Protein AF-A0A5M9J8V2-F1 (afdb_monomer_lite)

InterPro domains:
  IPR001296 Glycosyl transferase, family 1 [PF00534] (77-204)
  IPR036188 FAD/NAD(P)-binding domain superfamily [G3DSA:3.50.50.60] (339-625)
  IPR036188 FAD/NAD(P)-binding domain superfamily [SSF51905] (350-557)
  IPR053275 Agnestin biosynthesis monooxygenase [PTHR38688] (408-705)

Secondary structure (DSSP, 8-state):
-HHHHHHHHHHHHHHHHHHHHHHTSSSEEESSHHHHHHHHHH-HHHHHHS-EEE-PPPB--SPP-----TTSTT----SSEEEEE--S-GGG-HHHHHHHHHHTHHHHTTT-EEEEEE---TT-HHHHHHHHHHHHHHHHTT--EEEESSHHHHHT--TT-SEEEEES--HHHHHHHHHHEEEE----SS-SS-TTGGGTTTTS----TT-HHHHHHHHHIIIII--HHHHHHHHHHHHHHHHHHSBHHHHHHHHHHHHHHHHT-------SSHHHHHHHHHHH--------TTS--------S-SGGGSSSS---SS--SSTTTTHHHHHHHHHHHHHHHHHHHHT-S-BSEEEE--SHHHHHHHHHHHHTT-PPEEEEE--SSSS-SSTHHHHHH--S-TT--HHHHHTS-TTS---HHHHHHHHHHHHHH--GGGTEEEEESEEEEEEEETTTEEEEEEE-TT-SSSPPEEEEES-EEE---EEE--TTPPP-GGGTPEEEPHHHHHSHHHHHHHHHHHHHTSS-TTS-EEEEEE--SHHHHHHHHHHHHHHT-TTSTTTTEEEEEEESS-----EEETTEEETTTT-----SSEEEEE--TTTHHHHHHHHHTT-SEEEE---EEEPPPPEEEETTEE--EEE-TTTSEEEETT--EEEEEEE-BTTBPPEEE-TTS-EEE--SHHHHHHHHHHHGGG---

pLDDT: mean 72.8, std 21.0, range [22.77, 97.94]

Structure (mmCIF, N/CA/C/O backbone):
data_AF-A0A5M9J8V2-F1
#
_entry.id   AF-A0A5M9J8V2-F1
#
loop_
_atom_site.group_PDB
_atom_site.id
_atom_site.type_symbol
_atom_site.label_atom_id
_atom_site.label_alt_id
_atom_site.label_comp_id
_atom_site.label_asym_id
_atom_site.label_entity_id
_atom_site.label_seq_id
_atom_site.pdbx_PDB_ins_code
_atom_site.Cartn_x
_atom_site.Cartn_y
_atom_site.Cartn_z
_atom_site.occupancy
_atom_site.B_iso_or_equiv
_atom_site.auth_seq_id
_atom_site.auth_comp_id
_atom_site.auth_asym_id
_atom_site.auth_atom_id
_atom_site.pdbx_PDB_model_num
ATOM 1 N N . MET A 1 1 ? 1.989 -44.015 7.492 1.00 35.34 1 MET A N 1
ATOM 2 C CA . MET A 1 1 ? 3.346 -43.971 8.090 1.00 35.34 1 MET A CA 1
ATOM 3 C C . MET A 1 1 ? 4.385 -43.240 7.235 1.00 35.34 1 MET A C 1
ATOM 5 O O . MET A 1 1 ? 5.074 -42.401 7.790 1.00 35.34 1 MET A O 1
ATOM 9 N N . LYS A 1 2 ? 4.493 -43.460 5.912 1.00 28.05 2 LYS A N 1
ATOM 10 C CA . LYS A 1 2 ? 5.563 -42.840 5.092 1.00 28.05 2 LYS A CA 1
ATOM 11 C C . LYS A 1 2 ? 5.424 -41.331 4.780 1.00 28.05 2 LYS A C 1
ATOM 13 O O . LYS A 1 2 ? 6.448 -40.692 4.595 1.00 28.05 2 LYS A O 1
ATOM 18 N N . LEU A 1 3 ? 4.222 -40.733 4.790 1.00 27.88 3 LEU A N 1
ATOM 19 C CA . LEU A 1 3 ? 4.066 -39.274 4.578 1.00 27.88 3 LEU A CA 1
ATOM 20 C C . LEU A 1 3 ? 4.483 -38.418 5.793 1.00 27.88 3 LEU A C 1
ATOM 22 O O . LEU A 1 3 ? 4.958 -37.303 5.615 1.00 27.88 3 LEU A O 1
ATOM 26 N N . GLY A 1 4 ? 4.350 -38.940 7.018 1.00 27.73 4 GLY A N 1
ATOM 27 C CA . GLY A 1 4 ? 4.708 -38.205 8.241 1.00 27.73 4 GLY A CA 1
ATOM 28 C C . GLY A 1 4 ? 6.219 -38.066 8.451 1.00 27.73 4 GLY A C 1
ATOM 29 O O . GLY A 1 4 ? 6.672 -37.051 8.962 1.00 27.73 4 GLY A O 1
ATOM 30 N N . MET A 1 5 ? 7.012 -39.044 7.995 1.00 30.16 5 MET A N 1
ATOM 31 C CA . MET A 1 5 ? 8.478 -38.984 8.094 1.00 30.16 5 MET A CA 1
ATOM 32 C C . MET A 1 5 ? 9.093 -37.952 7.141 1.00 30.16 5 MET A C 1
ATOM 34 O O . MET A 1 5 ? 10.085 -37.331 7.497 1.00 30.16 5 MET A O 1
ATOM 38 N N . VAL A 1 6 ? 8.498 -37.729 5.964 1.00 35.81 6 VAL A N 1
ATOM 39 C CA . VAL A 1 6 ? 8.999 -36.735 4.997 1.00 35.81 6 VAL A CA 1
ATOM 40 C C . VAL A 1 6 ? 8.702 -35.305 5.465 1.00 35.81 6 VAL A C 1
ATOM 42 O O . VAL A 1 6 ? 9.543 -34.431 5.295 1.00 35.81 6 VAL A O 1
ATOM 45 N N . HIS A 1 7 ? 7.560 -35.071 6.124 1.00 33.94 7 HIS A N 1
ATOM 46 C CA . HIS A 1 7 ? 7.242 -33.763 6.713 1.00 33.94 7 HIS A CA 1
ATOM 47 C C . HIS A 1 7 ? 8.204 -33.418 7.868 1.00 33.94 7 HIS A C 1
ATOM 49 O O . HIS A 1 7 ? 8.833 -32.364 7.846 1.00 33.94 7 HIS A O 1
ATOM 55 N N . LEU A 1 8 ? 8.452 -34.374 8.776 1.00 34.00 8 LEU A N 1
ATOM 56 C CA . LEU A 1 8 ? 9.423 -34.225 9.871 1.00 34.00 8 LEU A CA 1
ATOM 57 C C . LEU A 1 8 ? 10.883 -34.039 9.406 1.00 34.00 8 LEU A C 1
ATOM 59 O O . LEU A 1 8 ? 11.681 -33.462 10.142 1.00 34.00 8 LEU A O 1
ATOM 63 N N . MET A 1 9 ? 11.261 -34.551 8.228 1.00 38.94 9 MET A N 1
ATOM 64 C CA . MET A 1 9 ? 12.621 -34.406 7.682 1.00 38.94 9 MET A CA 1
ATOM 65 C C . MET A 1 9 ? 12.872 -33.034 7.043 1.00 38.94 9 MET A C 1
ATOM 67 O O . MET A 1 9 ? 14.027 -32.619 6.972 1.00 38.94 9 MET A O 1
ATOM 71 N N . CYS A 1 10 ? 11.824 -32.326 6.606 1.00 39.81 10 CYS A N 1
ATOM 72 C CA . CYS A 1 10 ? 11.945 -30.969 6.073 1.00 39.81 10 CYS A CA 1
ATOM 73 C C . CYS A 1 10 ? 11.790 -29.886 7.147 1.00 39.81 10 CYS A C 1
ATOM 75 O O . CYS A 1 10 ? 12.447 -28.865 7.020 1.00 39.81 10 CYS A O 1
ATOM 77 N N . GLU A 1 11 ? 10.986 -30.085 8.196 1.00 43.34 11 GLU A N 1
ATOM 78 C CA . GLU A 1 11 ? 10.776 -29.061 9.240 1.00 43.34 11 GLU A CA 1
ATOM 79 C C . GLU A 1 11 ? 11.991 -28.901 10.162 1.00 43.34 11 GLU A C 1
ATOM 81 O O . GLU A 1 11 ? 12.491 -27.796 10.326 1.00 43.34 11 GLU A O 1
ATOM 86 N N . LYS A 1 12 ? 12.576 -30.004 10.651 1.00 53.44 12 LYS A N 1
ATOM 87 C CA . LYS A 1 12 ? 13.713 -29.972 11.592 1.00 53.44 12 LYS A CA 1
ATOM 88 C C . LYS A 1 12 ? 14.902 -29.081 11.195 1.00 53.44 12 LYS A C 1
ATOM 90 O O . LYS A 1 12 ? 15.417 -28.400 12.082 1.00 53.44 12 LYS A O 1
ATOM 95 N N . PRO A 1 13 ? 15.395 -29.069 9.939 1.00 55.91 13 PRO A N 1
ATOM 96 C CA . PRO A 1 13 ? 16.484 -28.169 9.562 1.00 55.91 13 PRO A CA 1
ATOM 97 C C . PRO A 1 13 ? 16.055 -26.694 9.530 1.00 55.91 13 PRO A C 1
ATOM 99 O O . PRO A 1 13 ? 16.856 -25.842 9.907 1.00 55.91 13 PRO A O 1
ATOM 102 N N . PHE A 1 14 ? 14.813 -26.385 9.142 1.00 59.25 14 PHE A N 1
ATOM 103 C CA . PHE A 1 14 ? 14.290 -25.015 9.192 1.00 59.25 14 PHE A CA 1
ATOM 104 C C . PHE A 1 14 ? 14.017 -24.573 10.629 1.00 59.25 14 PHE A C 1
ATOM 106 O O . PHE A 1 14 ? 14.448 -23.488 10.993 1.00 59.25 14 PHE A O 1
ATOM 113 N N . ASP A 1 15 ? 13.441 -25.433 11.469 1.00 57.91 15 ASP A N 1
ATOM 114 C CA . ASP A 1 15 ? 13.227 -25.150 12.890 1.00 57.91 15 ASP A CA 1
ATOM 115 C C . ASP A 1 15 ? 14.563 -24.938 13.615 1.00 57.91 15 ASP A C 1
ATOM 117 O O . ASP A 1 15 ? 14.693 -24.041 14.440 1.00 57.91 15 ASP A O 1
ATOM 121 N N . SER A 1 16 ? 15.600 -25.708 13.266 1.00 61.47 16 SER A N 1
ATOM 122 C CA . SER A 1 16 ? 16.947 -25.524 13.824 1.00 61.47 16 SER A CA 1
ATOM 123 C C . SER A 1 16 ? 17.568 -24.194 13.390 1.00 61.47 16 SER A C 1
ATOM 125 O O . SER A 1 16 ? 18.174 -23.509 14.211 1.00 61.47 16 SER A O 1
ATOM 127 N N . LEU A 1 17 ? 17.403 -23.804 12.120 1.00 65.38 17 LEU A N 1
ATOM 128 C CA . LEU A 1 17 ? 17.846 -22.505 11.601 1.00 65.38 17 LEU A CA 1
ATOM 129 C C . LEU A 1 17 ? 17.072 -21.342 12.231 1.00 65.38 17 LEU A C 1
ATOM 131 O O . LEU A 1 17 ? 17.678 -20.336 12.590 1.00 65.38 17 LEU A O 1
ATOM 135 N N . GLU A 1 18 ? 15.758 -21.476 12.397 1.00 57.44 18 GLU A N 1
ATOM 136 C CA . GLU A 1 18 ? 14.914 -20.477 13.048 1.00 57.44 18 GLU A CA 1
ATOM 137 C C . GLU A 1 18 ? 15.272 -20.345 14.533 1.00 57.44 18 GLU A C 1
ATOM 139 O O . GLU A 1 18 ? 15.534 -19.229 14.982 1.00 57.44 18 GLU A O 1
ATOM 144 N N . GLN A 1 19 ? 15.402 -21.459 15.265 1.00 67.62 19 GLN A N 1
ATOM 145 C CA . GLN A 1 19 ? 15.854 -21.488 16.661 1.00 67.62 19 GLN A CA 1
ATOM 146 C C . GLN A 1 19 ? 17.198 -20.781 16.824 1.00 67.62 19 GLN A C 1
ATOM 148 O O . GLN A 1 19 ? 17.349 -19.897 17.667 1.00 67.62 19 GLN A O 1
ATOM 153 N N . TRP A 1 20 ? 18.162 -21.163 15.988 1.00 70.94 20 TRP A N 1
ATOM 154 C CA . TRP A 1 20 ? 19.501 -20.599 15.989 1.00 70.94 20 TRP A CA 1
ATOM 155 C C . TRP A 1 20 ? 19.490 -19.107 15.639 1.00 70.94 20 TRP A C 1
ATOM 157 O O . TRP A 1 20 ? 20.165 -18.318 16.285 1.00 70.94 20 TRP A O 1
ATOM 167 N N . SER A 1 21 ? 18.675 -18.678 14.674 1.00 65.00 21 SER A N 1
ATOM 168 C CA . SER A 1 21 ? 18.569 -17.257 14.326 1.00 65.00 21 SER A CA 1
ATOM 169 C C . SER A 1 21 ? 17.940 -16.417 15.445 1.00 65.00 21 SER A C 1
ATOM 171 O O . SER A 1 21 ? 18.348 -15.277 15.668 1.00 65.00 21 SER A O 1
ATOM 173 N N . MET A 1 22 ? 16.966 -16.972 16.173 1.00 72.06 22 MET A N 1
ATOM 174 C CA . MET A 1 22 ? 16.279 -16.274 17.258 1.00 72.06 22 MET A CA 1
ATOM 175 C C . MET A 1 22 ? 17.136 -16.162 18.523 1.00 72.06 22 MET A C 1
ATOM 177 O O . MET A 1 22 ? 16.958 -15.200 19.271 1.00 72.06 22 MET A O 1
ATOM 181 N N . SER A 1 23 ? 18.088 -17.073 18.758 1.00 72.88 23 SER A N 1
ATOM 182 C CA . SER A 1 23 ? 18.950 -17.029 19.953 1.00 72.88 23 SER A CA 1
ATOM 183 C C . SER A 1 23 ? 19.895 -15.821 19.980 1.00 72.88 23 SER A C 1
ATOM 185 O O . SER A 1 23 ? 20.348 -15.414 21.051 1.00 72.88 23 SER A O 1
ATOM 187 N N . PHE A 1 24 ? 20.128 -15.172 18.835 1.00 72.88 24 PHE A N 1
ATOM 188 C CA . PHE A 1 24 ? 20.901 -13.928 18.755 1.00 72.88 24 PHE A CA 1
ATOM 189 C C . PHE A 1 24 ? 20.163 -12.687 19.270 1.00 72.88 24 PHE A C 1
ATOM 191 O O . PHE A 1 24 ? 20.798 -11.652 19.483 1.00 72.88 24 PHE A O 1
ATOM 198 N N . ALA A 1 25 ? 18.841 -12.745 19.454 1.00 71.00 25 ALA A N 1
ATOM 199 C CA . ALA A 1 25 ? 18.092 -11.623 20.008 1.00 71.00 25 ALA A CA 1
ATOM 200 C C . ALA A 1 25 ? 18.403 -11.453 21.504 1.00 71.00 25 ALA A C 1
ATOM 202 O O . ALA A 1 25 ? 18.452 -12.434 22.246 1.00 71.00 25 ALA A O 1
ATOM 203 N N . GLU A 1 26 ? 18.586 -10.216 21.972 1.00 70.00 26 GLU A N 1
ATOM 204 C CA . GLU A 1 26 ? 18.841 -9.953 23.399 1.00 70.00 26 GLU A CA 1
ATOM 205 C C . GLU A 1 26 ? 17.618 -10.320 24.255 1.00 70.00 26 GLU A C 1
ATOM 207 O O . GLU A 1 26 ? 17.738 -10.975 25.287 1.00 70.00 26 GLU A O 1
ATOM 212 N N . SER A 1 27 ? 16.424 -9.993 23.754 1.00 74.25 27 SER A N 1
ATOM 213 C CA . SER A 1 27 ? 15.138 -10.379 24.329 1.00 74.25 27 SER A CA 1
ATOM 214 C C . SER A 1 27 ? 14.159 -10.770 23.221 1.00 74.25 27 SER A C 1
ATOM 216 O O . SER A 1 27 ? 14.213 -10.233 22.111 1.00 74.25 27 SER A O 1
ATOM 218 N N . ILE A 1 28 ? 13.252 -11.706 23.513 1.00 80.88 28 ILE A N 1
ATOM 219 C CA . ILE A 1 28 ? 12.255 -12.209 22.561 1.00 80.88 28 ILE A CA 1
ATOM 220 C C . ILE A 1 28 ? 10.867 -11.942 23.125 1.00 80.88 28 ILE A C 1
ATOM 222 O O . ILE A 1 28 ? 10.520 -12.439 24.195 1.00 80.88 28 ILE A O 1
ATOM 226 N N . ALA A 1 29 ? 10.060 -11.184 22.382 1.00 81.25 29 ALA A N 1
ATOM 227 C CA . ALA A 1 29 ? 8.687 -10.878 22.754 1.00 81.25 29 ALA A CA 1
ATOM 228 C C . ALA A 1 29 ? 7.684 -11.763 21.997 1.00 81.25 29 ALA A C 1
ATOM 230 O O . ALA A 1 29 ? 7.725 -11.871 20.771 1.00 81.25 29 ALA A O 1
ATOM 231 N N . VAL A 1 30 ? 6.731 -12.345 22.723 1.00 74.31 30 VAL A N 1
ATOM 232 C CA . VAL A 1 30 ? 5.617 -13.142 22.195 1.00 74.31 30 VAL A CA 1
ATOM 233 C C . VAL A 1 30 ? 4.283 -12.503 22.569 1.00 74.31 30 VAL A C 1
ATOM 235 O O . VAL A 1 30 ? 4.139 -11.874 23.612 1.00 74.31 30 VAL A O 1
ATOM 238 N N . ASN A 1 31 ? 3.271 -12.652 21.719 1.00 69.94 31 ASN A N 1
ATOM 239 C CA . ASN A 1 31 ? 1.999 -11.936 21.882 1.00 69.94 31 ASN A CA 1
ATOM 240 C C . ASN A 1 31 ? 1.075 -12.494 22.986 1.00 69.94 31 ASN A C 1
ATOM 242 O O . ASN A 1 31 ? 0.106 -11.838 23.379 1.00 69.94 31 ASN A O 1
ATOM 246 N N . SER A 1 32 ? 1.324 -13.714 23.460 1.00 68.88 32 SER A N 1
ATOM 247 C CA . SER A 1 32 ? 0.507 -14.400 24.459 1.00 68.88 32 SER A CA 1
ATOM 248 C C . SER A 1 32 ? 1.290 -15.528 25.131 1.00 68.88 32 SER A C 1
ATOM 250 O O . SER A 1 32 ? 2.283 -16.015 24.591 1.00 68.88 32 SER A O 1
ATOM 252 N N . GLY A 1 33 ? 0.805 -15.990 26.288 1.00 73.19 33 GLY A N 1
ATOM 253 C CA . GLY A 1 33 ? 1.346 -17.185 26.947 1.00 73.19 33 GLY A CA 1
ATOM 254 C C . GLY A 1 33 ? 1.146 -18.465 26.130 1.00 73.19 33 GLY A C 1
ATOM 255 O O . GLY A 1 33 ? 1.961 -19.372 26.212 1.00 73.19 33 GLY A O 1
ATOM 256 N N . PHE A 1 34 ? 0.114 -18.519 25.280 1.00 66.94 34 PHE A N 1
ATOM 257 C CA . PHE A 1 34 ? -0.062 -19.627 24.339 1.00 66.94 34 PHE A CA 1
ATOM 258 C C . PHE A 1 34 ? 1.081 -19.666 23.322 1.00 66.94 34 PHE A C 1
ATOM 260 O O . PHE A 1 34 ? 1.718 -20.699 23.153 1.00 66.94 34 PHE A O 1
ATOM 267 N N . THR A 1 35 ? 1.387 -18.531 22.688 1.00 67.25 35 THR A N 1
ATOM 268 C CA . THR A 1 35 ? 2.514 -18.442 21.750 1.00 67.25 35 THR A CA 1
ATOM 269 C C . THR A 1 35 ? 3.840 -18.715 22.453 1.00 67.25 35 THR A C 1
ATOM 271 O O . THR A 1 35 ? 4.681 -19.385 21.867 1.00 67.25 35 THR A O 1
ATOM 274 N N . LYS A 1 36 ? 4.003 -18.279 23.713 1.00 77.88 36 LYS A N 1
ATOM 275 C CA . LYS A 1 36 ? 5.148 -18.668 24.550 1.00 77.88 36 LYS A CA 1
ATOM 276 C C . LYS A 1 36 ? 5.272 -20.192 24.640 1.00 77.88 36 LYS A C 1
ATOM 278 O O . LYS A 1 36 ? 6.306 -20.723 24.268 1.00 77.88 36 LYS A O 1
ATOM 283 N N . GLY A 1 37 ? 4.201 -20.889 25.021 1.00 75.19 37 GLY A N 1
ATOM 284 C CA . GLY A 1 37 ? 4.197 -22.352 25.125 1.00 75.19 37 GLY A CA 1
ATOM 285 C C . GLY A 1 37 ? 4.451 -23.068 23.794 1.00 75.19 37 GLY A C 1
ATOM 286 O O . GLY A 1 37 ? 5.152 -24.074 23.759 1.00 75.19 37 GLY A O 1
ATOM 287 N N . VAL A 1 38 ? 3.942 -22.534 22.677 1.00 74.75 38 VAL A N 1
ATOM 288 C CA . VAL A 1 38 ? 4.257 -23.065 21.338 1.00 74.75 38 VAL A CA 1
ATOM 289 C C . VAL A 1 38 ? 5.745 -22.901 21.028 1.00 74.75 38 VAL A C 1
ATOM 291 O O . VAL A 1 38 ? 6.369 -23.846 20.560 1.00 74.75 38 VAL A O 1
ATOM 294 N N . VAL A 1 39 ? 6.331 -21.736 21.318 1.00 75.81 39 VAL A N 1
ATOM 295 C CA . VAL A 1 39 ? 7.771 -21.492 21.137 1.00 75.81 39 VAL A CA 1
ATOM 296 C C . VAL A 1 39 ? 8.588 -22.417 22.042 1.00 75.81 39 VAL A C 1
ATOM 298 O O . VAL A 1 39 ? 9.544 -23.007 21.569 1.00 75.81 39 VAL A O 1
ATOM 301 N N . GLU A 1 40 ? 8.191 -22.621 23.298 1.00 82.31 40 GLU A N 1
ATOM 302 C CA . GLU A 1 40 ? 8.852 -23.553 24.226 1.00 82.31 40 GLU A CA 1
ATOM 303 C C . GLU A 1 40 ? 8.800 -25.009 23.737 1.00 82.31 40 GLU A C 1
ATOM 305 O O . GLU A 1 40 ? 9.749 -25.766 23.930 1.00 82.31 40 GLU A O 1
ATOM 310 N N . GLN A 1 41 ? 7.706 -25.403 23.081 1.00 76.81 41 GLN A N 1
ATOM 311 C CA . GLN A 1 41 ? 7.541 -26.746 22.532 1.00 76.81 41 GLN A CA 1
ATOM 312 C C . GLN A 1 41 ? 8.336 -26.956 21.236 1.00 76.81 41 GLN A C 1
ATOM 314 O O . GLN A 1 41 ? 8.913 -28.026 21.042 1.00 76.81 41 GLN A O 1
ATOM 319 N N . VAL A 1 42 ? 8.325 -25.970 20.335 1.00 77.38 42 VAL A N 1
ATOM 320 C CA . VAL A 1 42 ? 8.974 -26.055 19.016 1.00 77.38 42 VAL A CA 1
ATOM 321 C C . VAL A 1 42 ? 10.476 -25.765 19.120 1.00 77.38 42 VAL A C 1
ATOM 323 O O . VAL A 1 42 ? 11.272 -26.408 18.440 1.00 77.38 42 VAL A O 1
ATOM 326 N N . PHE A 1 43 ? 10.870 -24.855 20.014 1.00 82.06 43 PHE A N 1
ATOM 327 C CA . PHE A 1 43 ? 12.231 -24.342 20.178 1.00 82.06 43 PHE A CA 1
ATOM 328 C C . PHE A 1 43 ? 12.730 -24.474 21.633 1.00 82.06 43 PHE A C 1
ATOM 330 O O . PHE A 1 43 ? 12.964 -23.472 22.322 1.00 82.06 43 PHE A O 1
ATOM 337 N N . PRO A 1 44 ? 12.886 -25.706 22.147 1.00 81.12 44 PRO A N 1
ATOM 338 C CA . PRO A 1 44 ? 13.154 -25.948 23.561 1.00 81.12 44 PRO A CA 1
ATOM 339 C C . PRO A 1 44 ? 14.512 -25.420 24.030 1.00 81.12 44 PRO A C 1
ATOM 341 O O . PRO A 1 44 ? 14.647 -25.090 25.205 1.00 81.12 44 PRO A O 1
ATOM 344 N N . ASP A 1 45 ? 15.524 -25.340 23.162 1.00 79.38 45 ASP A N 1
ATOM 345 C CA . ASP A 1 45 ? 16.842 -24.837 23.575 1.00 79.38 45 ASP A CA 1
ATOM 346 C C . ASP A 1 45 ? 16.864 -23.308 23.617 1.00 79.38 45 ASP A C 1
ATOM 348 O O . ASP A 1 45 ? 17.419 -22.728 24.547 1.00 79.38 45 ASP A O 1
ATOM 352 N N . LEU A 1 46 ? 16.138 -22.651 22.706 1.00 79.06 46 LEU A N 1
ATOM 353 C CA . LEU A 1 46 ? 15.917 -21.206 22.770 1.00 79.06 46 LEU A CA 1
ATOM 354 C C . LEU A 1 46 ? 15.207 -20.805 24.066 1.00 79.06 46 LEU A C 1
ATOM 356 O O . LEU A 1 46 ? 15.602 -19.839 24.712 1.00 79.06 46 LEU A O 1
ATOM 360 N N . ALA A 1 47 ? 14.190 -21.569 24.468 1.00 82.25 47 ALA A N 1
ATOM 361 C CA . ALA A 1 47 ? 13.461 -21.331 25.710 1.00 82.25 47 ALA A CA 1
ATOM 362 C C . ALA A 1 47 ? 14.293 -21.579 26.982 1.00 82.25 47 ALA A C 1
ATOM 364 O O . ALA A 1 47 ? 13.968 -21.031 28.033 1.00 82.25 47 ALA A O 1
ATOM 365 N N . LYS A 1 48 ? 15.361 -22.388 26.912 1.00 81.94 48 LYS A N 1
ATOM 366 C CA . LYS A 1 48 ? 16.311 -22.562 28.027 1.00 81.94 48 LYS A CA 1
ATOM 367 C C . LYS A 1 48 ? 17.285 -21.394 28.135 1.00 81.94 48 LYS A C 1
ATOM 369 O O . LYS A 1 48 ? 17.678 -21.038 29.241 1.00 81.94 48 LYS A O 1
ATOM 374 N N . GLU A 1 49 ? 17.704 -20.841 26.999 1.00 77.50 49 GLU A N 1
ATOM 375 C CA . GLU A 1 49 ? 18.727 -19.793 26.933 1.00 77.50 49 GLU A CA 1
ATOM 376 C C . GLU A 1 49 ? 18.161 -18.376 27.087 1.00 77.50 49 GLU A C 1
ATOM 378 O O . GLU A 1 49 ? 18.873 -17.475 27.533 1.00 77.50 49 GLU A O 1
ATOM 383 N N . LYS A 1 50 ? 16.897 -18.154 26.706 1.00 76.00 50 LYS A N 1
ATOM 384 C CA . LYS A 1 50 ? 16.278 -16.825 26.643 1.00 76.00 50 LYS A CA 1
ATOM 385 C C . LYS A 1 50 ? 14.964 -16.779 27.408 1.00 76.00 50 LYS A C 1
ATOM 387 O O . LYS A 1 50 ? 14.090 -17.623 27.222 1.00 76.00 50 LYS A O 1
ATOM 392 N N . ASP A 1 51 ? 14.778 -15.723 28.198 1.00 79.69 51 ASP A N 1
ATOM 393 C CA . ASP A 1 51 ? 13.490 -15.464 28.839 1.00 79.69 51 ASP A CA 1
ATOM 394 C C . ASP A 1 51 ? 12.516 -14.792 27.858 1.00 79.69 51 ASP A C 1
ATOM 396 O O . ASP A 1 51 ? 12.661 -13.617 27.504 1.00 79.69 51 ASP A O 1
ATOM 400 N N . LEU A 1 52 ? 11.517 -15.558 27.407 1.00 82.25 52 LEU A N 1
ATOM 401 C CA . LEU A 1 52 ? 10.474 -15.101 26.488 1.00 82.25 52 LEU A CA 1
ATOM 402 C C . LEU A 1 52 ? 9.486 -14.165 27.201 1.00 82.25 52 LEU A C 1
ATOM 404 O O . LEU A 1 52 ? 8.755 -14.575 28.110 1.00 82.25 52 LEU A O 1
ATOM 408 N N . GLN A 1 53 ? 9.399 -12.930 26.720 1.00 81.62 53 GLN A N 1
ATOM 409 C CA . GLN A 1 53 ? 8.602 -11.854 27.302 1.00 81.62 53 GLN A CA 1
ATOM 410 C C . GLN A 1 53 ? 7.228 -11.780 26.650 1.00 81.62 53 GLN A C 1
ATOM 412 O O . GLN A 1 53 ? 7.106 -11.762 25.428 1.00 81.62 53 GLN A O 1
ATOM 417 N N . ILE A 1 54 ? 6.160 -11.710 27.442 1.00 79.25 54 ILE A N 1
ATOM 418 C CA . ILE A 1 54 ? 4.805 -11.622 26.889 1.00 79.25 54 ILE A CA 1
ATOM 419 C C . ILE A 1 54 ? 4.433 -10.149 26.689 1.00 79.25 54 ILE A C 1
ATOM 421 O O . ILE A 1 54 ? 4.209 -9.415 27.649 1.00 79.25 54 ILE A O 1
ATOM 425 N N . VAL A 1 55 ? 4.304 -9.731 25.430 1.00 77.56 55 VAL A N 1
ATOM 426 C CA . VAL A 1 55 ? 3.841 -8.394 25.039 1.00 77.56 55 VAL A CA 1
ATOM 427 C C . VAL A 1 55 ? 2.536 -8.532 24.271 1.00 77.56 55 VAL A C 1
ATOM 429 O O . VAL A 1 55 ? 2.517 -8.797 23.070 1.00 77.56 55 VAL A O 1
ATOM 432 N N . HIS A 1 56 ? 1.421 -8.347 24.971 1.00 70.38 56 HIS A N 1
ATOM 433 C CA . HIS A 1 56 ? 0.103 -8.384 24.350 1.00 70.38 56 HIS A CA 1
ATOM 434 C C . HIS A 1 56 ? -0.098 -7.201 23.384 1.00 70.38 56 HIS A C 1
ATOM 436 O O . HIS A 1 56 ? 0.119 -6.058 23.790 1.00 70.38 56 HIS A O 1
ATOM 442 N N . PRO A 1 57 ? -0.537 -7.439 22.132 1.00 68.00 57 PRO A N 1
ATOM 443 C CA . PRO A 1 57 ? -0.944 -6.359 21.243 1.00 68.00 57 PRO A CA 1
ATOM 444 C C . PRO A 1 57 ? -2.074 -5.502 21.830 1.00 68.00 57 PRO A C 1
ATOM 446 O O . PRO A 1 57 ? -2.907 -5.979 22.602 1.00 68.00 57 PRO A O 1
ATOM 449 N N . CYS A 1 58 ? -2.103 -4.229 21.445 1.00 64.69 58 CYS A N 1
ATOM 450 C CA . CYS A 1 58 ? -3.042 -3.256 21.989 1.00 64.69 58 CYS A CA 1
ATOM 451 C C . CYS A 1 58 ? -4.380 -3.187 21.235 1.00 64.69 58 CYS A C 1
ATOM 453 O O . CYS A 1 58 ? -4.454 -3.428 20.026 1.00 64.69 58 CYS A O 1
ATOM 455 N N . VAL A 1 59 ? -5.420 -2.742 21.939 1.00 67.31 59 VAL A N 1
ATOM 456 C CA . VAL A 1 59 ? -6.707 -2.309 21.382 1.00 67.31 59 VAL A CA 1
ATOM 457 C C . VAL A 1 59 ? -6.936 -0.820 21.658 1.00 67.31 59 VAL A C 1
ATOM 459 O O . VAL A 1 59 ? -6.449 -0.276 22.650 1.00 67.31 59 VAL A O 1
ATOM 462 N N . ASP A 1 60 ? -7.668 -0.135 20.774 1.00 61.91 60 ASP A N 1
ATOM 463 C CA . ASP A 1 60 ? -8.015 1.278 20.977 1.00 61.91 60 ASP A CA 1
ATOM 464 C C . ASP A 1 60 ? -9.108 1.389 22.049 1.00 61.91 60 ASP A C 1
ATOM 466 O O . ASP A 1 60 ? -10.268 1.066 21.801 1.00 61.91 60 ASP A O 1
ATOM 470 N N . VAL A 1 61 ? -8.728 1.829 23.248 1.00 65.12 61 VAL A N 1
ATOM 471 C CA . VAL A 1 61 ? -9.621 1.944 24.416 1.00 65.12 61 VAL A CA 1
ATOM 472 C C . VAL A 1 61 ? -10.294 3.310 24.547 1.00 65.12 61 VAL A C 1
ATOM 474 O O . VAL A 1 61 ? -11.064 3.538 25.486 1.00 65.12 61 VAL A O 1
ATOM 477 N N . ASN A 1 62 ? -10.001 4.232 23.627 1.00 58.59 62 ASN A N 1
ATOM 478 C CA . ASN A 1 62 ? -10.572 5.569 23.640 1.00 58.59 62 ASN A CA 1
ATOM 479 C C . ASN A 1 62 ? -11.860 5.597 22.808 1.00 58.59 62 ASN A C 1
ATOM 481 O O . ASN A 1 62 ? -11.833 5.210 21.636 1.00 58.59 62 ASN A O 1
ATOM 485 N N . PRO A 1 63 ? -12.986 6.083 23.363 1.00 53.72 63 PRO A N 1
ATOM 486 C CA . PRO A 1 63 ? -14.223 6.186 22.608 1.00 53.72 63 PRO A CA 1
ATOM 487 C C . PRO A 1 63 ? -14.000 7.106 21.404 1.00 53.72 63 PRO A C 1
ATOM 489 O O . PRO A 1 63 ? -13.629 8.276 21.549 1.00 53.72 63 PRO A O 1
ATOM 492 N N . LYS A 1 64 ? -14.217 6.580 20.196 1.00 47.50 64 LYS A N 1
ATOM 493 C CA . LYS A 1 64 ? -14.298 7.414 18.996 1.00 47.50 64 LYS A CA 1
ATOM 494 C C . LYS A 1 64 ? -15.514 8.318 19.181 1.00 47.50 64 LYS A C 1
ATOM 496 O O . LYS A 1 64 ? -16.623 7.821 19.329 1.00 47.50 64 LYS A O 1
ATOM 501 N N . LYS A 1 65 ? -15.316 9.640 19.204 1.00 39.69 65 LYS A N 1
ATOM 502 C CA . LYS A 1 65 ? -16.423 10.599 19.096 1.00 39.69 65 LYS A CA 1
ATOM 503 C C . LYS A 1 65 ? -17.034 10.448 17.706 1.00 39.69 65 LYS A C 1
ATOM 505 O O . LYS A 1 65 ? -16.571 11.070 16.754 1.00 39.69 65 LYS A O 1
ATOM 510 N N . THR A 1 66 ? -18.018 9.576 17.572 1.00 38.12 66 THR A N 1
ATOM 511 C CA . THR A 1 66 ? -18.856 9.498 16.383 1.00 38.12 66 THR A CA 1
ATOM 512 C C . THR A 1 66 ? -19.898 10.606 16.504 1.00 38.12 66 THR A C 1
ATOM 514 O O . THR A 1 66 ? -20.750 10.560 17.383 1.00 38.12 66 THR A O 1
ATOM 517 N N . GLU A 1 67 ? -19.838 11.621 15.637 1.00 37.28 67 GLU A N 1
ATOM 518 C CA . GLU A 1 67 ? -20.907 12.622 15.451 1.00 37.28 67 GLU A CA 1
ATOM 519 C C . GLU A 1 67 ? -22.128 12.010 14.734 1.00 37.28 67 GLU A C 1
ATOM 521 O O . GLU A 1 67 ? -22.687 12.577 13.797 1.00 37.28 67 GLU A O 1
ATOM 526 N N . THR A 1 68 ? -22.545 10.813 15.133 1.00 39.09 68 THR A N 1
ATOM 527 C CA . THR A 1 68 ? -23.804 10.228 14.682 1.00 39.09 68 THR A CA 1
ATOM 528 C C . THR A 1 68 ? -24.825 10.460 15.774 1.00 39.09 68 THR A C 1
ATOM 530 O O . THR A 1 68 ? -24.759 9.825 16.822 1.00 39.09 68 THR A O 1
ATOM 533 N N . LYS A 1 69 ? -25.720 11.416 15.501 1.00 37.72 69 LYS A N 1
ATOM 534 C CA . LYS A 1 69 ? -26.963 11.695 16.228 1.00 37.72 69 LYS A CA 1
ATOM 535 C C . LYS A 1 69 ? -27.574 10.420 16.820 1.00 37.72 69 LYS A C 1
ATOM 537 O O . LYS A 1 69 ? -27.622 9.394 16.139 1.00 37.72 69 LYS A O 1
ATOM 542 N N . ASP A 1 70 ? -28.112 10.550 18.030 1.00 39.50 70 ASP A N 1
ATOM 543 C CA . ASP A 1 70 ? -28.814 9.539 18.838 1.00 39.50 70 ASP A CA 1
ATOM 544 C C . ASP A 1 70 ? -29.981 8.798 18.132 1.00 39.50 70 ASP A C 1
ATOM 546 O O . ASP A 1 70 ? -30.578 7.889 18.703 1.00 39.50 70 ASP A O 1
ATOM 550 N N . ASP A 1 71 ? -30.285 9.115 16.870 1.00 42.31 71 ASP A N 1
ATOM 551 C CA . ASP A 1 71 ? -31.468 8.637 16.149 1.00 42.31 71 ASP A CA 1
ATOM 552 C C . ASP A 1 71 ? -31.312 7.251 15.480 1.00 42.31 71 ASP A C 1
ATOM 554 O O . ASP A 1 71 ? -32.318 6.617 15.179 1.00 42.31 71 ASP A O 1
ATOM 558 N N . ILE A 1 72 ? -30.091 6.740 15.235 1.00 44.31 72 ILE A N 1
ATOM 559 C CA . ILE A 1 72 ? -29.892 5.428 14.555 1.00 44.31 72 ILE A CA 1
ATOM 560 C C . ILE A 1 72 ? -29.700 4.265 15.546 1.00 44.31 72 ILE A C 1
ATOM 562 O O . ILE A 1 72 ? -29.972 3.111 15.217 1.00 44.31 72 ILE A O 1
ATOM 566 N N . VAL A 1 73 ? -29.261 4.543 16.777 1.00 47.03 73 VAL A N 1
ATOM 567 C CA . VAL A 1 73 ? -28.930 3.507 17.777 1.00 47.03 73 VAL A CA 1
ATOM 568 C C . VAL A 1 73 ? -30.189 2.805 18.323 1.00 47.03 73 VAL A C 1
ATOM 570 O O . VAL A 1 73 ? -30.102 1.709 18.868 1.00 47.03 73 VAL A O 1
ATOM 573 N N . SER A 1 74 ? -31.378 3.378 18.118 1.00 48.09 74 SER A N 1
ATOM 574 C CA . SER A 1 74 ? -32.654 2.930 18.697 1.00 48.09 74 SER A CA 1
ATOM 575 C C . SER A 1 74 ? -33.438 1.879 17.887 1.00 48.09 74 SER A C 1
ATOM 577 O O . SER A 1 74 ? -34.583 1.591 18.230 1.00 48.09 74 SER A O 1
ATOM 579 N N . VAL A 1 75 ? -32.870 1.278 16.831 1.00 54.62 75 VAL A N 1
ATOM 580 C CA . VAL A 1 75 ? -33.664 0.469 15.875 1.00 54.62 75 VAL A CA 1
ATOM 581 C C . VAL A 1 75 ? -33.624 -1.051 16.130 1.00 54.62 75 VAL A C 1
ATOM 583 O O . VAL A 1 75 ? -34.521 -1.759 15.675 1.00 54.62 75 VAL A O 1
ATOM 586 N N . TRP A 1 76 ? -32.646 -1.591 16.870 1.00 60.94 76 TRP A N 1
ATOM 587 C CA . TRP A 1 76 ? -32.597 -3.039 17.141 1.00 60.94 76 TRP A CA 1
ATOM 588 C C . TRP A 1 76 ? -33.490 -3.415 18.335 1.00 60.94 76 TRP A C 1
ATOM 590 O O . TRP A 1 76 ? -33.235 -2.999 19.462 1.00 60.94 76 TRP A O 1
ATOM 600 N N . GLN A 1 77 ? -34.548 -4.189 18.083 1.00 57.75 77 GLN A N 1
ATOM 601 C CA . GLN A 1 77 ? -35.623 -4.430 19.059 1.00 57.75 77 GLN A CA 1
ATOM 602 C C . GLN A 1 77 ? -35.378 -5.638 19.981 1.00 57.75 77 GLN A C 1
ATOM 604 O O . GLN A 1 77 ? -35.982 -5.719 21.054 1.00 57.75 77 GLN A O 1
ATOM 609 N N . ASP A 1 78 ? -34.477 -6.555 19.609 1.00 62.59 78 ASP A N 1
ATOM 610 C CA . ASP A 1 78 ? -34.161 -7.725 20.436 1.00 62.59 78 ASP A CA 1
ATOM 611 C C . ASP A 1 78 ? -33.444 -7.302 21.725 1.00 62.59 78 ASP A C 1
ATOM 613 O O . ASP A 1 78 ? -32.336 -6.765 21.687 1.00 62.59 78 ASP A O 1
ATOM 617 N N . ARG A 1 79 ? -34.043 -7.592 22.885 1.00 60.88 79 ARG A N 1
ATOM 618 C CA . ARG A 1 79 ? -33.459 -7.231 24.189 1.00 60.88 79 ARG A CA 1
ATOM 619 C C . ARG A 1 79 ? -32.381 -8.197 24.684 1.00 60.88 79 ARG A C 1
ATOM 621 O O . ARG A 1 79 ? -31.566 -7.807 25.511 1.00 60.88 79 ARG A O 1
ATOM 628 N N . ASN A 1 80 ? -32.373 -9.440 24.195 1.00 78.75 80 ASN A N 1
ATOM 629 C CA . ASN A 1 80 ? -31.455 -10.491 24.640 1.00 78.75 80 ASN A CA 1
ATOM 630 C C . ASN A 1 80 ? -30.797 -11.184 23.442 1.00 78.75 80 ASN A C 1
ATOM 632 O O . ASN A 1 80 ? -31.279 -12.203 22.943 1.00 78.75 80 ASN A O 1
ATOM 636 N N . ILE A 1 81 ? -29.679 -10.623 22.985 1.00 89.31 81 ILE A N 1
ATOM 637 C CA . ILE A 1 81 ? -28.894 -11.185 21.883 1.00 89.31 81 ILE A CA 1
ATOM 638 C C . ILE A 1 81 ? -27.711 -11.972 22.440 1.00 89.31 81 ILE A C 1
ATOM 640 O O . ILE A 1 81 ? -26.902 -11.447 23.212 1.00 89.31 81 ILE A O 1
ATOM 644 N N . LEU A 1 82 ? -27.580 -13.216 21.989 1.00 93.56 82 LEU A N 1
ATOM 645 C CA . LEU A 1 82 ? -26.326 -13.953 22.044 1.00 93.56 82 LEU A CA 1
ATOM 646 C C . LEU A 1 82 ? -25.583 -13.708 20.734 1.00 93.56 82 LEU A C 1
ATOM 648 O O . LEU A 1 82 ? -26.099 -14.029 19.666 1.00 93.56 82 LEU A O 1
ATOM 652 N N . LEU A 1 83 ? -24.390 -13.128 20.791 1.00 92.50 83 LEU A N 1
ATOM 653 C CA . LEU A 1 83 ? -23.664 -12.697 19.601 1.00 92.50 83 LEU A CA 1
ATOM 654 C C . LEU A 1 83 ? -22.413 -13.544 19.396 1.00 92.50 83 LEU A C 1
ATOM 656 O O . LEU A 1 83 ? -21.620 -13.697 20.314 1.00 92.50 83 LEU A O 1
ATOM 660 N N . SER A 1 84 ? -22.178 -14.034 18.183 1.00 93.00 84 SER A N 1
ATOM 661 C CA . SER A 1 84 ? -20.871 -14.550 17.770 1.00 93.00 84 SER A CA 1
ATOM 662 C C . SER A 1 84 ? -20.383 -13.783 16.550 1.00 93.00 84 SER A C 1
ATOM 664 O O . SER A 1 84 ? -21.119 -13.653 15.571 1.00 93.00 84 SER A O 1
ATOM 666 N N . ILE A 1 85 ? -19.149 -13.272 16.608 1.00 88.94 85 ILE A N 1
ATOM 667 C CA . ILE A 1 85 ? -18.528 -12.527 15.506 1.00 88.94 85 ILE A CA 1
ATOM 668 C C . ILE A 1 85 ? -17.275 -13.259 15.036 1.00 88.94 85 ILE A C 1
ATOM 670 O O . ILE A 1 85 ? -16.201 -13.093 15.610 1.00 88.94 85 ILE A O 1
ATOM 674 N N . ASN A 1 86 ? -17.400 -14.054 13.977 1.00 85.50 86 ASN A N 1
ATOM 675 C CA . ASN A 1 86 ? -16.315 -14.878 13.443 1.00 85.50 86 ASN A CA 1
ATOM 676 C C . ASN A 1 86 ? -16.385 -14.946 11.919 1.00 85.50 86 ASN A C 1
ATOM 678 O O . ASN A 1 86 ? -17.465 -14.917 11.347 1.00 85.50 86 ASN A O 1
ATOM 682 N N . ARG A 1 87 ? -15.248 -15.081 11.228 1.00 85.62 87 ARG A N 1
ATOM 683 C CA . ARG A 1 87 ? -15.288 -15.475 9.808 1.00 85.62 87 ARG A CA 1
ATOM 684 C C . ARG A 1 87 ? -15.929 -16.855 9.675 1.00 85.62 87 ARG A C 1
ATOM 686 O O . ARG A 1 87 ? -15.746 -17.690 10.558 1.00 85.62 87 ARG A O 1
ATOM 693 N N . PHE A 1 88 ? -16.622 -17.096 8.564 1.00 89.50 88 PHE A N 1
ATOM 694 C CA . PHE A 1 88 ? -17.227 -18.395 8.260 1.00 89.50 88 PHE A CA 1
ATOM 695 C C . PHE A 1 88 ? -16.169 -19.432 7.825 1.00 89.50 88 PHE A C 1
ATOM 697 O O . PHE A 1 88 ? -16.254 -20.017 6.756 1.00 89.50 88 PHE A O 1
ATOM 704 N N . GLU A 1 89 ? -15.194 -19.702 8.691 1.00 88.06 89 GLU A N 1
ATOM 705 C CA . GLU A 1 89 ? -14.103 -20.665 8.487 1.00 88.06 89 GLU A CA 1
ATOM 706 C C . GLU A 1 89 ? -14.260 -21.839 9.467 1.00 88.06 89 GLU A C 1
ATOM 708 O O . GLU A 1 89 ? -14.582 -21.628 10.641 1.00 88.06 89 GLU A O 1
ATOM 713 N N . LYS A 1 90 ? -13.987 -23.079 9.036 1.00 88.69 90 LYS A N 1
ATOM 714 C CA . LYS A 1 90 ? -14.268 -24.283 9.851 1.00 88.69 90 LYS A CA 1
ATOM 715 C C . LYS A 1 90 ? -13.520 -24.293 11.182 1.00 88.69 90 LYS A C 1
ATOM 717 O O . LYS A 1 90 ? -14.083 -24.657 12.210 1.00 88.69 90 LYS A O 1
ATOM 722 N N . LYS A 1 91 ? -12.275 -23.809 11.183 1.00 85.12 91 LYS A N 1
ATOM 723 C CA . LYS A 1 91 ? -11.422 -23.691 12.381 1.00 85.12 91 LYS A CA 1
ATOM 724 C C . LYS A 1 91 ? -11.983 -22.769 13.474 1.00 85.12 91 LYS A C 1
ATOM 726 O O . LYS A 1 91 ? -11.456 -22.755 14.580 1.00 85.12 91 LYS A O 1
ATOM 731 N N . LYS A 1 92 ? -12.998 -21.951 13.164 1.00 87.44 92 LYS A N 1
ATOM 732 C CA . LYS A 1 92 ? -13.645 -21.050 14.130 1.00 87.44 92 LYS A CA 1
ATOM 733 C C . LYS A 1 92 ? -14.730 -21.739 14.957 1.00 87.44 92 LYS A C 1
ATOM 735 O O . LYS A 1 92 ? -15.189 -21.157 15.933 1.00 87.44 92 LYS A O 1
ATOM 740 N N . ASP A 1 93 ? -15.129 -22.945 14.560 1.00 91.56 93 ASP A N 1
ATOM 741 C CA . ASP A 1 93 ? -16.136 -23.781 15.215 1.00 91.56 93 ASP A CA 1
ATOM 742 C C . ASP A 1 93 ? -17.403 -23.030 15.662 1.00 91.56 93 ASP A C 1
ATOM 744 O O . ASP A 1 93 ? -17.869 -23.128 16.794 1.00 91.56 93 ASP A O 1
ATOM 748 N N . ILE A 1 94 ? -17.999 -22.264 14.747 1.00 94.12 94 ILE A N 1
ATOM 749 C CA . ILE A 1 94 ? -19.262 -21.548 15.001 1.00 94.12 94 ILE A CA 1
ATOM 750 C C . ILE A 1 94 ? -20.389 -22.542 15.353 1.00 94.12 94 ILE A C 1
ATOM 752 O O . ILE A 1 94 ? -21.344 -22.207 16.056 1.00 94.12 94 ILE A O 1
ATOM 756 N N . GLY A 1 95 ? -20.265 -23.793 14.897 1.00 95.50 95 GLY A N 1
ATOM 757 C CA . GLY A 1 95 ? -21.205 -24.869 15.199 1.00 95.50 95 GLY A CA 1
ATOM 758 C C . GLY A 1 95 ? -21.346 -25.149 16.696 1.00 95.50 95 GLY A C 1
ATOM 759 O O . GLY A 1 95 ? -22.446 -25.480 17.137 1.00 95.50 95 GLY A O 1
ATOM 760 N N . LEU A 1 96 ? -20.287 -24.962 17.487 1.00 95.38 96 LEU A N 1
ATOM 761 C CA . LEU A 1 96 ? -20.332 -25.088 18.944 1.00 95.38 96 LEU A CA 1
ATOM 762 C C . LEU A 1 96 ? -21.329 -24.110 19.581 1.00 95.38 96 LEU A C 1
ATOM 764 O O . LEU A 1 96 ? -22.136 -24.516 20.417 1.00 95.38 96 LEU A O 1
ATOM 768 N N . ALA A 1 97 ? -21.354 -22.853 19.125 1.00 96.19 97 ALA A N 1
ATOM 769 C CA . ALA A 1 97 ? -22.308 -21.854 19.607 1.00 96.19 97 ALA A CA 1
ATOM 770 C C . ALA A 1 97 ? -23.760 -22.259 19.301 1.00 96.19 97 ALA A C 1
ATOM 772 O O . ALA A 1 97 ? -24.634 -22.102 20.150 1.00 96.19 97 ALA A O 1
ATOM 773 N N . ILE A 1 98 ? -24.010 -22.832 18.116 1.00 97.62 98 ILE A N 1
ATOM 774 C CA . ILE A 1 98 ? -25.338 -23.328 17.717 1.00 97.62 98 ILE A CA 1
ATOM 775 C C . ILE A 1 98 ? -25.769 -24.501 18.603 1.00 97.62 98 ILE A C 1
ATOM 777 O O . ILE A 1 98 ? -26.901 -24.519 19.084 1.00 97.62 98 ILE A O 1
ATOM 781 N N . LYS A 1 99 ? -24.878 -25.474 18.835 1.00 97.62 99 LYS A N 1
ATOM 782 C CA . LYS A 1 99 ? -25.161 -26.647 19.678 1.00 97.62 99 LYS A CA 1
ATOM 783 C C . LYS A 1 99 ? -25.460 -26.239 21.121 1.00 97.62 99 LYS A C 1
ATOM 785 O O . LYS A 1 99 ? -26.449 -26.695 21.685 1.00 97.62 99 LYS A O 1
ATOM 790 N N . ALA A 1 100 ? -24.645 -25.350 21.686 1.00 97.00 100 ALA A N 1
ATOM 791 C CA . ALA A 1 100 ? -24.836 -24.852 23.044 1.00 97.00 100 ALA A CA 1
ATOM 792 C C . ALA A 1 100 ? -26.138 -24.049 23.186 1.00 97.00 100 ALA A C 1
ATOM 794 O O . ALA A 1 100 ? -26.895 -24.235 24.134 1.00 97.00 100 ALA A O 1
ATOM 795 N N . TYR A 1 101 ? -26.455 -23.210 22.198 1.00 97.56 101 TYR A N 1
ATOM 796 C CA . TYR A 1 101 ? -27.722 -22.487 22.172 1.00 97.56 101 TYR A CA 1
ATOM 797 C C . TYR A 1 101 ? -28.922 -23.440 22.072 1.00 97.56 101 TYR A C 1
ATOM 799 O O . TYR A 1 101 ? -29.889 -23.275 22.810 1.00 97.56 101 TYR A O 1
ATOM 807 N N . ALA A 1 102 ? -28.854 -24.483 21.236 1.00 97.06 102 ALA A N 1
ATOM 808 C CA . ALA A 1 102 ? -29.897 -25.510 21.165 1.00 97.06 102 ALA A CA 1
ATOM 809 C C . ALA A 1 102 ? -30.115 -26.222 22.515 1.00 97.06 102 ALA A C 1
ATOM 811 O O . ALA A 1 102 ? -31.261 -26.502 22.880 1.00 97.06 102 ALA A O 1
ATOM 812 N N . GLY A 1 103 ? -29.036 -26.451 23.274 1.00 96.00 103 GLY A N 1
ATOM 813 C CA . GLY A 1 103 ? -29.050 -27.080 24.597 1.00 96.00 103 GLY A CA 1
ATOM 814 C C . GLY A 1 103 ? -29.873 -26.337 25.659 1.00 96.00 103 GLY A C 1
ATOM 815 O O . GLY A 1 103 ? -30.342 -26.965 26.603 1.00 96.00 103 GLY A O 1
ATOM 816 N N . LEU A 1 104 ? -30.135 -25.034 25.488 1.00 95.19 104 LEU A N 1
ATOM 817 C CA . LEU A 1 104 ? -30.998 -24.247 26.387 1.00 95.19 104 LEU A CA 1
ATOM 818 C C . LEU A 1 104 ? -32.468 -24.713 26.383 1.00 95.19 104 LEU A C 1
ATOM 820 O O . LEU A 1 104 ? -33.255 -24.339 27.256 1.00 95.19 104 LEU A O 1
ATOM 824 N N . GLY A 1 105 ? -32.871 -25.493 25.375 1.00 93.19 105 GLY A N 1
ATOM 825 C CA . GLY A 1 105 ? -34.255 -25.913 25.182 1.00 93.19 105 GLY A CA 1
ATOM 826 C C . GLY A 1 105 ? -35.185 -24.755 24.797 1.00 93.19 105 GLY A C 1
ATOM 827 O O . GLY A 1 105 ? -34.778 -23.604 24.661 1.00 93.19 105 GLY A O 1
ATOM 828 N N . LYS A 1 106 ? -36.473 -25.046 24.577 1.00 90.62 106 LYS A N 1
ATOM 829 C CA . LYS A 1 106 ? -37.447 -24.023 24.136 1.00 90.62 106 LYS A CA 1
ATOM 830 C C . LYS A 1 106 ? -37.703 -22.949 25.198 1.00 90.62 106 LYS A C 1
ATOM 832 O O . LYS A 1 106 ? -37.866 -21.784 24.859 1.00 90.62 106 LYS A O 1
ATOM 837 N N . HIS A 1 107 ? -37.733 -23.336 26.474 1.00 88.56 107 HIS A N 1
ATOM 838 C CA . HIS A 1 107 ? -37.993 -22.406 27.574 1.00 88.56 107 HIS A CA 1
ATOM 839 C C . HIS A 1 107 ? -36.808 -21.472 27.835 1.00 88.56 107 HIS A C 1
ATOM 841 O O . HIS A 1 107 ? -37.023 -20.272 27.970 1.00 88.56 107 HIS A O 1
ATOM 847 N N . GLY A 1 108 ? -35.574 -21.993 27.831 1.00 88.25 108 GLY A N 1
ATOM 848 C CA . GLY A 1 108 ? -34.369 -21.192 28.072 1.00 88.25 108 GLY A CA 1
ATOM 849 C C . GLY A 1 108 ? -34.036 -20.207 26.947 1.00 88.25 108 GLY A C 1
ATOM 850 O O . GLY A 1 108 ? -33.310 -19.246 27.180 1.00 88.25 108 GLY A O 1
ATOM 851 N N . ARG A 1 109 ? -34.589 -20.414 25.742 1.00 92.12 109 ARG A N 1
ATOM 852 C CA . ARG A 1 109 ? -34.433 -19.523 24.576 1.00 92.12 109 ARG A CA 1
ATOM 853 C C . ARG A 1 109 ? -35.560 -18.503 24.407 1.00 92.12 109 ARG A C 1
ATOM 855 O O . ARG A 1 109 ? -35.553 -17.749 23.437 1.00 92.12 109 ARG A O 1
ATOM 862 N N . LYS A 1 110 ? -36.558 -18.476 25.296 1.00 88.94 110 LYS A N 1
ATOM 863 C CA . LYS A 1 110 ? -37.730 -17.608 25.126 1.00 88.94 110 LYS A CA 1
ATOM 864 C C . LYS A 1 110 ? -37.309 -16.132 25.093 1.00 88.94 110 LYS A C 1
ATOM 866 O O . LYS A 1 110 ? -36.816 -15.609 26.085 1.00 88.94 110 LYS A O 1
ATOM 871 N N . GLY A 1 111 ? -37.550 -15.462 23.964 1.00 86.25 111 GLY A N 1
ATOM 872 C CA . GLY A 1 111 ? -37.185 -14.053 23.770 1.00 86.25 111 GLY A CA 1
ATOM 873 C C . GLY A 1 111 ? -35.682 -13.811 23.598 1.00 86.25 111 GLY A C 1
ATOM 874 O O . GLY A 1 111 ? -35.222 -12.698 23.843 1.00 86.25 111 GLY A O 1
ATOM 875 N N . VAL A 1 112 ? -34.918 -14.843 23.220 1.00 91.12 112 VAL A N 1
ATOM 876 C CA . VAL A 1 112 ? -33.468 -14.777 23.006 1.00 91.12 112 VAL A CA 1
ATOM 877 C C . VAL A 1 112 ? -33.145 -15.185 21.578 1.00 91.12 112 VAL A C 1
ATOM 879 O O . VAL A 1 112 ? -33.526 -16.275 21.157 1.00 91.12 112 VAL A O 1
ATOM 882 N N . ARG A 1 113 ? -32.363 -14.370 20.866 1.00 92.75 113 ARG A N 1
ATOM 883 C CA . ARG A 1 113 ? -31.899 -14.669 19.503 1.00 92.75 113 ARG A CA 1
ATOM 884 C C . ARG A 1 113 ? -30.391 -14.906 19.476 1.00 92.75 113 ARG A C 1
ATOM 886 O O . ARG A 1 113 ? -29.627 -14.125 20.047 1.00 92.75 113 ARG A O 1
ATOM 893 N N . LEU A 1 114 ? -29.956 -15.957 18.779 1.00 95.56 114 LEU A N 1
ATOM 894 C CA . LEU A 1 114 ? -28.543 -16.176 18.464 1.00 95.56 114 LEU A CA 1
ATOM 895 C C . LEU A 1 114 ? -28.199 -15.490 17.138 1.00 95.56 114 LEU A C 1
ATOM 897 O O . LEU A 1 114 ? -28.702 -15.869 16.082 1.00 95.56 114 LEU A O 1
ATOM 901 N N . VAL A 1 115 ? -27.310 -14.503 17.180 1.00 94.31 115 VAL A N 1
ATOM 902 C CA . VAL A 1 115 ? -26.824 -13.783 16.000 1.00 94.31 115 VAL A CA 1
ATOM 903 C C . VAL A 1 115 ? -25.403 -14.236 15.677 1.00 94.31 115 VAL A C 1
ATOM 905 O O . VAL A 1 115 ? -24.479 -14.067 16.472 1.00 94.31 115 VAL A O 1
ATOM 908 N N . LEU A 1 116 ? -25.222 -14.800 14.485 1.00 95.06 116 LEU A N 1
ATOM 909 C CA . LEU A 1 116 ? -23.942 -15.268 13.961 1.00 95.06 116 LEU A CA 1
ATOM 910 C C . LEU A 1 116 ? -23.498 -14.330 12.837 1.00 95.06 116 LEU A C 1
ATOM 912 O O . LEU A 1 116 ? -23.921 -14.468 11.687 1.00 95.06 116 LEU A O 1
ATOM 916 N N . ALA A 1 117 ? -22.669 -13.349 13.184 1.00 91.12 117 ALA A N 1
ATOM 917 C CA . ALA A 1 117 ? -22.147 -12.354 12.258 1.00 91.12 117 ALA A CA 1
ATOM 918 C C . ALA A 1 117 ? -20.727 -12.712 11.819 1.00 91.12 117 ALA A C 1
ATOM 920 O O . ALA A 1 117 ? -19.895 -13.117 12.629 1.00 91.12 117 ALA A O 1
ATOM 921 N N . GLY A 1 118 ? -20.414 -12.535 10.537 1.00 83.56 118 GLY A N 1
ATOM 922 C CA . GLY A 1 118 ? -19.115 -12.989 10.064 1.00 83.56 118 GLY A CA 1
ATOM 923 C C . GLY A 1 118 ? -18.664 -12.474 8.722 1.00 83.56 118 GLY A C 1
ATOM 924 O O . GLY A 1 118 ? -19.474 -12.164 7.855 1.00 83.56 118 GLY A O 1
ATOM 925 N N . GLY A 1 119 ? -17.343 -12.420 8.540 1.00 83.81 119 GLY A N 1
ATOM 926 C CA . GLY A 1 119 ? -16.752 -12.201 7.225 1.00 83.81 119 GLY A CA 1
ATOM 927 C C . GLY A 1 119 ? -17.140 -13.346 6.295 1.00 83.81 119 GLY A C 1
ATOM 928 O O . GLY A 1 119 ? -16.830 -14.503 6.581 1.00 83.81 119 GLY A O 1
ATOM 929 N N . TYR A 1 120 ? -17.836 -13.008 5.215 1.00 84.44 120 TYR A N 1
ATOM 930 C CA . TYR A 1 120 ? -18.350 -13.945 4.230 1.00 84.44 120 TYR A CA 1
ATOM 931 C C . TYR A 1 120 ? -18.031 -13.438 2.824 1.00 84.44 120 TYR A C 1
ATOM 933 O O . TYR A 1 120 ? -18.489 -12.370 2.408 1.00 84.44 120 TYR A O 1
ATOM 941 N N . ASP A 1 121 ? -17.252 -14.221 2.088 1.00 82.62 121 ASP A N 1
ATOM 942 C CA . ASP A 1 121 ? -16.899 -13.956 0.695 1.00 82.62 121 ASP A CA 1
ATOM 943 C C . ASP A 1 121 ? -17.427 -15.095 -0.184 1.00 82.62 121 ASP A C 1
ATOM 945 O O . ASP A 1 121 ? -17.011 -16.241 -0.010 1.00 82.62 121 ASP A O 1
ATOM 949 N N . ASN A 1 122 ? -18.318 -14.776 -1.133 1.00 85.19 122 ASN A N 1
ATOM 950 C CA . ASN A 1 122 ? -18.902 -15.744 -2.074 1.00 85.19 122 ASN A CA 1
ATOM 951 C C . ASN A 1 122 ? -17.847 -16.448 -2.948 1.00 85.19 122 ASN A C 1
ATOM 953 O O . ASN A 1 122 ? -18.138 -17.490 -3.526 1.00 85.19 122 ASN A O 1
ATOM 957 N N . ARG A 1 123 ? -16.646 -15.871 -3.079 1.00 81.06 123 ARG A N 1
ATOM 958 C CA . ARG A 1 123 ? -15.539 -16.417 -3.880 1.00 81.06 123 ARG A CA 1
ATOM 959 C C . ARG A 1 123 ? -14.727 -17.455 -3.109 1.00 81.06 123 ARG A C 1
ATOM 961 O O . ARG A 1 123 ? -14.028 -18.263 -3.713 1.00 81.06 123 ARG A O 1
ATOM 968 N N . VAL A 1 124 ? -14.813 -17.444 -1.780 1.00 84.00 124 VAL A N 1
ATOM 969 C CA . VAL A 1 124 ? -14.119 -18.399 -0.916 1.00 84.00 124 VAL A CA 1
ATOM 970 C C . VAL A 1 124 ? -15.063 -19.564 -0.651 1.00 84.00 124 VAL A C 1
ATOM 972 O O . VAL A 1 124 ? -15.994 -19.458 0.146 1.00 84.00 124 VAL A O 1
ATOM 975 N N . MET A 1 125 ? -14.815 -20.689 -1.325 1.00 88.19 125 MET A N 1
ATOM 976 C CA . MET A 1 125 ? -15.690 -21.865 -1.260 1.00 88.19 125 MET A CA 1
ATOM 977 C C . MET A 1 125 ? -15.893 -22.374 0.175 1.00 88.19 125 MET A C 1
ATOM 979 O O . MET A 1 125 ? -16.997 -22.789 0.519 1.00 88.19 125 MET A O 1
ATOM 983 N N . GLU A 1 126 ? -14.868 -22.280 1.031 1.00 90.31 126 GLU A N 1
ATOM 984 C CA . GLU A 1 126 ? -14.978 -22.645 2.450 1.00 90.31 126 GLU A CA 1
ATOM 985 C C . GLU A 1 126 ? -16.090 -21.857 3.160 1.00 90.31 126 GLU A C 1
ATOM 987 O O . GLU A 1 126 ? -16.932 -22.475 3.807 1.00 90.31 126 GLU A O 1
ATOM 992 N N . ASN A 1 127 ? -16.169 -20.534 2.965 1.00 90.38 127 ASN A N 1
ATOM 993 C CA . ASN A 1 127 ? -17.204 -19.690 3.575 1.00 90.38 127 ASN A CA 1
ATOM 994 C C . ASN A 1 127 ? -18.608 -20.122 3.149 1.00 90.38 127 ASN A C 1
ATOM 996 O O . ASN A 1 127 ? -19.518 -20.238 3.972 1.00 90.38 127 ASN A O 1
ATOM 1000 N N . VAL A 1 128 ? -18.784 -20.356 1.846 1.00 90.81 128 VAL A N 1
ATOM 1001 C CA . VAL A 1 128 ? -20.076 -20.715 1.254 1.00 90.81 128 VAL A CA 1
ATOM 1002 C C . VAL A 1 128 ? -20.538 -22.081 1.751 1.00 90.81 128 VAL A C 1
ATOM 1004 O O . VAL A 1 128 ? -21.697 -22.237 2.138 1.00 90.81 128 VAL A O 1
ATOM 1007 N N . VAL A 1 129 ? -19.643 -23.069 1.742 1.00 93.94 129 VAL A N 1
ATOM 1008 C CA . VAL A 1 129 ? -19.946 -24.434 2.182 1.00 93.94 129 VAL A CA 1
ATOM 1009 C C . VAL A 1 129 ? -20.193 -24.466 3.686 1.00 93.94 129 VAL A C 1
ATOM 1011 O O . VAL A 1 129 ? -21.202 -25.019 4.118 1.00 93.94 129 VAL A O 1
ATOM 1014 N N . TYR A 1 130 ? -19.339 -23.823 4.483 1.00 95.31 130 TYR A N 1
ATOM 1015 C CA . TYR A 1 130 ? -19.466 -23.849 5.935 1.00 95.31 130 TYR A CA 1
ATOM 1016 C C . TYR A 1 130 ? -20.723 -23.121 6.424 1.00 95.31 130 TYR A C 1
ATOM 1018 O O . TYR A 1 130 ? -21.430 -23.641 7.281 1.00 95.31 130 TYR A O 1
ATOM 1026 N N . HIS A 1 131 ? -21.094 -21.980 5.831 1.00 95.69 131 HIS A N 1
ATOM 1027 C CA . HIS A 1 131 ? -22.381 -21.331 6.128 1.00 95.69 131 HIS A CA 1
ATOM 1028 C C . HIS A 1 131 ? -23.572 -22.270 5.882 1.00 95.69 131 HIS A C 1
ATOM 1030 O O . HIS A 1 131 ? -24.436 -22.401 6.749 1.00 95.69 131 HIS A O 1
ATOM 1036 N N . LYS A 1 132 ? -23.594 -22.984 4.748 1.00 95.31 132 LYS A N 1
ATOM 1037 C CA . LYS A 1 132 ? -24.645 -23.974 4.454 1.00 95.31 132 LYS A CA 1
ATOM 1038 C C . LYS A 1 132 ? -24.658 -25.121 5.467 1.00 95.31 132 LYS A C 1
ATOM 1040 O O . LYS A 1 132 ? -25.735 -25.543 5.888 1.00 95.31 132 LYS A O 1
ATOM 1045 N N . GLU A 1 133 ? -23.487 -25.613 5.871 1.00 97.25 133 GLU A N 1
ATOM 1046 C CA . GLU A 1 133 ? -23.354 -26.634 6.918 1.00 97.25 133 GLU A CA 1
ATOM 1047 C C . GLU A 1 133 ? -23.928 -26.142 8.259 1.00 97.25 133 GLU A C 1
ATOM 1049 O O . GLU A 1 133 ? -24.666 -26.882 8.907 1.00 97.25 133 GLU A O 1
ATOM 1054 N N . LEU A 1 134 ? -23.672 -24.887 8.645 1.00 97.31 134 LEU A N 1
ATOM 1055 C CA . LEU A 1 134 ? -24.197 -24.289 9.879 1.00 97.31 134 LEU A CA 1
ATOM 1056 C C . LEU A 1 134 ? -25.720 -24.090 9.841 1.00 97.31 134 LEU A C 1
ATOM 1058 O O . LEU A 1 134 ? -26.397 -24.383 10.826 1.00 97.31 134 LEU A O 1
ATOM 1062 N N . VAL A 1 135 ? -26.277 -23.642 8.710 1.00 97.38 135 VAL A N 1
ATOM 1063 C CA . VAL A 1 135 ? -27.737 -23.535 8.523 1.00 97.38 135 VAL A CA 1
ATOM 1064 C C . VAL A 1 135 ? -28.393 -24.913 8.640 1.00 97.38 135 VAL A C 1
ATOM 1066 O O . VAL A 1 135 ? -29.411 -25.064 9.322 1.00 97.38 135 VAL A O 1
ATOM 1069 N N . LYS A 1 136 ? -27.789 -25.936 8.020 1.00 97.62 136 LYS A N 1
ATOM 1070 C CA . LYS A 1 136 ? -28.257 -27.324 8.114 1.00 97.62 136 LYS A CA 1
ATOM 1071 C C . LYS A 1 136 ? -28.165 -27.854 9.546 1.00 97.62 136 LYS A C 1
ATOM 1073 O O . LYS A 1 136 ? -29.102 -28.503 9.997 1.00 97.62 136 LYS A O 1
ATOM 1078 N N . LEU A 1 137 ? -27.079 -27.557 10.260 1.00 97.94 137 LEU A N 1
ATOM 1079 C CA . LEU A 1 137 ? -26.896 -27.930 11.664 1.00 97.94 137 LEU A CA 1
ATOM 1080 C C . LEU A 1 137 ? -27.988 -27.321 12.550 1.00 97.94 137 LEU A C 1
ATOM 1082 O O . LEU A 1 137 ? -28.647 -28.051 13.283 1.00 97.94 137 LEU A O 1
ATOM 1086 N N . ALA A 1 138 ? -28.215 -26.008 12.457 1.00 97.69 138 ALA A N 1
ATOM 1087 C CA . ALA A 1 138 ? -29.240 -25.325 13.245 1.00 97.69 138 ALA A CA 1
ATOM 1088 C C . ALA A 1 138 ? -30.646 -25.873 12.950 1.00 97.69 138 ALA A C 1
ATOM 1090 O O . ALA A 1 138 ? -31.390 -26.201 13.874 1.00 97.69 138 ALA A O 1
ATOM 1091 N N . SER A 1 139 ? -30.973 -26.066 11.670 1.00 95.81 139 SER A N 1
ATOM 1092 C CA . SER A 1 139 ? -32.261 -26.640 11.259 1.00 95.81 139 SER A CA 1
ATOM 1093 C C . SER A 1 139 ? -32.426 -28.084 11.752 1.00 95.81 139 SER A C 1
ATOM 1095 O O . SER A 1 139 ? -33.499 -28.460 12.216 1.00 95.81 139 SER A O 1
ATOM 1097 N N . GLY A 1 140 ? -31.356 -28.888 11.713 1.00 97.00 140 GLY A N 1
ATOM 1098 C CA . GLY A 1 140 ? -31.341 -30.263 12.226 1.00 97.00 140 GLY A CA 1
ATOM 1099 C C . GLY A 1 140 ? -31.520 -30.362 13.744 1.00 97.00 140 GLY A C 1
ATOM 1100 O O . GLY A 1 140 ? -31.995 -31.381 14.233 1.00 97.00 140 GLY A O 1
ATOM 1101 N N . LEU A 1 141 ? -31.203 -29.296 14.481 1.00 97.06 141 LEU A N 1
ATOM 1102 C CA . LEU A 1 141 ? -31.460 -29.162 15.919 1.00 97.06 141 LEU A CA 1
ATOM 1103 C C . LEU A 1 141 ? -32.848 -28.562 16.223 1.00 97.06 141 LEU A C 1
ATOM 1105 O O . LEU A 1 141 ? -33.159 -28.275 17.378 1.00 97.06 141 LEU A O 1
ATOM 1109 N N . GLY A 1 142 ? -33.690 -28.367 15.200 1.00 95.12 142 GLY A N 1
ATOM 1110 C CA . GLY A 1 142 ? -35.042 -27.827 15.342 1.00 95.12 142 GLY A CA 1
ATOM 1111 C C . GLY A 1 142 ? -35.097 -26.319 15.596 1.00 95.12 142 GLY A C 1
ATOM 1112 O O . GLY A 1 142 ? -36.085 -25.845 16.157 1.00 95.12 142 GLY A O 1
ATOM 1113 N N . LEU A 1 143 ? -34.050 -25.574 15.222 1.00 96.94 143 LEU A N 1
ATOM 1114 C CA . LEU A 1 143 ? -33.994 -24.115 15.341 1.00 96.94 143 LEU A CA 1
ATOM 1115 C C . LEU A 1 143 ? -34.456 -23.445 14.042 1.00 96.94 143 LEU A C 1
ATOM 1117 O O . LEU A 1 143 ? -34.010 -23.818 12.952 1.00 96.94 143 LEU A O 1
ATOM 1121 N N . LYS A 1 144 ? -35.304 -22.417 14.145 1.00 95.75 144 LYS A N 1
ATOM 1122 C CA . LYS A 1 144 ? -35.702 -21.595 12.996 1.00 95.75 144 LYS A CA 1
ATOM 1123 C C . LYS A 1 144 ? -34.561 -20.652 12.618 1.00 95.75 144 LYS A C 1
ATOM 1125 O O . LYS A 1 144 ? -34.048 -19.920 13.461 1.00 95.75 144 LYS A O 1
ATOM 1130 N N . THR A 1 145 ? -34.162 -20.654 11.347 1.00 96.69 145 THR A N 1
ATOM 1131 C CA . THR A 1 145 ? -33.016 -19.867 10.868 1.00 96.69 145 THR A CA 1
ATOM 1132 C C . THR A 1 145 ? -33.423 -18.800 9.856 1.00 96.69 145 THR A C 1
ATOM 1134 O O . THR A 1 145 ? -34.379 -18.980 9.102 1.00 96.69 145 THR A O 1
ATOM 1137 N N . ALA A 1 146 ? -32.671 -17.701 9.805 1.00 94.44 146 ALA A N 1
ATOM 1138 C CA . ALA A 1 146 ? -32.718 -16.728 8.715 1.00 94.44 146 ALA A CA 1
ATOM 1139 C C . ALA A 1 146 ? -31.299 -16.302 8.324 1.00 94.44 146 ALA A C 1
ATOM 1141 O O . ALA A 1 146 ? -30.385 -16.321 9.145 1.00 94.44 146 ALA A O 1
ATOM 1142 N N . THR A 1 147 ? -31.097 -15.921 7.063 1.00 93.81 147 THR A N 1
ATOM 1143 C CA . THR A 1 147 ? -29.817 -15.388 6.574 1.00 93.81 147 THR A CA 1
ATOM 1144 C C . THR A 1 147 ? -30.051 -14.051 5.891 1.00 93.81 147 THR A C 1
ATOM 1146 O O . THR A 1 147 ? -30.858 -13.972 4.967 1.00 93.81 147 THR A O 1
ATOM 1149 N N . THR A 1 148 ? -29.320 -13.014 6.298 1.00 88.12 148 THR A N 1
ATOM 1150 C CA . THR A 1 148 ? -29.394 -11.690 5.670 1.00 88.12 148 THR A CA 1
ATOM 1151 C C . THR A 1 148 ? -28.008 -11.142 5.333 1.00 88.12 148 THR A C 1
ATOM 1153 O O . THR A 1 148 ? -26.980 -11.583 5.852 1.00 88.12 148 THR A O 1
ATOM 1156 N N . LYS A 1 149 ? -27.986 -10.198 4.385 1.00 79.44 149 LYS A N 1
ATOM 1157 C CA . LYS A 1 149 ? -26.771 -9.530 3.883 1.00 79.44 149 LYS A CA 1
ATOM 1158 C C . LYS A 1 149 ? -26.776 -8.016 4.117 1.00 79.44 149 LYS A C 1
ATOM 1160 O O . LYS A 1 149 ? -25.762 -7.363 3.909 1.00 79.44 149 LYS A O 1
ATOM 1165 N N . THR A 1 150 ? -27.917 -7.439 4.496 1.00 71.69 150 THR A N 1
ATOM 1166 C CA . THR A 1 150 ? -28.091 -5.987 4.644 1.00 71.69 150 THR A CA 1
ATOM 1167 C C . THR A 1 150 ? -28.691 -5.649 6.002 1.00 71.69 150 THR A C 1
ATOM 1169 O O . THR A 1 150 ? -29.424 -6.449 6.582 1.00 71.69 150 THR A O 1
ATOM 1172 N N . ILE A 1 151 ? -28.401 -4.438 6.489 1.00 68.69 151 ILE A N 1
ATOM 1173 C CA . ILE A 1 151 ? -28.911 -3.923 7.769 1.00 68.69 151 ILE A CA 1
ATOM 1174 C C . ILE A 1 151 ? -30.446 -3.912 7.769 1.00 68.69 151 ILE A C 1
ATOM 1176 O O . ILE A 1 151 ? -31.065 -4.424 8.693 1.00 68.69 151 ILE A O 1
ATOM 1180 N N . VAL A 1 152 ? -31.063 -3.402 6.697 1.00 72.81 152 VAL A N 1
ATOM 1181 C CA . VAL A 1 152 ? -32.528 -3.304 6.574 1.00 72.81 152 VAL A CA 1
ATOM 1182 C C . VAL A 1 152 ? -33.191 -4.682 6.603 1.00 72.81 152 VAL A C 1
ATOM 1184 O O . VAL A 1 152 ? -34.196 -4.867 7.278 1.00 72.81 152 VAL A O 1
ATOM 1187 N N . ALA A 1 153 ? -32.623 -5.672 5.908 1.00 77.31 153 ALA A N 1
ATOM 1188 C CA . ALA A 1 153 ? -33.160 -7.029 5.941 1.00 77.31 153 ALA A CA 1
ATOM 1189 C C . ALA A 1 153 ? -32.991 -7.671 7.322 1.00 77.31 153 ALA A C 1
ATOM 1191 O O . ALA A 1 153 ? -33.874 -8.402 7.746 1.00 77.31 153 ALA A O 1
ATOM 1192 N N . ALA A 1 154 ? -31.881 -7.392 8.015 1.00 76.69 154 ALA A N 1
ATOM 1193 C CA . ALA A 1 154 ? -31.620 -7.895 9.360 1.00 76.69 154 ALA A CA 1
ATOM 1194 C C . ALA A 1 154 ? -32.616 -7.349 10.399 1.00 76.69 154 ALA A C 1
ATOM 1196 O O . ALA A 1 154 ? -33.068 -8.105 11.250 1.00 76.69 154 ALA A O 1
ATOM 1197 N N . LEU A 1 155 ? -32.996 -6.072 10.286 1.00 74.88 155 LEU A N 1
ATOM 1198 C CA . LEU A 1 155 ? -33.969 -5.423 11.173 1.00 74.88 155 LEU A CA 1
ATOM 1199 C C . LEU A 1 155 ? -35.414 -5.902 10.963 1.00 74.88 155 LEU A C 1
ATOM 1201 O O . LEU A 1 155 ? -36.222 -5.806 11.876 1.00 74.88 155 LEU A O 1
ATOM 1205 N N . ASN A 1 156 ? -35.735 -6.431 9.780 1.00 80.00 156 ASN A N 1
ATOM 1206 C CA . ASN A 1 156 ? -37.070 -6.933 9.435 1.00 80.00 156 ASN A CA 1
ATOM 1207 C C . ASN A 1 156 ? -37.221 -8.453 9.645 1.00 80.00 156 ASN A C 1
ATOM 1209 O O . ASN A 1 156 ? -38.181 -9.053 9.157 1.00 80.00 156 ASN A O 1
ATOM 1213 N N . VAL A 1 157 ? -36.262 -9.106 10.313 1.00 84.75 157 VAL A N 1
ATOM 1214 C CA . VAL A 1 157 ? -36.331 -10.548 10.590 1.00 84.75 157 VAL A CA 1
ATOM 1215 C C . VAL A 1 157 ? -37.373 -10.816 11.686 1.00 84.75 157 VAL A C 1
ATOM 1217 O O . VAL A 1 157 ? -37.241 -10.256 12.773 1.00 84.75 157 VAL A O 1
ATOM 1220 N N . PRO A 1 158 ? -38.360 -11.704 11.451 1.00 84.62 158 PRO A N 1
ATOM 1221 C CA . PRO A 1 158 ? -39.402 -12.010 12.431 1.00 84.62 158 PRO A CA 1
ATOM 1222 C C . PRO A 1 158 ? -38.860 -12.520 13.771 1.00 84.62 158 PRO A C 1
ATOM 1224 O O . PRO A 1 158 ? -37.941 -13.342 13.798 1.00 84.62 158 PRO A O 1
ATOM 1227 N N . ASP A 1 159 ? -39.483 -12.102 14.874 1.00 81.69 159 ASP A N 1
ATOM 1228 C CA . ASP A 1 159 ? -39.110 -12.442 16.262 1.00 81.69 159 ASP A CA 1
ATOM 1229 C C . ASP A 1 159 ? -39.061 -13.946 16.560 1.00 81.69 159 ASP A C 1
ATOM 1231 O O . ASP A 1 159 ? -38.360 -14.377 17.471 1.00 81.69 159 ASP A O 1
ATOM 1235 N N . ASP A 1 160 ? -39.758 -14.766 15.771 1.00 86.44 160 ASP A N 1
ATOM 1236 C CA . ASP A 1 160 ? -39.783 -16.221 15.927 1.00 86.44 160 ASP A CA 1
ATOM 1237 C C . ASP A 1 160 ? -38.559 -16.942 15.322 1.00 86.44 160 ASP A C 1
ATOM 1239 O O . ASP A 1 160 ? -38.471 -18.170 15.379 1.00 86.44 160 ASP A O 1
ATOM 1243 N N . VAL A 1 161 ? -37.611 -16.203 14.731 1.00 92.00 161 VAL A N 1
ATOM 1244 C CA . VAL A 1 161 ? -36.324 -16.733 14.260 1.00 92.00 161 VAL A CA 1
ATOM 1245 C C . VAL A 1 161 ? -35.343 -16.889 15.422 1.00 92.00 161 VAL A C 1
ATOM 1247 O O . VAL A 1 161 ? -34.910 -15.903 16.022 1.00 92.00 161 VAL A O 1
ATOM 1250 N N . ASP A 1 162 ? -34.921 -18.133 15.652 1.00 93.94 162 ASP A N 1
ATOM 1251 C CA . ASP A 1 162 ? -33.982 -18.523 16.706 1.00 93.94 162 ASP A CA 1
ATOM 1252 C C . ASP A 1 162 ? -32.525 -18.141 16.372 1.00 93.94 162 ASP A C 1
ATOM 1254 O O . ASP A 1 162 ? -31.797 -17.625 17.222 1.00 93.94 162 ASP A O 1
ATOM 1258 N N . VAL A 1 163 ? -32.083 -18.403 15.131 1.00 96.25 163 VAL A N 1
ATOM 1259 C CA . VAL A 1 163 ? -30.694 -18.180 14.683 1.00 96.25 163 VAL A CA 1
ATOM 1260 C C . VAL A 1 163 ? -30.648 -17.288 13.445 1.00 96.25 163 VAL A C 1
ATOM 1262 O O . VAL A 1 163 ? -31.121 -17.659 12.368 1.00 96.25 163 VAL A O 1
ATOM 1265 N N . LEU A 1 164 ? -30.011 -16.127 13.576 1.00 94.75 164 LEU A N 1
ATOM 1266 C CA . LEU A 1 164 ? -29.821 -15.164 12.498 1.00 94.75 164 LEU A CA 1
ATOM 1267 C C . LEU A 1 164 ? -28.369 -15.169 12.008 1.00 94.75 164 LEU A C 1
ATOM 1269 O O . LEU A 1 164 ? -27.450 -14.790 12.732 1.00 94.75 164 LEU A O 1
ATOM 1273 N N . PHE A 1 165 ? -28.169 -15.550 10.750 1.00 95.44 165 PHE A N 1
ATOM 1274 C CA . PHE A 1 165 ? -26.882 -15.471 10.065 1.00 95.44 165 PHE A CA 1
ATOM 1275 C C . PHE A 1 165 ? -26.739 -14.122 9.354 1.00 95.44 165 PHE A C 1
ATOM 1277 O O . PHE A 1 165 ? -27.503 -13.812 8.438 1.00 95.44 165 PHE A O 1
ATOM 1284 N N . LEU A 1 166 ? -25.730 -13.341 9.740 1.00 92.31 166 LEU A N 1
ATOM 1285 C CA . LEU A 1 166 ? -25.405 -12.051 9.131 1.00 92.31 166 LEU A CA 1
ATOM 1286 C C . LEU A 1 166 ? -24.109 -12.159 8.326 1.00 92.31 166 LEU A C 1
ATOM 1288 O O . LEU A 1 166 ? -23.007 -12.236 8.880 1.00 92.31 166 LEU A O 1
ATOM 1292 N N . LEU A 1 167 ? -24.245 -12.166 7.000 1.00 90.06 167 LEU A N 1
ATOM 1293 C CA . LEU A 1 167 ? -23.120 -12.321 6.081 1.00 90.06 167 LEU A CA 1
ATOM 1294 C C . LEU A 1 167 ? -22.491 -10.956 5.786 1.00 90.06 167 LEU A C 1
ATOM 1296 O O . LEU A 1 167 ? -23.117 -10.123 5.138 1.00 90.06 167 LEU A O 1
ATOM 1300 N N . SER A 1 168 ? -21.244 -10.757 6.214 1.00 80.94 168 SER A N 1
ATOM 1301 C CA . SER A 1 168 ? -20.444 -9.542 6.006 1.00 80.94 168 SER A CA 1
ATOM 1302 C C . SER A 1 168 ? -21.130 -8.262 6.498 1.00 80.94 168 SER A C 1
ATOM 1304 O O . SER A 1 168 ? -21.724 -7.507 5.734 1.00 80.94 168 SER A O 1
ATOM 1306 N N . VAL A 1 169 ? -21.010 -7.999 7.801 1.00 79.19 169 VAL A N 1
ATOM 1307 C CA . VAL A 1 169 ? -21.627 -6.833 8.450 1.00 79.19 169 VAL A CA 1
ATOM 1308 C C . VAL A 1 169 ? -20.775 -5.558 8.309 1.00 79.19 169 VAL A C 1
ATOM 1310 O O . VAL A 1 169 ? -19.566 -5.605 8.555 1.00 79.19 169 VAL A O 1
ATOM 1313 N N . PRO A 1 170 ? -21.374 -4.400 7.963 1.00 79.56 170 PRO A N 1
ATOM 1314 C CA . PRO A 1 170 ? -20.715 -3.100 8.093 1.00 79.56 170 PRO A CA 1
ATOM 1315 C C . PRO A 1 170 ? -20.295 -2.816 9.543 1.00 79.56 170 PRO A C 1
ATOM 1317 O O . PRO A 1 170 ? -20.939 -3.289 10.481 1.00 79.56 170 PRO A O 1
ATOM 1320 N N . ASN A 1 171 ? -19.263 -1.987 9.739 1.00 74.31 171 ASN A N 1
ATOM 1321 C CA . ASN A 1 171 ? -18.772 -1.645 11.084 1.00 74.31 171 ASN A CA 1
ATOM 1322 C C . ASN A 1 171 ? -19.856 -1.024 11.976 1.00 74.31 171 ASN A C 1
ATOM 1324 O O . ASN A 1 171 ? -19.908 -1.339 13.157 1.00 74.31 171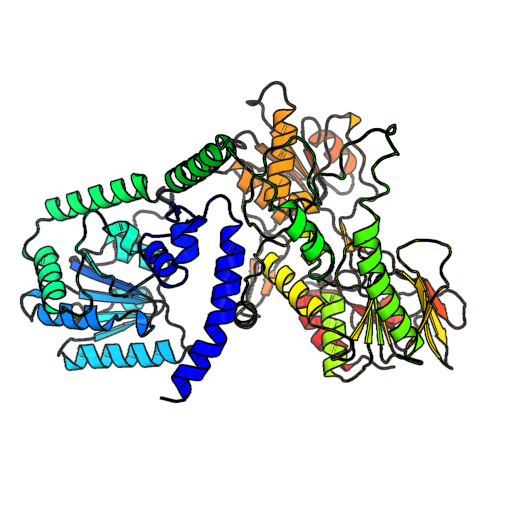 ASN A O 1
ATOM 1328 N N . THR A 1 172 ? -20.755 -0.215 11.415 1.00 73.44 172 THR A N 1
ATOM 1329 C CA . THR A 1 172 ? -21.867 0.384 12.168 1.00 73.44 172 THR A CA 1
ATOM 1330 C C . THR A 1 172 ? -22.820 -0.675 12.727 1.00 73.44 172 THR A C 1
ATOM 1332 O O . THR A 1 172 ? -23.184 -0.620 13.895 1.00 73.44 172 THR A O 1
ATOM 1335 N N . LEU A 1 173 ? -23.174 -1.694 11.934 1.00 78.00 173 LEU A N 1
ATOM 1336 C CA . LEU A 1 173 ? -23.989 -2.820 12.404 1.00 78.00 173 LEU A CA 1
ATOM 1337 C C . LEU A 1 173 ? -23.245 -3.667 13.435 1.00 78.00 173 LEU A C 1
ATOM 1339 O O . LEU A 1 173 ? -23.843 -4.111 14.408 1.00 78.00 173 LEU A O 1
ATOM 1343 N N . LYS A 1 174 ? -21.939 -3.862 13.248 1.00 80.56 174 LYS A N 1
ATOM 1344 C CA . LYS A 1 174 ? -21.101 -4.554 14.229 1.00 80.56 174 LYS A CA 1
ATOM 1345 C C . LYS A 1 174 ? -21.129 -3.847 15.591 1.00 80.56 174 LYS A C 1
ATOM 1347 O O . LYS A 1 174 ? -21.302 -4.516 16.602 1.00 80.56 174 LYS A O 1
ATOM 1352 N N . GLU A 1 175 ? -20.974 -2.524 15.613 1.00 75.44 175 GLU A N 1
ATOM 1353 C CA . GLU A 1 175 ? -21.027 -1.714 16.839 1.00 75.44 175 GLU A CA 1
ATOM 1354 C C . GLU A 1 175 ? -22.411 -1.775 17.501 1.00 75.44 175 GLU A C 1
ATOM 1356 O O . GLU A 1 175 ? -22.494 -1.989 18.708 1.00 75.44 175 GLU A O 1
ATOM 1361 N N . MET A 1 176 ? -23.495 -1.689 16.720 1.00 75.75 176 MET A N 1
ATOM 1362 C CA . MET A 1 176 ? -24.858 -1.856 17.244 1.00 75.75 176 MET A CA 1
ATOM 1363 C C . MET A 1 176 ? -25.059 -3.231 17.891 1.00 75.75 176 MET A C 1
ATOM 1365 O O . MET A 1 176 ? -25.518 -3.312 19.025 1.00 75.75 176 MET A O 1
ATOM 1369 N N . LEU A 1 177 ? -24.660 -4.310 17.212 1.00 81.25 177 LEU A N 1
ATOM 1370 C CA . LEU A 1 177 ? -24.780 -5.668 17.745 1.00 81.25 177 LEU A CA 1
ATOM 1371 C C . LEU A 1 177 ? -23.969 -5.853 19.028 1.00 81.25 177 LEU A C 1
ATOM 1373 O O . LEU A 1 177 ? -24.463 -6.475 19.961 1.00 81.25 177 LEU A O 1
ATOM 1377 N N . LEU A 1 178 ? -22.748 -5.315 19.088 1.00 81.06 178 LEU A N 1
ATOM 1378 C CA . LEU A 1 178 ? -21.913 -5.376 20.290 1.00 81.06 178 LEU A CA 1
ATOM 1379 C C . LEU A 1 178 ? -22.551 -4.627 21.466 1.00 81.06 178 LEU A C 1
ATOM 1381 O O . LEU A 1 178 ? -22.534 -5.143 22.578 1.00 81.06 178 LEU A O 1
ATOM 1385 N N . ASN A 1 179 ? -23.153 -3.461 21.220 1.00 77.25 179 ASN A N 1
ATOM 1386 C CA . ASN A 1 179 ? -23.835 -2.679 22.255 1.00 77.25 179 ASN A CA 1
ATOM 1387 C C . ASN A 1 179 ? -25.134 -3.339 22.745 1.00 77.25 179 ASN A C 1
ATOM 1389 O O . ASN A 1 179 ? -25.494 -3.188 23.910 1.00 77.25 179 ASN A O 1
ATOM 1393 N N . SER A 1 180 ? -25.837 -4.063 21.871 1.00 79.56 180 SER A N 1
ATOM 1394 C CA . SER A 1 180 ? -27.081 -4.770 22.204 1.00 79.56 180 SER A CA 1
ATOM 1395 C C . SER A 1 180 ? -26.859 -6.196 22.724 1.00 79.56 180 SER A C 1
ATOM 1397 O O . SER A 1 180 ? -27.790 -6.817 23.237 1.00 79.56 180 SER A O 1
ATOM 1399 N N . ALA A 1 181 ? -25.654 -6.754 22.578 1.00 86.75 181 ALA A N 1
ATOM 1400 C CA . ALA A 1 181 ? -25.366 -8.125 22.978 1.00 86.75 181 ALA A CA 1
ATOM 1401 C C . ALA A 1 181 ? -25.402 -8.292 24.499 1.00 86.75 181 ALA A C 1
ATOM 1403 O O . ALA A 1 181 ? -24.713 -7.603 25.248 1.00 86.75 181 ALA A O 1
ATOM 1404 N N . ARG A 1 182 ? -26.154 -9.298 24.949 1.00 88.06 182 ARG A N 1
ATOM 1405 C CA . ARG A 1 182 ? -26.170 -9.744 26.346 1.00 88.06 182 ARG A CA 1
ATOM 1406 C C . ARG A 1 182 ? -24.947 -10.603 26.666 1.00 88.06 182 ARG A C 1
ATOM 1408 O O . ARG A 1 182 ? -24.422 -10.558 27.775 1.00 88.06 182 ARG A O 1
ATOM 1415 N N . LEU A 1 183 ? -24.510 -11.401 25.691 1.00 89.00 183 LEU A N 1
ATOM 1416 C CA . LEU A 1 183 ? -23.349 -12.279 25.794 1.00 89.00 183 LEU A CA 1
ATOM 1417 C C . LEU A 1 183 ? -22.655 -12.388 24.437 1.00 89.00 183 LEU A C 1
ATOM 1419 O O . LEU A 1 183 ? -23.294 -12.680 23.425 1.00 89.00 183 LEU A O 1
ATOM 1423 N N . LEU A 1 184 ? -21.337 -12.208 24.441 1.00 89.12 184 LEU A N 1
ATOM 1424 C CA . LEU A 1 184 ? -20.474 -12.446 23.291 1.00 89.12 184 LEU A CA 1
ATOM 1425 C C . LEU A 1 184 ? -19.863 -13.852 23.384 1.00 89.12 184 LEU A C 1
ATOM 1427 O O . LEU A 1 184 ? -19.251 -14.208 24.388 1.00 89.12 184 LEU A O 1
ATOM 1431 N N . ILE A 1 185 ? -20.033 -14.649 22.332 1.00 90.75 185 ILE A N 1
ATOM 1432 C CA . ILE A 1 185 ? -19.636 -16.054 22.245 1.00 90.75 185 ILE A CA 1
ATOM 1433 C C . ILE A 1 185 ? -18.466 -16.188 21.268 1.00 90.75 185 ILE A C 1
ATOM 1435 O O . ILE A 1 185 ? -18.596 -15.923 20.066 1.00 90.75 185 ILE A O 1
ATOM 1439 N N . TYR A 1 186 ? -17.333 -16.661 21.787 1.00 87.94 186 TYR A N 1
ATOM 1440 C CA . TYR A 1 186 ? -16.099 -16.841 21.031 1.00 87.94 186 TYR A CA 1
ATOM 1441 C C . TYR A 1 186 ? -15.612 -18.292 21.082 1.00 87.94 186 TYR A C 1
ATOM 1443 O O . TYR A 1 186 ? -14.980 -18.702 22.045 1.00 87.94 186 TYR A O 1
ATOM 1451 N N . THR A 1 187 ? -15.926 -19.062 20.044 1.00 88.62 187 THR A N 1
ATOM 1452 C CA . THR A 1 187 ? -15.677 -20.510 19.917 1.00 88.62 187 THR A CA 1
ATOM 1453 C C . THR A 1 187 ? -14.330 -20.963 19.319 1.00 88.62 187 THR A C 1
ATOM 1455 O O . THR A 1 187 ? -14.028 -22.149 19.448 1.00 88.62 187 THR A O 1
ATOM 1458 N N . PRO A 1 188 ? -13.502 -20.121 18.659 1.00 83.06 188 PRO A N 1
ATOM 1459 C CA . PRO A 1 188 ? -12.228 -20.584 18.107 1.00 83.06 188 PRO A CA 1
ATOM 1460 C C . PRO A 1 188 ? -11.290 -21.197 19.156 1.00 83.06 188 PRO A C 1
ATOM 1462 O O . PRO A 1 188 ? -11.039 -20.603 20.203 1.00 83.06 188 PRO A O 1
ATOM 1465 N N . SER A 1 189 ? -10.714 -22.356 18.831 1.00 75.12 189 SER A N 1
ATOM 1466 C CA . SER A 1 189 ? -9.672 -23.004 19.638 1.00 75.12 189 SER A CA 1
ATOM 1467 C C . SER A 1 189 ? -8.277 -22.536 19.219 1.00 75.12 189 SER A C 1
ATOM 1469 O O . SER A 1 189 ? -8.032 -22.330 18.030 1.00 75.12 189 SER A O 1
ATOM 1471 N N . ASN A 1 190 ? -7.352 -22.422 20.180 1.00 64.06 190 ASN A N 1
ATOM 1472 C CA . ASN A 1 190 ? -5.920 -22.178 19.939 1.00 64.06 190 ASN A CA 1
ATOM 1473 C C . ASN A 1 190 ? -5.615 -20.965 19.042 1.00 64.06 190 ASN A C 1
ATOM 1475 O O . ASN A 1 190 ? -4.767 -21.017 18.152 1.00 64.06 190 ASN A O 1
ATOM 1479 N N . GLU A 1 191 ? -6.324 -19.854 19.247 1.00 63.72 191 GLU A N 1
ATOM 1480 C CA . GLU A 1 191 ? -6.073 -18.636 18.485 1.00 63.72 191 GLU A CA 1
ATOM 1481 C C . GLU A 1 191 ? -4.968 -17.796 19.126 1.00 63.72 191 GLU A C 1
ATOM 1483 O O . GLU A 1 191 ? -5.096 -17.348 20.261 1.00 63.72 191 GLU A O 1
ATOM 1488 N N . HIS A 1 192 ? -3.903 -17.535 18.363 1.00 53.69 192 HIS A N 1
ATOM 1489 C CA . HIS A 1 192 ? -2.677 -16.877 18.836 1.00 53.69 192 HIS A CA 1
ATOM 1490 C C . HIS A 1 192 ? -2.878 -15.537 19.558 1.00 53.69 192 HIS A C 1
ATOM 1492 O O . HIS A 1 192 ? -1.997 -15.113 20.305 1.00 53.69 192 HIS A O 1
ATOM 1498 N N . PHE A 1 193 ? -3.992 -14.845 19.306 1.00 56.78 193 PHE A N 1
ATOM 1499 C CA . PHE A 1 193 ? -4.261 -13.552 19.928 1.00 56.78 193 PHE A CA 1
ATOM 1500 C C . PHE A 1 193 ? -5.742 -13.285 20.199 1.00 56.78 193 PHE A C 1
ATOM 1502 O O . PHE A 1 193 ? -6.044 -12.761 21.259 1.00 56.78 193 PHE A O 1
ATOM 1509 N N . GLY A 1 194 ? -6.653 -13.641 19.279 1.00 52.97 194 GLY A N 1
ATOM 1510 C CA . GLY A 1 194 ? -8.099 -13.457 19.450 1.00 52.97 194 GLY A CA 1
ATOM 1511 C C . GLY A 1 194 ? -8.455 -12.071 20.000 1.00 52.97 194 GLY A C 1
ATOM 1512 O O . GLY A 1 194 ? -8.737 -11.929 21.184 1.00 52.97 194 GLY A O 1
ATOM 1513 N N . ILE A 1 195 ? -8.467 -11.036 19.152 1.00 51.06 195 ILE A N 1
ATOM 1514 C CA . ILE A 1 195 ? -8.719 -9.652 19.605 1.00 51.06 195 ILE A CA 1
ATOM 1515 C C . ILE A 1 195 ? -10.072 -9.484 20.327 1.00 51.06 195 ILE A C 1
ATOM 1517 O O . ILE A 1 195 ? -10.238 -8.571 21.123 1.00 51.06 195 ILE A O 1
ATOM 1521 N N . VAL A 1 196 ? -11.019 -10.392 20.065 1.00 49.69 196 VAL A N 1
ATOM 1522 C CA . VAL A 1 196 ? -12.360 -10.430 20.662 1.00 49.69 196 VAL A CA 1
ATOM 1523 C C . VAL A 1 196 ? -12.335 -10.975 22.113 1.00 49.69 196 VAL A C 1
ATOM 1525 O O . VAL A 1 196 ? -12.905 -10.337 22.992 1.00 49.69 196 VAL A O 1
ATOM 1528 N N . PRO A 1 197 ? -11.642 -12.089 22.436 1.00 52.81 197 PRO A N 1
ATOM 1529 C CA . PRO A 1 197 ? -11.431 -12.556 23.815 1.00 52.81 197 PRO A CA 1
ATOM 1530 C C . PRO A 1 197 ? -10.786 -11.582 24.805 1.00 52.81 197 PRO A C 1
ATOM 1532 O O . PRO A 1 197 ? -11.038 -11.688 26.008 1.00 52.81 197 PRO A O 1
ATOM 1535 N N . LEU A 1 198 ? -9.948 -10.652 24.340 1.00 49.41 198 LEU A N 1
ATOM 1536 C CA . LEU A 1 198 ? -9.219 -9.725 25.219 1.00 49.41 198 LEU A CA 1
ATOM 1537 C C . LEU A 1 198 ? -10.159 -8.773 25.968 1.00 49.41 198 LEU A C 1
ATOM 1539 O O . LEU A 1 198 ? -9.835 -8.335 27.072 1.00 49.41 198 LEU A O 1
ATOM 1543 N N . GLU A 1 199 ? -11.356 -8.548 25.423 1.00 48.53 199 GLU A N 1
ATOM 1544 C CA . GLU A 1 199 ? -12.437 -7.786 26.052 1.00 48.53 199 GLU A CA 1
ATOM 1545 C C . GLU A 1 199 ? -13.110 -8.547 27.213 1.00 48.53 199 GLU A C 1
ATOM 1547 O O . GLU A 1 199 ? -13.689 -7.932 28.108 1.00 48.53 199 GLU A O 1
ATOM 1552 N N . ALA A 1 200 ? -12.988 -9.880 27.261 1.00 44.81 200 ALA A N 1
ATOM 1553 C CA . ALA A 1 200 ? -13.748 -10.739 28.171 1.00 44.81 200 ALA A CA 1
ATOM 1554 C C . ALA A 1 200 ? -12.930 -11.338 29.333 1.00 44.81 200 ALA A C 1
ATOM 1556 O O . ALA A 1 200 ? -13.498 -11.861 30.289 1.00 44.81 200 ALA A O 1
ATOM 1557 N N . MET A 1 201 ? -11.596 -11.305 29.314 1.00 45.78 201 MET A N 1
ATOM 1558 C CA . MET A 1 201 ? -10.816 -12.275 30.103 1.00 45.78 201 MET A CA 1
ATOM 1559 C C . MET A 1 201 ? -10.627 -12.025 31.616 1.00 45.78 201 MET A C 1
ATOM 1561 O O . MET A 1 201 ? -9.963 -12.840 32.255 1.00 45.78 201 MET A O 1
ATOM 1565 N N . LYS A 1 202 ? -11.200 -10.988 32.265 1.00 42.78 202 LYS A N 1
ATOM 1566 C CA . LYS A 1 202 ? -11.324 -10.957 33.763 1.00 42.78 202 LYS A CA 1
ATOM 1567 C C . LYS A 1 202 ? -12.739 -11.227 34.258 1.00 42.78 202 LYS A C 1
ATOM 1569 O O . LYS A 1 202 ? -12.941 -11.341 35.462 1.00 42.78 202 LYS A O 1
ATOM 1574 N N . THR A 1 203 ? -13.701 -11.274 33.347 1.00 52.03 203 THR A N 1
ATOM 1575 C CA . THR A 1 203 ? -15.117 -11.192 33.689 1.00 52.03 203 THR A CA 1
ATOM 1576 C C . THR A 1 203 ? -15.946 -12.283 33.019 1.00 52.03 203 THR A C 1
ATOM 1578 O O . THR A 1 203 ? -16.978 -12.645 33.562 1.00 52.03 203 THR A O 1
ATOM 1581 N N . GLY A 1 204 ? -15.479 -12.862 31.910 1.00 68.00 204 GLY A N 1
ATOM 1582 C CA . GLY A 1 204 ? -16.109 -13.953 31.166 1.00 68.00 204 GLY A CA 1
ATOM 1583 C C . GLY A 1 204 ? -15.789 -15.364 31.672 1.00 68.00 204 GLY A C 1
ATOM 1584 O O . GLY A 1 204 ? -15.078 -15.563 32.656 1.00 68.00 204 GLY A O 1
ATOM 1585 N N . TRP A 1 205 ? -16.315 -16.362 30.959 1.00 80.25 205 TRP A N 1
ATOM 1586 C CA . TRP A 1 205 ? -16.156 -17.783 31.275 1.00 80.25 205 TRP A CA 1
ATOM 1587 C C . TRP A 1 205 ? -15.272 -18.481 30.247 1.00 80.25 205 TRP A C 1
ATOM 1589 O O . TRP A 1 205 ? -15.557 -18.447 29.052 1.00 80.25 205 TRP A O 1
ATOM 1599 N N . LEU A 1 206 ? -14.236 -19.174 30.721 1.00 80.19 206 LEU A N 1
ATOM 1600 C CA . LEU A 1 206 ? -13.484 -20.119 29.899 1.00 80.19 206 LEU A CA 1
ATOM 1601 C C . LEU A 1 206 ? -14.252 -21.438 29.837 1.00 80.19 206 LEU A C 1
ATOM 1603 O O . LEU A 1 206 ? -14.564 -22.032 30.877 1.00 80.19 206 LEU A O 1
ATOM 1607 N N . CYS A 1 207 ? -14.557 -21.874 28.621 1.00 81.44 207 CYS A N 1
ATOM 1608 C CA . CYS A 1 207 ? -15.268 -23.114 28.345 1.00 81.44 207 CYS A CA 1
ATOM 1609 C C . CYS A 1 207 ? -14.400 -23.986 27.424 1.00 81.44 207 CYS A C 1
ATOM 1611 O O . CYS A 1 207 ? -13.919 -23.472 26.411 1.00 81.44 207 CYS A O 1
ATOM 1613 N N . PRO A 1 208 ? -14.171 -25.268 27.759 1.00 82.56 208 PRO A N 1
ATOM 1614 C CA . PRO A 1 208 ? -13.508 -26.207 26.860 1.00 82.56 208 PRO A CA 1
ATOM 1615 C C . PRO A 1 208 ? -14.278 -26.323 25.534 1.00 82.56 208 PRO A C 1
ATOM 1617 O O . PRO A 1 208 ? -15.511 -26.340 25.554 1.00 82.56 208 PRO A O 1
ATOM 1620 N N . PRO A 1 209 ? -13.599 -26.365 24.375 1.00 84.06 209 PRO A N 1
ATOM 1621 C CA . PRO A 1 209 ? -14.263 -26.391 23.068 1.00 84.06 209 PRO A CA 1
ATOM 1622 C C . PRO A 1 209 ? -15.070 -27.678 22.815 1.00 84.06 209 PRO A C 1
ATOM 1624 O O . PRO A 1 209 ? -15.972 -27.695 21.984 1.00 84.06 209 PRO A O 1
ATOM 1627 N N . ASP A 1 210 ? -14.776 -28.746 23.547 1.00 87.12 210 ASP A N 1
ATOM 1628 C CA . ASP A 1 210 ? -15.424 -30.055 23.482 1.00 87.12 210 ASP A CA 1
ATOM 1629 C C . ASP A 1 210 ? -16.617 -30.217 24.447 1.00 87.12 210 ASP A C 1
ATOM 1631 O O . ASP A 1 210 ? -17.388 -31.167 24.313 1.00 87.12 210 ASP A O 1
ATOM 1635 N N . ASP A 1 211 ? -16.834 -29.273 25.369 1.00 90.50 211 ASP A N 1
ATOM 1636 C CA . ASP A 1 211 ? -17.830 -29.373 26.446 1.00 90.50 211 ASP A CA 1
ATOM 1637 C C . ASP A 1 211 ? -19.077 -28.508 26.185 1.00 90.50 211 ASP A C 1
ATOM 1639 O O . ASP A 1 211 ? -19.298 -27.462 26.803 1.00 90.50 211 ASP A O 1
ATOM 1643 N N . VAL A 1 212 ? -19.917 -28.944 25.240 1.00 94.50 212 VAL A N 1
ATOM 1644 C CA . VAL A 1 212 ? -21.157 -28.242 24.838 1.00 94.50 212 VAL A CA 1
ATOM 1645 C C . VAL A 1 212 ? -22.083 -27.953 26.031 1.00 94.50 212 VAL A C 1
ATOM 1647 O O . VAL A 1 212 ? -22.751 -26.914 26.061 1.00 94.50 212 VAL A O 1
ATOM 1650 N N . GLU A 1 213 ? -22.131 -28.842 27.022 1.00 93.75 213 GLU A N 1
ATOM 1651 C CA . GLU A 1 213 ? -22.980 -28.689 28.207 1.00 93.75 213 GLU A CA 1
ATOM 1652 C C . GLU A 1 213 ? -22.536 -27.500 29.058 1.00 93.75 213 GLU A C 1
ATOM 1654 O O . GLU A 1 213 ? -23.365 -26.684 29.468 1.00 93.75 213 GLU A O 1
ATOM 1659 N N . ARG A 1 214 ? -21.226 -27.317 29.246 1.00 92.00 214 ARG A N 1
ATOM 1660 C CA . ARG A 1 214 ? -20.691 -26.149 29.948 1.00 92.00 214 ARG A CA 1
ATOM 1661 C C . ARG A 1 214 ? -20.957 -24.841 29.213 1.00 92.00 214 ARG A C 1
ATOM 1663 O O . ARG A 1 214 ? -21.327 -23.861 29.862 1.00 92.00 214 ARG A O 1
ATOM 1670 N N . TRP A 1 215 ? -20.834 -24.814 27.883 1.00 94.50 215 TRP A N 1
ATOM 1671 C CA . TRP A 1 215 ? -21.234 -23.639 27.092 1.00 94.50 215 TRP A CA 1
ATOM 1672 C C . TRP A 1 215 ? -22.715 -23.312 27.299 1.00 94.50 215 TRP A C 1
ATOM 1674 O O . TRP A 1 215 ? -23.066 -22.159 27.548 1.00 94.50 215 TRP A O 1
ATOM 1684 N N . THR A 1 216 ? -23.572 -24.335 27.268 1.00 96.19 216 THR A N 1
ATOM 1685 C CA . THR A 1 216 ? -25.017 -24.207 27.506 1.00 96.19 216 THR A CA 1
ATOM 1686 C C . THR A 1 216 ? -25.301 -23.646 28.901 1.00 96.19 216 THR A C 1
ATOM 1688 O O . THR A 1 216 ? -26.071 -22.698 29.047 1.00 96.19 216 THR A O 1
ATOM 1691 N N . ALA A 1 217 ? -24.638 -24.175 29.932 1.00 93.88 217 ALA A N 1
ATOM 1692 C CA . ALA A 1 217 ? -24.807 -23.735 31.314 1.00 93.88 217 ALA A CA 1
ATOM 1693 C C . ALA A 1 217 ? -24.387 -22.270 31.524 1.00 93.88 217 ALA A C 1
ATOM 1695 O O . ALA A 1 217 ? -25.027 -21.546 32.290 1.00 93.88 217 ALA A O 1
ATOM 1696 N N . VAL A 1 218 ? -23.335 -21.812 30.838 1.00 92.88 218 VAL A N 1
ATOM 1697 C CA . VAL A 1 218 ? -22.914 -20.403 30.861 1.00 92.88 218 VAL A CA 1
ATOM 1698 C C . VAL A 1 218 ? -23.943 -19.509 30.173 1.00 92.88 218 VAL A C 1
ATOM 1700 O O . VAL A 1 218 ? -24.309 -18.477 30.737 1.00 92.88 218 VAL A O 1
ATOM 1703 N N . MET A 1 219 ? -24.447 -19.908 29.000 1.00 94.44 219 MET A N 1
ATOM 1704 C CA . MET A 1 219 ? -25.505 -19.162 28.311 1.00 94.44 219 MET A CA 1
ATOM 1705 C C . MET A 1 219 ? -26.753 -19.033 29.195 1.00 94.44 219 MET A C 1
ATOM 1707 O O . MET A 1 219 ? -27.252 -17.926 29.386 1.00 94.44 219 MET A O 1
ATOM 1711 N N . ASP A 1 220 ? -27.202 -20.132 29.807 1.00 94.00 220 ASP A N 1
ATOM 1712 C CA . ASP A 1 220 ? -28.353 -20.142 30.716 1.00 94.00 220 ASP A CA 1
ATOM 1713 C C . ASP A 1 220 ? -28.120 -19.250 31.941 1.00 94.00 220 ASP A C 1
ATOM 1715 O O . ASP A 1 220 ? -29.001 -18.500 32.360 1.00 94.00 220 ASP A O 1
ATOM 1719 N N . LYS A 1 221 ? -26.903 -19.268 32.498 1.00 92.38 221 LYS A N 1
ATOM 1720 C CA . LYS A 1 221 ? -26.549 -18.419 33.635 1.00 92.38 221 LYS A CA 1
ATOM 1721 C C . LYS A 1 221 ? -26.692 -16.933 33.304 1.00 92.38 221 LYS A C 1
ATOM 1723 O O . LYS A 1 221 ? -27.294 -16.204 34.088 1.00 92.38 221 LYS A O 1
ATOM 1728 N N . VAL A 1 222 ? -26.156 -16.491 32.168 1.00 90.25 222 VAL A N 1
ATOM 1729 C CA . VAL A 1 222 ? -26.166 -15.073 31.767 1.00 90.25 222 VAL A CA 1
ATOM 1730 C C . VAL A 1 222 ? -27.566 -14.595 31.384 1.00 90.25 222 VAL A C 1
ATOM 1732 O O . VAL A 1 222 ? -27.928 -13.454 31.674 1.00 90.25 222 VAL A O 1
ATOM 1735 N N . LEU A 1 223 ? -28.353 -15.462 30.746 1.00 90.56 223 LEU A N 1
ATOM 1736 C CA . LEU A 1 223 ? -29.701 -15.132 30.289 1.00 90.56 223 LEU A CA 1
ATOM 1737 C C . LEU A 1 223 ? -30.733 -15.175 31.417 1.00 90.56 223 LEU A C 1
ATOM 1739 O O . LEU A 1 223 ? -31.528 -14.251 31.549 1.00 90.56 223 LEU A O 1
ATOM 1743 N N . ASN A 1 224 ? -30.717 -16.236 32.228 1.00 90.00 224 ASN A N 1
ATOM 1744 C CA . ASN A 1 224 ? -31.838 -16.583 33.103 1.00 90.00 224 ASN A CA 1
ATOM 1745 C C . ASN A 1 224 ? -31.511 -16.491 34.602 1.00 90.00 224 ASN A C 1
ATOM 1747 O O . ASN A 1 224 ? -32.429 -16.519 35.420 1.00 90.00 224 ASN A O 1
ATOM 1751 N N . LYS A 1 225 ? -30.229 -16.407 34.993 1.00 91.25 225 LYS A N 1
ATOM 1752 C CA . LYS A 1 225 ? -29.806 -16.461 36.411 1.00 91.25 225 LYS A CA 1
ATOM 1753 C C . LYS A 1 225 ? -29.023 -15.234 36.886 1.00 91.25 225 LYS A C 1
ATOM 1755 O O . LYS A 1 225 ? -28.718 -15.150 38.074 1.00 91.25 225 LYS A O 1
ATOM 1760 N N . MET A 1 226 ? -28.674 -14.310 35.992 1.00 90.50 226 MET A N 1
ATOM 1761 C CA . MET A 1 226 ? -27.953 -13.077 36.320 1.00 90.50 226 MET A CA 1
ATOM 1762 C C . MET A 1 226 ? -28.849 -11.853 36.168 1.00 90.50 226 MET A C 1
ATOM 1764 O O . MET A 1 226 ? -29.582 -11.725 35.189 1.00 90.50 226 MET A O 1
ATOM 1768 N N . THR A 1 227 ? -28.747 -10.927 37.119 1.00 89.19 227 THR A N 1
ATOM 1769 C CA . THR A 1 227 ? -29.440 -9.636 37.042 1.00 89.19 227 THR A CA 1
ATOM 1770 C C . THR A 1 227 ? -28.710 -8.670 36.108 1.00 89.19 227 THR A C 1
ATOM 1772 O O . THR A 1 227 ? -27.507 -8.804 35.859 1.00 89.19 227 THR A O 1
ATOM 1775 N N . ASP A 1 228 ? -29.415 -7.652 35.613 1.00 85.56 228 ASP A N 1
ATOM 1776 C CA . ASP A 1 228 ? -28.821 -6.613 34.757 1.00 85.56 228 ASP A CA 1
ATOM 1777 C C . ASP A 1 228 ? -27.684 -5.852 35.443 1.00 85.56 228 ASP A C 1
ATOM 1779 O O . ASP A 1 228 ? -26.674 -5.543 34.807 1.00 85.56 228 ASP A O 1
ATOM 1783 N N . ASP A 1 229 ? -27.786 -5.635 36.753 1.00 86.44 229 ASP A N 1
ATOM 1784 C CA . ASP A 1 229 ? -26.723 -5.018 37.547 1.00 86.44 229 ASP A CA 1
ATOM 1785 C C . ASP A 1 229 ? -25.463 -5.885 37.592 1.00 86.44 229 ASP A C 1
ATOM 1787 O O . ASP A 1 229 ? -24.346 -5.373 37.487 1.00 86.44 229 ASP A O 1
ATOM 1791 N N . GLN A 1 230 ? -25.619 -7.209 37.712 1.00 85.75 230 GLN A N 1
ATOM 1792 C CA . GLN A 1 230 ? -24.489 -8.139 37.699 1.00 85.75 230 GLN A CA 1
ATOM 1793 C C . GLN A 1 230 ? -23.790 -8.140 36.338 1.00 85.75 230 GLN A C 1
ATOM 1795 O O . GLN A 1 230 ? -22.561 -8.063 36.292 1.00 85.75 230 GLN A O 1
ATOM 1800 N N . VAL A 1 231 ? -24.554 -8.168 35.241 1.00 83.50 231 VAL A N 1
ATOM 1801 C CA . VAL A 1 231 ? -24.005 -8.099 33.876 1.00 83.50 231 VAL A CA 1
ATOM 1802 C C . VAL A 1 231 ? -23.336 -6.747 33.618 1.00 83.50 231 VAL A C 1
ATOM 1804 O O . VAL A 1 231 ? -22.225 -6.698 33.096 1.00 83.50 231 VAL A O 1
ATOM 1807 N N . THR A 1 232 ? -23.931 -5.647 34.077 1.00 83.81 232 THR A N 1
ATOM 1808 C CA . THR A 1 232 ? -23.352 -4.300 33.943 1.00 83.81 232 THR A CA 1
ATOM 1809 C C . THR A 1 232 ? -22.052 -4.160 34.734 1.00 83.81 232 THR A C 1
ATOM 1811 O O . THR A 1 232 ? -21.061 -3.629 34.225 1.00 83.81 232 THR A O 1
ATOM 1814 N N . LYS A 1 233 ? -22.016 -4.662 35.974 1.00 84.38 233 LYS A N 1
ATOM 1815 C CA . LYS A 1 233 ? -20.802 -4.684 36.804 1.00 84.38 233 LYS A CA 1
ATOM 1816 C C . LYS A 1 233 ? -19.695 -5.502 36.139 1.00 84.38 233 LYS A C 1
ATOM 1818 O O . LYS A 1 233 ? -18.541 -5.076 36.116 1.00 84.38 233 LYS A O 1
ATOM 1823 N N . MET A 1 234 ? -20.059 -6.644 35.565 1.00 81.88 234 MET A N 1
ATOM 1824 C CA . MET A 1 234 ? -19.162 -7.511 34.809 1.00 81.88 234 MET A CA 1
ATOM 1825 C C . MET A 1 234 ? -18.623 -6.815 33.544 1.00 81.88 234 MET A C 1
ATOM 1827 O O . MET A 1 234 ? -17.425 -6.880 33.275 1.00 81.88 234 MET A O 1
ATOM 1831 N N . GLY A 1 235 ? -19.461 -6.078 32.812 1.00 77.75 235 GLY A N 1
ATOM 1832 C CA . GLY A 1 235 ? -19.039 -5.269 31.665 1.00 77.75 235 GLY A CA 1
ATOM 1833 C C . GLY A 1 235 ? -18.038 -4.173 32.050 1.00 77.75 235 GLY A C 1
ATOM 1834 O O . GLY A 1 235 ? -16.976 -4.066 31.437 1.00 77.75 235 GLY A O 1
ATOM 1835 N N . LYS A 1 236 ? -18.315 -3.413 33.121 1.00 81.12 236 LYS A N 1
ATOM 1836 C CA . LYS A 1 236 ? -17.410 -2.361 33.631 1.00 81.12 236 LYS A CA 1
ATOM 1837 C C . LYS A 1 236 ? -16.031 -2.913 34.004 1.00 81.12 236 LYS A C 1
ATOM 1839 O O . LYS A 1 236 ? -15.022 -2.365 33.568 1.00 81.12 236 LYS A O 1
ATOM 1844 N N . ALA A 1 237 ? -15.988 -4.029 34.731 1.00 78.88 237 ALA A N 1
ATOM 1845 C CA . ALA A 1 237 ? -14.731 -4.676 35.106 1.00 78.88 237 ALA A CA 1
ATOM 1846 C C . ALA A 1 237 ? -13.949 -5.220 33.888 1.00 78.88 237 ALA A C 1
ATOM 1848 O O . ALA A 1 237 ? -12.716 -5.248 33.907 1.00 78.88 237 ALA A O 1
ATOM 1849 N N . GLY A 1 238 ? -14.644 -5.616 32.813 1.00 76.56 238 GLY A N 1
ATOM 1850 C CA . GLY A 1 238 ? -14.021 -5.982 31.537 1.00 76.56 238 GLY A CA 1
ATOM 1851 C C . GLY A 1 238 ? -13.314 -4.784 30.902 1.00 76.56 238 GLY A C 1
ATOM 1852 O O . GLY A 1 238 ? -12.119 -4.852 30.621 1.00 76.56 238 GLY A O 1
ATOM 1853 N N . VAL A 1 239 ? -14.019 -3.653 30.783 1.00 76.00 239 VAL A N 1
ATOM 1854 C CA . VAL A 1 239 ? -13.475 -2.393 30.245 1.00 76.00 239 VAL A CA 1
ATOM 1855 C C . VAL A 1 239 ? -12.248 -1.919 31.026 1.00 76.00 239 VAL A C 1
ATOM 1857 O O . VAL A 1 239 ? -11.242 -1.543 30.422 1.00 76.00 239 VAL A O 1
ATOM 1860 N N . GLU A 1 240 ? -12.302 -1.946 32.359 1.00 79.56 240 GLU A N 1
ATOM 1861 C CA . GLU A 1 240 ? -11.162 -1.573 33.205 1.00 79.56 240 GLU A CA 1
ATOM 1862 C C . GLU A 1 240 ? -9.950 -2.473 32.953 1.00 79.56 240 GLU A C 1
ATOM 1864 O O . GLU A 1 240 ? -8.834 -1.974 32.815 1.00 79.56 240 GLU A O 1
ATOM 1869 N N . ARG A 1 241 ? -10.150 -3.792 32.812 1.00 74.88 241 ARG A N 1
ATOM 1870 C CA . ARG A 1 241 ? -9.050 -4.706 32.481 1.00 74.88 241 ARG A CA 1
ATOM 1871 C C . ARG A 1 241 ? -8.437 -4.372 31.126 1.00 74.88 241 ARG A C 1
ATOM 1873 O O . ARG A 1 241 ? -7.218 -4.305 31.030 1.00 74.88 241 ARG A O 1
ATOM 1880 N N . VAL A 1 242 ? -9.252 -4.161 30.094 1.00 73.50 242 VAL A N 1
ATOM 1881 C CA . VAL A 1 242 ? -8.741 -3.847 28.751 1.00 73.50 242 VAL A CA 1
ATOM 1882 C C . VAL A 1 242 ? -7.871 -2.595 28.782 1.00 73.50 242 VAL A C 1
ATOM 1884 O O . VAL A 1 242 ? -6.760 -2.608 28.257 1.00 73.50 242 VAL A O 1
ATOM 1887 N N . LYS A 1 243 ? -8.322 -1.545 29.476 1.00 76.25 243 LYS A N 1
ATOM 1888 C CA . LYS A 1 243 ? -7.540 -0.317 29.675 1.00 76.25 243 LYS A CA 1
ATOM 1889 C C . LYS A 1 243 ? -6.220 -0.571 30.406 1.00 76.25 243 LYS A C 1
ATOM 1891 O O . LYS A 1 243 ? -5.200 -0.000 30.023 1.00 76.25 243 LYS A O 1
ATOM 1896 N N . ASN A 1 244 ? -6.236 -1.442 31.412 1.00 76.62 244 ASN A N 1
ATOM 1897 C CA . ASN A 1 244 ? -5.082 -1.712 32.269 1.00 76.62 244 ASN A CA 1
ATOM 1898 C C . ASN A 1 244 ? -4.088 -2.736 31.703 1.00 76.62 244 ASN A C 1
ATOM 1900 O O . ASN A 1 244 ? -2.944 -2.740 32.136 1.00 76.62 244 ASN A O 1
ATOM 1904 N N . GLU A 1 245 ? -4.494 -3.598 30.768 1.00 73.00 245 GLU A N 1
ATOM 1905 C CA . GLU A 1 245 ? -3.675 -4.735 30.311 1.00 73.00 245 GLU A CA 1
ATOM 1906 C C . GLU A 1 245 ? -3.392 -4.744 28.808 1.00 73.00 245 GLU A C 1
ATOM 1908 O O . GLU A 1 245 ? -2.380 -5.306 28.379 1.00 73.00 245 GLU A O 1
ATOM 1913 N N . PHE A 1 246 ? -4.292 -4.160 28.012 1.00 73.12 246 PHE A N 1
ATOM 1914 C CA . PHE A 1 246 ? -4.321 -4.288 26.553 1.00 73.12 246 PHE A CA 1
ATOM 1915 C C . PHE A 1 246 ? -4.450 -2.929 25.847 1.00 73.12 246 PHE A C 1
ATOM 1917 O O . PHE A 1 246 ? -4.800 -2.880 24.671 1.00 73.12 246 PHE A O 1
ATOM 1924 N N . SER A 1 247 ? -4.187 -1.816 26.538 1.00 72.69 247 SER A N 1
ATOM 1925 C CA . SER A 1 247 ? -4.117 -0.491 25.913 1.00 72.69 247 SER A CA 1
ATOM 1926 C C . SER A 1 247 ? -2.792 -0.281 25.178 1.00 72.69 247 SER A C 1
ATOM 1928 O O . SER A 1 247 ? -1.797 -0.967 25.421 1.00 72.69 247 SER A O 1
ATOM 1930 N N . ASP A 1 248 ? -2.781 0.691 24.270 1.00 70.12 248 ASP A N 1
ATOM 1931 C CA . ASP A 1 248 ? -1.577 1.174 23.591 1.00 70.12 248 ASP A CA 1
ATOM 1932 C C . ASP A 1 248 ? -0.516 1.652 24.589 1.00 70.12 248 ASP A C 1
ATOM 1934 O O . ASP A 1 248 ? 0.647 1.277 24.465 1.00 70.12 248 ASP A O 1
ATOM 1938 N N . VAL A 1 249 ? -0.936 2.379 25.628 1.00 72.81 249 VAL A N 1
ATOM 1939 C CA . VAL A 1 249 ? -0.067 2.824 26.728 1.00 72.81 249 VAL A CA 1
ATOM 1940 C C . VAL A 1 249 ? 0.596 1.635 27.424 1.00 72.81 249 VAL A C 1
ATOM 1942 O O . VAL A 1 249 ? 1.809 1.620 27.594 1.00 72.81 249 VAL A O 1
ATOM 1945 N N . LYS A 1 250 ? -0.171 0.599 27.780 1.00 76.62 250 LYS A N 1
ATOM 1946 C CA . LYS A 1 250 ? 0.366 -0.565 28.504 1.00 76.62 250 LYS A CA 1
ATOM 1947 C C . LYS A 1 250 ? 1.276 -1.436 27.649 1.00 76.62 250 LYS A C 1
ATOM 1949 O O . LYS A 1 250 ? 2.229 -2.015 28.164 1.00 76.62 250 LYS A O 1
ATOM 1954 N N . MET A 1 251 ? 1.005 -1.530 26.349 1.00 75.50 251 MET A N 1
ATOM 1955 C CA . MET A 1 251 ? 1.916 -2.187 25.413 1.00 75.50 251 MET A CA 1
ATOM 1956 C C . MET A 1 251 ? 3.236 -1.413 25.295 1.00 75.50 251 MET A C 1
ATOM 1958 O O . MET A 1 251 ? 4.291 -2.040 25.323 1.00 75.50 251 MET A O 1
ATOM 1962 N N . ALA A 1 252 ? 3.178 -0.080 25.201 1.00 74.50 252 ALA A N 1
ATOM 1963 C CA . ALA A 1 252 ? 4.362 0.774 25.160 1.00 74.50 252 ALA A CA 1
ATOM 1964 C C . ALA A 1 252 ? 5.187 0.654 26.448 1.00 74.50 252 ALA A C 1
ATOM 1966 O O . ALA A 1 252 ? 6.353 0.304 26.362 1.00 74.50 252 ALA A O 1
ATOM 1967 N N . GLU A 1 253 ? 4.564 0.782 27.626 1.00 73.69 253 GLU A N 1
ATOM 1968 C CA . GLU A 1 253 ? 5.233 0.604 28.927 1.00 73.69 253 GLU A CA 1
ATOM 1969 C C . GLU A 1 253 ? 5.966 -0.744 29.036 1.00 73.69 253 GLU A C 1
ATOM 1971 O O . GLU A 1 253 ? 7.087 -0.807 29.536 1.00 73.69 253 GLU A O 1
ATOM 1976 N N . ARG A 1 254 ? 5.352 -1.839 28.557 1.00 76.69 254 ARG A N 1
ATOM 1977 C CA . ARG A 1 254 ? 5.997 -3.162 28.541 1.00 76.69 254 ARG A CA 1
ATOM 1978 C C . ARG A 1 254 ? 7.204 -3.193 27.611 1.00 76.69 254 ARG A C 1
ATOM 1980 O O . ARG A 1 254 ? 8.219 -3.762 27.982 1.00 76.69 254 ARG A O 1
ATOM 1987 N N . ILE A 1 255 ? 7.098 -2.612 26.417 1.00 75.38 255 ILE A N 1
ATOM 1988 C CA . ILE A 1 255 ? 8.208 -2.566 25.454 1.00 75.38 255 ILE A CA 1
ATOM 1989 C C . ILE A 1 255 ? 9.343 -1.683 25.978 1.00 75.38 255 ILE A C 1
ATOM 1991 O O . ILE A 1 255 ? 10.495 -2.100 25.915 1.00 75.38 255 ILE A O 1
ATOM 1995 N N . ASP A 1 256 ? 9.025 -0.514 26.529 1.00 72.50 256 ASP A N 1
ATOM 1996 C CA . ASP A 1 256 ? 10.006 0.408 27.100 1.00 72.50 256 ASP A CA 1
ATOM 1997 C C . ASP A 1 256 ? 10.742 -0.252 28.274 1.00 72.50 256 ASP A C 1
ATOM 1999 O O . ASP A 1 256 ? 11.967 -0.247 28.303 1.00 72.50 256 ASP A O 1
ATOM 2003 N N . GLY A 1 257 ? 10.028 -0.962 29.157 1.00 71.62 257 GLY A N 1
ATOM 2004 C CA . GLY A 1 257 ? 10.654 -1.738 30.232 1.00 71.62 257 GLY A CA 1
ATOM 2005 C C . GLY A 1 257 ? 11.599 -2.841 29.735 1.00 71.62 257 GLY A C 1
ATOM 2006 O O . GLY A 1 257 ? 12.627 -3.099 30.362 1.00 71.62 257 GLY A O 1
ATOM 2007 N N . LEU A 1 258 ? 11.303 -3.473 28.592 1.00 73.50 258 LEU A N 1
ATOM 2008 C CA . LEU A 1 258 ? 12.228 -4.422 27.960 1.00 73.50 258 LEU A CA 1
ATOM 2009 C C . LEU A 1 258 ? 13.470 -3.721 27.408 1.00 73.50 258 LEU A C 1
ATOM 2011 O O . LEU A 1 258 ? 14.573 -4.246 27.539 1.00 73.50 258 LEU A O 1
ATOM 2015 N N . ILE A 1 259 ? 13.304 -2.541 26.811 1.00 71.50 259 ILE A N 1
ATOM 2016 C CA . ILE A 1 259 ? 14.411 -1.738 26.281 1.00 71.50 259 ILE A CA 1
ATOM 2017 C C . ILE A 1 259 ? 15.324 -1.248 27.409 1.00 71.50 259 ILE A C 1
ATOM 2019 O O . ILE A 1 259 ? 16.541 -1.403 27.313 1.00 71.50 259 ILE A O 1
ATOM 2023 N N . ASP A 1 260 ? 14.751 -0.754 28.503 1.00 68.69 260 ASP A N 1
ATOM 2024 C CA . ASP A 1 260 ? 15.498 -0.320 29.685 1.00 68.69 260 ASP A CA 1
ATOM 2025 C C . ASP A 1 260 ? 16.220 -1.493 30.366 1.00 68.69 260 ASP A C 1
ATOM 2027 O O . ASP A 1 260 ? 17.365 -1.362 30.804 1.00 68.69 260 ASP A O 1
ATOM 2031 N N . GLY A 1 261 ? 15.589 -2.673 30.405 1.00 62.84 261 GLY A N 1
ATOM 2032 C CA . GLY A 1 261 ? 16.221 -3.905 30.881 1.00 62.84 261 GLY A CA 1
ATOM 2033 C C . GLY A 1 261 ? 17.454 -4.296 30.060 1.00 62.84 261 GLY A C 1
ATOM 2034 O O . GLY A 1 261 ? 18.464 -4.703 30.634 1.00 62.84 261 GLY A O 1
ATOM 2035 N N . MET A 1 262 ? 17.414 -4.103 28.736 1.00 65.88 262 MET A N 1
ATOM 2036 C CA . MET A 1 262 ? 18.565 -4.341 27.854 1.00 65.88 262 MET A CA 1
ATOM 2037 C C . MET A 1 262 ? 19.705 -3.337 28.088 1.00 65.88 262 MET A C 1
ATOM 2039 O O . MET A 1 262 ? 20.872 -3.692 27.936 1.00 65.88 262 MET A O 1
ATOM 2043 N N . ALA A 1 263 ? 19.400 -2.096 28.477 1.00 53.69 263 ALA A N 1
ATOM 2044 C CA . ALA A 1 263 ? 20.412 -1.066 28.722 1.00 53.69 263 ALA A CA 1
ATOM 2045 C C . ALA A 1 263 ? 21.245 -1.311 30.000 1.00 53.69 263 ALA A C 1
ATOM 2047 O O . ALA A 1 263 ? 22.366 -0.815 30.098 1.00 53.69 263 ALA A O 1
ATOM 2048 N N . ASN A 1 264 ? 20.729 -2.097 30.952 1.00 49.00 264 ASN A N 1
ATOM 2049 C CA . ASN A 1 264 ? 21.364 -2.363 32.250 1.00 49.00 264 ASN A CA 1
ATOM 2050 C C . ASN A 1 264 ? 22.166 -3.682 32.315 1.00 49.00 264 ASN A C 1
ATOM 2052 O O . ASN A 1 264 ? 22.625 -4.064 33.392 1.00 49.00 264 ASN A O 1
ATOM 2056 N N . TYR A 1 265 ? 22.354 -4.392 31.196 1.00 44.81 265 TYR A N 1
ATOM 2057 C CA . TYR A 1 265 ? 23.048 -5.685 31.177 1.00 44.81 265 TYR A CA 1
ATOM 2058 C C . TYR A 1 265 ? 24.574 -5.524 31.009 1.00 44.81 265 TYR A C 1
ATOM 2060 O O . TYR A 1 265 ? 25.081 -5.275 29.915 1.00 44.81 265 TYR A O 1
ATOM 2068 N N . THR A 1 266 ? 25.341 -5.693 32.089 1.00 35.59 266 THR A N 1
ATOM 2069 C CA . THR A 1 266 ? 26.810 -5.824 32.045 1.00 35.59 266 THR A CA 1
ATOM 2070 C C . THR A 1 266 ? 27.208 -7.289 31.853 1.00 35.59 266 THR A C 1
ATOM 2072 O O . THR A 1 266 ? 26.972 -8.114 32.732 1.00 35.59 266 THR A O 1
ATOM 2075 N N . LYS A 1 267 ? 27.833 -7.630 30.717 1.00 36.16 267 LYS A N 1
ATOM 2076 C CA . LYS A 1 267 ? 28.381 -8.977 30.458 1.00 36.16 267 LYS A CA 1
ATOM 2077 C C . LYS A 1 267 ? 29.537 -9.292 31.419 1.00 36.16 267 LYS A C 1
ATOM 2079 O O . LYS A 1 267 ? 30.628 -8.750 31.255 1.00 36.16 267 LYS A O 1
ATOM 2084 N N . GLU A 1 268 ? 29.340 -10.229 32.344 1.00 33.50 268 GLU A N 1
ATOM 2085 C CA . GLU A 1 268 ? 30.442 -10.945 32.995 1.00 33.50 268 GLU A CA 1
ATOM 2086 C C . GLU A 1 268 ? 30.834 -12.182 32.167 1.00 33.50 268 GLU A C 1
ATOM 2088 O O . GLU A 1 268 ? 30.006 -13.039 31.873 1.00 33.50 268 GLU A O 1
ATOM 2093 N N . GLY A 1 269 ? 32.120 -12.268 31.803 1.00 36.28 269 GLY A N 1
ATOM 2094 C CA . GLY A 1 269 ? 32.804 -13.511 31.424 1.00 36.28 269 GLY A CA 1
ATOM 2095 C C . GLY A 1 269 ? 32.662 -13.981 29.971 1.00 36.28 269 GLY A C 1
ATOM 2096 O O . GLY A 1 269 ? 31.829 -14.825 29.663 1.00 36.28 269 GLY A O 1
ATOM 2097 N N . CYS A 1 270 ? 33.572 -13.561 29.084 1.00 27.27 270 CYS A N 1
ATOM 2098 C CA . CYS A 1 270 ? 33.815 -14.264 27.817 1.00 27.27 270 CYS A CA 1
ATOM 2099 C C . CYS A 1 270 ? 35.264 -14.776 27.782 1.00 27.27 270 CYS A C 1
ATOM 2101 O O . CYS A 1 270 ? 36.201 -14.024 27.528 1.00 27.27 270 CYS A O 1
ATOM 2103 N N . SER A 1 271 ? 35.442 -16.061 28.107 1.00 30.55 271 SER A N 1
ATOM 2104 C CA . SER A 1 271 ? 36.717 -16.785 28.040 1.00 30.55 271 SER A CA 1
ATOM 2105 C C . SER A 1 271 ? 36.927 -17.353 26.634 1.00 30.55 271 SER A C 1
ATOM 2107 O O . SER A 1 271 ? 36.116 -18.164 26.192 1.00 30.55 271 SER A O 1
ATOM 2109 N N . ALA A 1 272 ? 37.996 -16.889 25.969 1.00 29.25 272 ALA A N 1
ATOM 2110 C CA . ALA A 1 272 ? 38.893 -17.472 24.945 1.00 29.25 272 ALA A CA 1
ATOM 2111 C C . ALA A 1 272 ? 38.405 -18.453 23.844 1.00 29.25 272 ALA A C 1
ATOM 2113 O O . ALA A 1 272 ? 39.151 -18.705 22.903 1.00 29.25 272 ALA A O 1
ATOM 2114 N N . THR A 1 273 ? 37.184 -18.980 23.880 1.00 27.56 273 THR A N 1
ATOM 2115 C CA . THR A 1 273 ? 36.657 -19.935 22.885 1.00 27.56 273 THR A CA 1
ATOM 2116 C C . THR A 1 273 ? 35.991 -19.212 21.706 1.00 27.56 273 THR A C 1
ATOM 2118 O O . THR A 1 273 ? 35.865 -19.777 20.622 1.00 27.56 273 THR A O 1
ATOM 2121 N N . LEU A 1 274 ? 35.632 -17.931 21.876 1.00 28.94 274 LEU A N 1
ATOM 2122 C CA . LEU A 1 274 ? 35.036 -17.107 20.817 1.00 28.94 274 LEU A CA 1
ATOM 2123 C C . LEU A 1 274 ? 36.032 -16.736 19.701 1.00 28.94 274 LEU A C 1
ATOM 2125 O O . LEU A 1 274 ? 35.618 -16.542 18.566 1.00 28.94 274 LEU A O 1
ATOM 2129 N N . CYS A 1 275 ? 37.339 -16.699 19.987 1.00 27.59 275 CYS A N 1
ATOM 2130 C CA . CYS A 1 275 ? 38.344 -16.268 19.008 1.00 27.59 275 CYS A CA 1
ATOM 2131 C C . CYS A 1 275 ? 38.627 -17.299 17.901 1.00 27.59 275 CYS A C 1
ATOM 2133 O O . CYS A 1 275 ? 39.156 -16.923 16.867 1.00 27.59 275 CYS A O 1
ATOM 2135 N N . ILE A 1 276 ? 38.282 -18.580 18.086 1.00 28.41 276 ILE A N 1
ATOM 2136 C CA . ILE A 1 276 ? 38.572 -19.633 17.089 1.00 28.41 276 ILE A CA 1
ATOM 2137 C C . ILE A 1 276 ? 37.371 -19.874 16.154 1.00 28.41 276 ILE A C 1
ATOM 2139 O O . ILE A 1 276 ? 37.542 -20.306 15.016 1.00 28.41 276 ILE A O 1
ATOM 2143 N N . LEU A 1 277 ? 36.150 -19.549 16.594 1.00 28.78 277 LEU A N 1
ATOM 2144 C CA . LEU A 1 277 ? 34.956 -19.609 15.741 1.00 28.78 277 LEU A CA 1
ATOM 2145 C C . LEU A 1 277 ? 34.791 -18.362 14.857 1.00 28.78 277 LEU A C 1
ATOM 2147 O O . LEU A 1 277 ? 34.178 -18.479 13.797 1.00 28.78 277 LEU A O 1
ATOM 2151 N N . ASP A 1 278 ? 35.389 -17.225 15.236 1.00 31.45 278 ASP A N 1
ATOM 2152 C CA . ASP A 1 278 ? 35.443 -15.996 14.423 1.00 31.45 278 ASP A CA 1
ATOM 2153 C C . ASP A 1 278 ? 36.191 -16.213 13.091 1.00 31.45 278 ASP A C 1
ATOM 2155 O O . ASP A 1 278 ? 35.734 -15.776 12.032 1.00 31.45 278 ASP A O 1
ATOM 2159 N N . ASP A 1 279 ? 37.284 -16.984 13.101 1.00 28.31 279 ASP A N 1
ATOM 2160 C CA . ASP A 1 279 ? 38.070 -17.265 11.891 1.00 28.31 279 ASP A CA 1
ATOM 2161 C C . ASP A 1 279 ? 37.362 -18.240 10.930 1.00 28.31 279 ASP A C 1
ATOM 2163 O O . ASP A 1 279 ? 37.481 -18.117 9.707 1.00 28.31 279 ASP A O 1
ATOM 2167 N N . TYR A 1 280 ? 36.567 -19.186 11.449 1.00 27.92 280 TYR A N 1
ATOM 2168 C CA . TYR A 1 280 ? 35.777 -20.089 10.599 1.00 27.92 280 TYR A CA 1
ATOM 2169 C C . TYR A 1 280 ? 34.570 -19.361 9.984 1.00 27.92 280 TYR A C 1
ATOM 2171 O O . TYR A 1 280 ? 34.251 -19.572 8.808 1.00 27.92 280 TYR A O 1
ATOM 2179 N N . TYR A 1 281 ? 33.959 -18.437 10.739 1.00 35.03 281 TYR A N 1
ATOM 2180 C CA . TYR A 1 281 ? 32.879 -17.560 10.275 1.00 35.03 281 TYR A CA 1
ATOM 2181 C C . TYR A 1 281 ? 33.304 -16.642 9.124 1.00 35.03 281 TYR A C 1
ATOM 2183 O O . TYR A 1 281 ? 32.536 -16.443 8.182 1.00 35.03 281 TYR A O 1
ATOM 2191 N N . HIS A 1 282 ? 34.547 -16.156 9.138 1.00 36.56 282 HIS A N 1
ATOM 2192 C CA . HIS A 1 282 ? 35.085 -15.294 8.084 1.00 36.56 282 HIS A CA 1
ATOM 2193 C C . HIS A 1 282 ? 35.186 -15.955 6.699 1.00 36.56 282 HIS A C 1
ATOM 2195 O O . HIS A 1 282 ? 35.274 -15.247 5.694 1.00 36.56 282 HIS A O 1
ATOM 2201 N N . SER A 1 283 ? 35.159 -17.289 6.620 1.00 30.91 283 SER A N 1
ATOM 2202 C CA . SER A 1 283 ? 35.425 -18.019 5.373 1.00 30.91 283 SER A CA 1
ATOM 2203 C C . SER A 1 283 ? 34.183 -18.512 4.623 1.00 30.91 283 SER A C 1
ATOM 2205 O O . SER A 1 283 ? 34.276 -18.750 3.421 1.00 30.91 283 SER A O 1
ATOM 2207 N N . SER A 1 284 ? 33.033 -18.687 5.293 1.00 28.95 284 SER A N 1
ATOM 2208 C CA . SER A 1 284 ? 31.977 -19.564 4.752 1.00 28.95 284 SER A CA 1
ATOM 2209 C C . SER A 1 284 ? 30.588 -18.942 4.570 1.00 28.95 284 SER A C 1
ATOM 2211 O O . SER A 1 284 ? 29.828 -19.459 3.754 1.00 28.95 284 SER A O 1
ATOM 2213 N N . ILE A 1 285 ? 30.211 -17.853 5.255 1.00 30.95 285 ILE A N 1
ATOM 2214 C CA . ILE A 1 285 ? 28.869 -17.255 5.095 1.00 30.95 285 ILE A CA 1
ATOM 2215 C C . ILE A 1 285 ? 28.957 -15.728 5.233 1.00 30.95 285 ILE A C 1
ATOM 2217 O O . ILE A 1 285 ? 29.078 -15.187 6.327 1.00 30.95 285 ILE A O 1
ATOM 2221 N N . GLY A 1 286 ? 28.904 -15.018 4.104 1.00 28.95 286 GLY A N 1
ATOM 2222 C CA . GLY A 1 286 ? 28.962 -13.558 4.062 1.00 28.95 286 GLY A CA 1
ATOM 2223 C C . GLY A 1 286 ? 27.663 -12.907 4.534 1.00 28.95 286 GLY A C 1
ATOM 2224 O O . GLY A 1 286 ? 26.681 -12.932 3.804 1.00 28.95 286 GLY A O 1
ATOM 2225 N N . HIS A 1 287 ? 27.670 -12.310 5.730 1.00 28.55 287 HIS A N 1
ATOM 2226 C CA . HIS A 1 287 ? 26.791 -11.213 6.169 1.00 28.55 287 HIS A CA 1
ATOM 2227 C C . HIS A 1 287 ? 27.575 -10.348 7.181 1.00 28.55 287 HIS A C 1
ATOM 2229 O O . HIS A 1 287 ? 28.043 -10.847 8.200 1.00 28.55 287 HIS A O 1
ATOM 2235 N N . CYS A 1 288 ? 27.754 -9.053 6.895 1.00 24.31 288 CYS A N 1
ATOM 2236 C CA . CYS A 1 288 ? 28.517 -8.119 7.735 1.00 24.31 288 CYS A CA 1
ATOM 2237 C C . CYS A 1 288 ? 27.788 -7.754 9.045 1.00 24.31 288 CYS A C 1
ATOM 2239 O O . CYS A 1 288 ? 26.720 -7.143 8.999 1.00 24.31 288 CYS A O 1
ATOM 2241 N N . ILE A 1 289 ? 28.429 -7.992 10.194 1.00 25.31 289 ILE A N 1
ATOM 2242 C CA . ILE A 1 289 ? 28.229 -7.232 11.440 1.00 25.31 289 ILE A CA 1
ATOM 2243 C C . ILE A 1 289 ? 29.498 -6.399 11.645 1.00 25.31 289 ILE A C 1
ATOM 2245 O O . ILE A 1 289 ? 30.603 -6.927 11.593 1.00 25.31 289 ILE A O 1
ATOM 2249 N N . LEU A 1 290 ? 29.349 -5.087 11.823 1.00 23.89 290 LEU A N 1
ATOM 2250 C CA . LEU A 1 290 ? 30.456 -4.149 12.003 1.00 23.89 290 LEU A CA 1
ATOM 2251 C C . LEU A 1 290 ? 30.451 -3.686 13.467 1.00 23.89 290 LEU A C 1
ATOM 2253 O O . LEU A 1 290 ? 29.519 -3.008 13.897 1.00 23.89 290 LEU A O 1
ATOM 2257 N N . THR A 1 291 ? 31.462 -4.079 14.240 1.00 24.67 291 THR A N 1
ATOM 2258 C CA . THR A 1 291 ? 31.699 -3.630 15.619 1.00 24.67 291 THR A CA 1
ATOM 2259 C C . THR A 1 291 ? 32.460 -2.300 15.628 1.00 24.67 291 THR A C 1
ATOM 2261 O O . THR A 1 291 ? 33.464 -2.138 14.938 1.00 24.67 291 THR A O 1
ATOM 2264 N N . VAL A 1 292 ? 31.997 -1.337 16.434 1.00 23.30 292 VAL A N 1
ATOM 2265 C CA . VAL A 1 292 ? 32.761 -0.137 16.826 1.00 23.30 292 VAL A CA 1
ATOM 2266 C C . VAL A 1 292 ? 33.140 -0.307 18.303 1.00 23.30 292 VAL A C 1
ATOM 2268 O O . VAL A 1 292 ? 32.267 -0.686 19.088 1.00 23.30 292 VAL A O 1
ATOM 2271 N N . PRO A 1 293 ? 34.392 -0.056 18.730 1.00 24.41 293 PRO A N 1
ATOM 2272 C CA . PRO A 1 293 ? 34.771 -0.224 20.129 1.00 24.41 293 PRO A CA 1
ATOM 2273 C C . PRO A 1 293 ? 34.076 0.838 20.990 1.00 24.41 293 PRO A C 1
ATOM 2275 O O . PRO A 1 293 ? 34.267 2.031 20.765 1.00 24.41 293 PRO A O 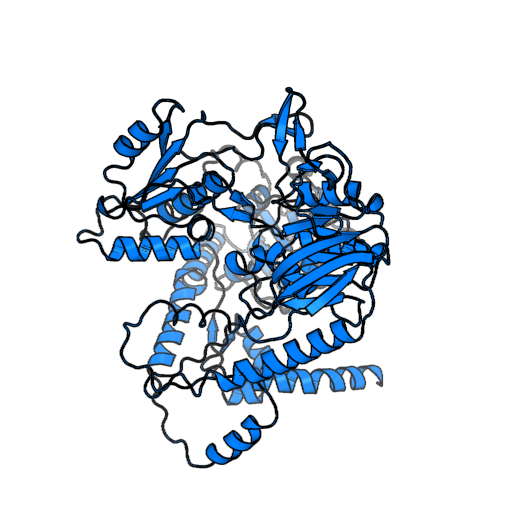1
ATOM 2278 N N . GLY A 1 294 ? 33.289 0.409 21.981 1.00 28.03 294 GLY A N 1
ATOM 2279 C CA . GLY A 1 294 ? 32.817 1.278 23.067 1.00 28.03 294 GLY A CA 1
ATOM 2280 C C . GLY A 1 294 ? 31.329 1.648 23.103 1.00 28.03 294 GLY A C 1
ATOM 2281 O O . GLY A 1 294 ? 30.959 2.458 23.946 1.00 28.03 294 GLY A O 1
ATOM 2282 N N . ALA A 1 295 ? 30.457 1.063 22.276 1.00 23.53 295 ALA A N 1
ATOM 2283 C CA . ALA A 1 295 ? 29.004 1.232 22.415 1.00 23.53 295 ALA A CA 1
ATOM 2284 C C . ALA A 1 295 ? 28.314 -0.119 22.653 1.00 23.53 295 ALA A C 1
ATOM 2286 O O . ALA A 1 295 ? 28.552 -1.081 21.924 1.00 23.53 295 ALA A O 1
ATOM 2287 N N . ALA A 1 296 ? 27.481 -0.186 23.696 1.00 24.11 296 ALA A N 1
ATOM 2288 C CA . ALA A 1 296 ? 26.677 -1.348 24.057 1.00 24.11 296 ALA A CA 1
ATOM 2289 C C . ALA A 1 296 ? 25.846 -1.850 22.860 1.00 24.11 296 ALA A C 1
ATOM 2291 O O . ALA A 1 296 ? 25.179 -1.077 22.172 1.00 24.11 296 ALA A O 1
ATOM 2292 N N . VAL A 1 297 ? 25.917 -3.156 22.603 1.00 25.62 297 VAL A N 1
ATOM 2293 C CA . VAL A 1 297 ? 25.237 -3.821 21.488 1.00 25.62 297 VAL A CA 1
ATOM 2294 C C . VAL A 1 297 ? 23.801 -4.127 21.904 1.00 25.62 297 VAL A C 1
ATOM 2296 O O . VAL A 1 297 ? 23.559 -5.062 22.657 1.00 25.62 297 VAL A O 1
ATOM 2299 N N . THR A 1 298 ? 22.842 -3.354 21.401 1.00 23.84 298 THR A N 1
ATOM 2300 C CA . THR A 1 298 ? 21.416 -3.698 21.465 1.00 23.84 298 THR A CA 1
ATOM 2301 C C . THR A 1 298 ? 21.053 -4.491 20.208 1.00 23.84 298 THR A C 1
ATOM 2303 O O . THR A 1 298 ? 20.859 -3.918 19.136 1.00 23.84 298 THR A O 1
ATOM 2306 N N . SER A 1 299 ? 20.969 -5.818 20.312 1.00 25.58 299 SER A N 1
ATOM 2307 C CA . SER A 1 299 ? 20.496 -6.673 19.215 1.00 25.58 299 SER A CA 1
ATOM 2308 C C . SER A 1 299 ? 18.976 -6.814 19.269 1.00 25.58 299 SER A C 1
ATOM 2310 O O . SER A 1 299 ? 18.438 -7.740 19.874 1.00 25.58 299 SER A O 1
ATOM 2312 N N . ILE A 1 300 ? 18.274 -5.899 18.597 1.00 24.50 300 ILE A N 1
ATOM 2313 C CA . ILE A 1 300 ? 16.895 -6.119 18.148 1.00 24.50 300 ILE A CA 1
ATOM 2314 C C . ILE A 1 300 ? 16.989 -6.657 16.721 1.00 24.50 300 ILE A C 1
ATOM 2316 O O . ILE A 1 300 ? 17.420 -5.938 15.817 1.00 24.50 300 ILE A O 1
ATOM 2320 N N . ILE A 1 301 ? 16.562 -7.902 16.490 1.00 24.52 301 ILE A N 1
ATOM 2321 C CA . ILE A 1 301 ? 16.377 -8.423 15.130 1.00 24.52 301 ILE A CA 1
ATOM 2322 C C . ILE A 1 301 ? 15.141 -7.737 14.534 1.00 24.52 301 ILE A C 1
ATOM 2324 O O . ILE A 1 301 ? 14.019 -8.235 14.556 1.00 24.52 301 ILE A O 1
ATOM 2328 N N . TYR A 1 302 ? 15.364 -6.540 14.005 1.00 23.31 302 TYR A N 1
ATOM 2329 C CA . TYR A 1 302 ? 14.517 -5.892 13.021 1.00 23.31 302 TYR A CA 1
ATOM 2330 C C . TYR A 1 302 ? 15.310 -5.902 11.717 1.00 23.31 302 TYR A C 1
ATOM 2332 O O . TYR A 1 302 ? 16.448 -5.441 11.701 1.00 23.31 302 TYR A O 1
ATOM 2340 N N . ASN A 1 303 ? 14.720 -6.450 10.647 1.00 24.38 303 ASN A N 1
ATOM 2341 C CA . ASN A 1 303 ? 15.255 -6.471 9.276 1.00 24.38 303 ASN A CA 1
ATOM 2342 C C . ASN A 1 303 ? 16.277 -5.344 9.021 1.00 24.38 303 ASN A C 1
ATOM 2344 O O . ASN A 1 303 ? 15.909 -4.165 8.968 1.00 24.38 303 ASN A O 1
ATOM 2348 N N . ALA A 1 304 ? 17.549 -5.715 8.867 1.00 22.77 304 ALA A N 1
ATOM 2349 C CA . ALA A 1 304 ? 18.661 -4.805 8.638 1.00 22.77 304 ALA A CA 1
ATOM 2350 C C . ALA A 1 304 ? 18.458 -4.013 7.335 1.00 22.77 304 ALA A C 1
ATOM 2352 O O . ALA A 1 304 ? 18.758 -4.469 6.235 1.00 22.77 304 ALA A O 1
ATOM 2353 N N . LYS A 1 305 ? 17.880 -2.817 7.461 1.00 25.55 305 LYS A N 1
ATOM 2354 C CA . LYS A 1 305 ? 17.814 -1.805 6.393 1.00 25.55 305 LYS A CA 1
ATOM 2355 C C . LYS A 1 305 ? 17.725 -0.369 6.908 1.00 25.55 305 LYS A C 1
ATOM 2357 O O . LYS A 1 305 ? 17.672 0.562 6.116 1.00 25.55 305 LYS A O 1
ATOM 2362 N N . VAL A 1 306 ? 17.700 -0.182 8.229 1.00 27.47 306 VAL A N 1
ATOM 2363 C CA . VAL A 1 306 ? 17.464 1.126 8.861 1.00 27.47 306 VAL A CA 1
ATOM 2364 C C . VAL A 1 306 ? 18.774 1.852 9.218 1.00 27.47 306 VAL A C 1
ATOM 2366 O O . VAL A 1 306 ? 18.779 3.077 9.280 1.00 27.47 306 VAL A O 1
ATOM 2369 N N . TYR A 1 307 ? 19.906 1.149 9.345 1.00 24.75 307 TYR A N 1
ATOM 2370 C CA . TYR A 1 307 ? 21.162 1.739 9.844 1.00 24.75 307 TYR A CA 1
ATOM 2371 C C . TYR A 1 307 ? 22.080 2.401 8.793 1.00 24.75 307 TYR A C 1
ATOM 2373 O O . TYR A 1 307 ? 22.900 3.234 9.169 1.00 24.75 307 TYR A O 1
ATOM 2381 N N . GLU A 1 308 ? 21.929 2.137 7.486 1.00 26.50 308 GLU A N 1
ATOM 2382 C CA . GLU A 1 308 ? 22.776 2.774 6.445 1.00 26.50 308 GLU A CA 1
ATOM 2383 C C . GLU A 1 308 ? 22.499 4.289 6.284 1.00 26.50 308 GLU A C 1
ATOM 2385 O O . GLU A 1 308 ? 23.327 5.018 5.748 1.00 26.50 308 GLU A O 1
ATOM 2390 N N . THR A 1 309 ? 21.374 4.801 6.800 1.00 28.11 309 THR A N 1
ATOM 2391 C CA . THR A 1 309 ? 20.978 6.217 6.635 1.00 28.11 309 THR A CA 1
ATOM 2392 C C . THR A 1 309 ? 21.575 7.162 7.689 1.00 28.11 309 THR A C 1
ATOM 2394 O O . THR A 1 309 ? 21.513 8.373 7.514 1.00 28.11 309 THR A O 1
ATOM 2397 N N . TYR A 1 310 ? 22.138 6.644 8.788 1.00 28.73 310 TYR A N 1
ATOM 2398 C CA . TYR A 1 310 ? 22.575 7.472 9.926 1.00 28.73 310 TYR A CA 1
ATOM 2399 C C . TYR A 1 310 ? 24.020 7.994 9.793 1.00 28.73 310 TYR A C 1
ATOM 2401 O O . TYR A 1 310 ? 24.369 9.004 10.392 1.00 28.73 310 TYR A O 1
ATOM 2409 N N . LEU A 1 311 ? 24.866 7.341 8.987 1.00 27.02 311 LEU A N 1
ATOM 2410 C CA . LEU A 1 311 ? 26.306 7.644 8.911 1.00 27.02 311 LEU A CA 1
ATOM 2411 C C . LEU A 1 311 ? 26.711 8.610 7.784 1.00 27.02 311 LEU A C 1
ATOM 2413 O O . LEU A 1 311 ? 27.873 9.000 7.727 1.00 27.02 311 LEU A O 1
ATOM 2417 N N . TRP A 1 312 ? 25.788 9.018 6.907 1.00 30.75 312 TRP A N 1
ATOM 2418 C CA . TRP A 1 312 ? 26.121 9.886 5.766 1.00 30.75 312 TRP A CA 1
ATOM 2419 C C . TRP A 1 312 ? 26.169 11.385 6.114 1.00 30.75 312 TRP A C 1
ATOM 2421 O O . TRP A 1 312 ? 26.808 12.154 5.407 1.00 30.75 312 TRP A O 1
ATOM 2431 N N . ASP A 1 313 ? 25.525 11.813 7.203 1.00 28.45 313 ASP A N 1
ATOM 2432 C CA . ASP A 1 313 ? 25.153 13.229 7.356 1.00 28.45 313 ASP A CA 1
ATOM 2433 C C . ASP A 1 313 ? 26.090 14.056 8.264 1.00 28.45 313 ASP A C 1
ATOM 2435 O O . ASP A 1 313 ? 25.891 15.256 8.413 1.00 28.45 313 ASP A O 1
ATOM 2439 N N . HIS A 1 314 ? 27.113 13.451 8.893 1.00 27.20 314 HIS A N 1
ATOM 2440 C CA . HIS A 1 314 ? 27.999 14.163 9.833 1.00 27.20 314 HIS A CA 1
ATOM 2441 C C . HIS A 1 314 ? 29.460 13.664 9.798 1.00 27.20 314 HIS A C 1
ATOM 2443 O O . HIS A 1 314 ? 29.797 12.714 10.506 1.00 27.20 314 HIS A O 1
ATOM 2449 N N . ARG A 1 315 ? 30.359 14.348 9.063 1.00 28.08 315 ARG A N 1
ATOM 2450 C CA . ARG A 1 315 ? 31.725 14.671 9.545 1.00 28.08 315 ARG A CA 1
ATOM 2451 C C . ARG A 1 315 ? 32.470 15.682 8.658 1.00 28.08 315 ARG A C 1
ATOM 2453 O O . ARG A 1 315 ? 32.428 15.614 7.435 1.00 28.08 315 ARG A O 1
ATOM 2460 N N . GLN A 1 316 ? 33.167 16.605 9.323 1.00 27.50 316 GLN A N 1
ATOM 2461 C CA . GLN A 1 316 ? 34.108 17.568 8.743 1.00 27.50 316 GLN A CA 1
ATOM 2462 C C . GLN A 1 316 ? 35.446 16.908 8.322 1.00 27.50 316 GLN A C 1
ATOM 2464 O O . GLN A 1 316 ? 35.750 15.801 8.776 1.00 27.50 316 GLN A O 1
ATOM 2469 N N . PRO A 1 317 ? 36.243 17.556 7.446 1.00 29.09 317 PRO A N 1
ATOM 2470 C CA . PRO A 1 317 ? 37.299 16.901 6.680 1.00 29.09 317 PRO A CA 1
ATOM 2471 C C . PRO A 1 317 ? 38.665 16.949 7.382 1.00 29.09 317 PRO A C 1
ATOM 2473 O O . PRO A 1 317 ? 39.458 17.830 7.081 1.00 29.09 317 PRO A O 1
ATOM 2476 N N . THR A 1 318 ? 38.991 15.998 8.266 1.00 28.02 318 THR A N 1
ATOM 2477 C CA . THR A 1 318 ? 40.396 15.826 8.722 1.00 28.02 318 THR A CA 1
ATOM 2478 C C . THR A 1 318 ? 40.848 14.412 9.112 1.00 28.02 318 THR A C 1
ATOM 2480 O O . THR A 1 318 ? 42.032 14.237 9.370 1.00 28.02 318 THR A O 1
ATOM 2483 N N . GLU A 1 319 ? 40.020 13.363 9.058 1.00 26.58 319 GLU A N 1
ATOM 2484 C CA . GLU A 1 319 ? 40.482 11.996 9.392 1.00 26.58 319 GLU A CA 1
ATOM 2485 C C . GLU A 1 319 ? 40.208 10.972 8.276 1.00 26.58 319 GLU A C 1
ATOM 2487 O O . GLU A 1 319 ? 39.464 10.001 8.424 1.00 26.58 319 GLU A O 1
ATOM 2492 N N . LEU A 1 320 ? 40.856 11.177 7.123 1.00 30.61 320 LEU A N 1
ATOM 2493 C CA . LEU A 1 320 ? 41.021 10.161 6.074 1.00 30.61 320 LEU A CA 1
ATOM 2494 C C . LEU A 1 320 ? 42.165 9.199 6.456 1.00 30.61 320 LEU A C 1
ATOM 2496 O O . LEU A 1 320 ? 43.291 9.341 5.990 1.00 30.61 320 LEU A O 1
ATOM 2500 N N . GLY A 1 321 ? 41.888 8.211 7.309 1.00 28.44 321 GLY A N 1
ATOM 2501 C CA . GLY A 1 321 ? 42.879 7.181 7.665 1.00 28.44 321 GLY A CA 1
ATOM 2502 C C . GLY A 1 321 ? 42.302 5.776 7.816 1.00 28.44 321 GLY A C 1
ATOM 2503 O O . GLY A 1 321 ? 42.811 4.833 7.219 1.00 28.44 321 GLY A O 1
ATOM 2504 N N . LEU A 1 322 ? 41.191 5.628 8.545 1.00 28.52 322 LEU A N 1
ATOM 2505 C CA . LEU A 1 322 ? 40.656 4.308 8.919 1.00 28.52 322 LEU A CA 1
ATOM 2506 C C . LEU A 1 322 ? 39.514 3.769 8.036 1.00 28.52 322 LEU A C 1
ATOM 2508 O O . LEU A 1 322 ? 39.168 2.595 8.133 1.00 28.52 322 LEU A O 1
ATOM 2512 N N . LEU A 1 323 ? 38.952 4.571 7.126 1.00 30.41 323 LEU A N 1
ATOM 2513 C CA . LEU A 1 323 ? 37.844 4.149 6.248 1.00 30.41 323 LEU A CA 1
ATOM 2514 C C . LEU A 1 323 ? 38.275 3.321 5.021 1.00 30.41 323 LEU A C 1
ATOM 2516 O O . LEU A 1 323 ? 37.422 2.867 4.261 1.00 30.41 323 LEU A O 1
ATOM 2520 N N . ARG A 1 324 ? 39.578 3.077 4.818 1.00 28.44 324 ARG A N 1
ATOM 2521 C CA . ARG A 1 324 ? 40.066 2.287 3.672 1.00 28.44 324 ARG A CA 1
ATOM 2522 C C . ARG A 1 324 ? 39.885 0.775 3.828 1.00 28.44 324 ARG A C 1
ATOM 2524 O O . ARG A 1 324 ? 39.860 0.095 2.812 1.00 28.44 324 ARG A O 1
ATOM 2531 N N . THR A 1 325 ? 39.700 0.248 5.038 1.00 28.70 325 THR A N 1
ATOM 2532 C CA . THR A 1 325 ? 39.669 -1.212 5.271 1.00 28.70 325 THR A CA 1
ATOM 2533 C C . THR A 1 325 ? 38.252 -1.800 5.215 1.00 28.70 325 THR A C 1
ATOM 2535 O O . THR A 1 325 ? 38.063 -2.910 4.727 1.00 28.70 325 THR A O 1
ATOM 2538 N N . LEU A 1 326 ? 37.226 -1.037 5.613 1.00 31.45 326 LEU A N 1
ATOM 2539 C CA . LEU A 1 326 ? 35.815 -1.470 5.576 1.00 31.45 326 LEU A CA 1
ATOM 2540 C C . LEU A 1 326 ? 35.176 -1.367 4.181 1.00 31.45 326 LEU A C 1
ATOM 2542 O O . LEU A 1 326 ? 34.170 -2.017 3.906 1.00 31.45 326 LEU A O 1
ATOM 2546 N N . GLY A 1 327 ? 35.791 -0.606 3.272 1.00 30.20 327 GLY A N 1
ATOM 2547 C CA . GLY A 1 327 ? 35.385 -0.533 1.869 1.00 30.20 327 GLY A CA 1
ATOM 2548 C C . GLY A 1 327 ? 35.681 -1.799 1.057 1.00 30.20 327 GLY A C 1
ATOM 2549 O O . GLY A 1 327 ? 35.135 -1.932 -0.028 1.00 30.20 327 GLY A O 1
ATOM 2550 N N . PHE A 1 328 ? 36.494 -2.745 1.544 1.00 28.42 328 PHE A N 1
ATOM 2551 C CA . PHE A 1 328 ? 36.974 -3.874 0.730 1.00 28.42 328 PHE A CA 1
ATOM 2552 C C . PHE A 1 328 ? 35.966 -5.025 0.547 1.00 28.42 328 PHE A C 1
ATOM 2554 O O . PHE A 1 328 ? 35.924 -5.617 -0.530 1.00 28.42 328 PHE A O 1
ATOM 2561 N N . PHE A 1 329 ? 35.116 -5.328 1.536 1.00 28.64 329 PHE A N 1
ATOM 2562 C CA . PHE A 1 329 ? 34.207 -6.488 1.459 1.00 28.64 329 PHE A CA 1
ATOM 2563 C C . PHE A 1 329 ? 32.949 -6.230 0.615 1.00 28.64 329 PHE A C 1
ATOM 2565 O O . PHE A 1 329 ? 32.628 -7.029 -0.263 1.00 28.64 329 PHE A O 1
ATOM 2572 N N . GLY A 1 330 ? 32.295 -5.071 0.775 1.00 30.38 330 GLY A N 1
ATOM 2573 C CA . GLY A 1 330 ? 31.219 -4.643 -0.133 1.00 30.38 330 GLY A CA 1
ATOM 2574 C C . GLY A 1 330 ? 31.714 -4.413 -1.567 1.00 30.38 330 GLY A C 1
ATOM 2575 O O . GLY A 1 330 ? 30.983 -4.649 -2.527 1.00 30.38 330 GLY A O 1
ATOM 2576 N N . PHE A 1 331 ? 32.988 -4.035 -1.730 1.00 32.84 331 PHE A N 1
ATOM 2577 C CA . PHE A 1 331 ? 33.628 -3.942 -3.040 1.00 32.84 331 PHE A CA 1
ATOM 2578 C C . PHE A 1 331 ? 33.789 -5.304 -3.720 1.00 32.84 331 PHE A C 1
ATOM 2580 O O . PHE A 1 331 ? 33.619 -5.357 -4.937 1.00 32.84 331 PHE A O 1
ATOM 2587 N N . ALA A 1 332 ? 34.115 -6.374 -2.986 1.00 31.14 332 ALA A N 1
ATOM 2588 C CA . ALA A 1 332 ? 34.412 -7.701 -3.538 1.00 31.14 332 ALA A CA 1
ATOM 2589 C C . ALA A 1 332 ? 33.162 -8.434 -4.066 1.00 31.14 332 ALA A C 1
ATOM 2591 O O . ALA A 1 332 ? 33.185 -9.015 -5.153 1.00 31.14 332 ALA A O 1
ATOM 2592 N N . GLU A 1 333 ? 32.044 -8.359 -3.342 1.00 37.78 333 GLU A N 1
ATOM 2593 C CA . GLU A 1 333 ? 30.775 -8.982 -3.746 1.00 37.78 333 GLU A CA 1
ATOM 2594 C C . GLU A 1 333 ? 30.146 -8.232 -4.933 1.00 37.78 333 GLU A C 1
ATOM 2596 O O . GLU A 1 333 ? 29.743 -8.834 -5.932 1.00 37.78 333 GLU A O 1
ATOM 2601 N N . GLN A 1 334 ? 30.194 -6.896 -4.891 1.00 39.59 334 GLN A N 1
ATOM 2602 C CA . GLN A 1 334 ? 29.731 -6.032 -5.972 1.00 39.59 334 GLN A CA 1
ATOM 2603 C C . GLN A 1 334 ? 30.615 -6.149 -7.224 1.00 39.59 334 GLN A C 1
ATOM 2605 O O . GLN A 1 334 ? 30.085 -6.207 -8.326 1.00 39.59 334 GLN A O 1
ATOM 2610 N N . THR A 1 335 ? 31.946 -6.265 -7.088 1.00 41.81 335 THR A N 1
ATOM 2611 C CA . THR A 1 335 ? 32.825 -6.547 -8.242 1.00 41.81 335 THR A CA 1
ATOM 2612 C C . THR A 1 335 ? 32.613 -7.948 -8.809 1.00 41.81 335 THR A C 1
ATOM 2614 O O . THR A 1 335 ? 32.779 -8.120 -10.011 1.00 41.81 335 THR A O 1
ATOM 2617 N N . SER A 1 336 ? 32.223 -8.940 -8.004 1.00 44.59 336 SER A N 1
ATOM 2618 C CA . SER A 1 336 ? 31.931 -10.297 -8.490 1.00 44.59 336 SER A CA 1
ATOM 2619 C C . SER A 1 336 ? 30.609 -10.356 -9.267 1.00 44.59 336 SER A C 1
ATOM 2621 O O . SER A 1 336 ? 30.557 -10.952 -10.343 1.00 44.59 336 SER A O 1
ATOM 2623 N N . GLN A 1 337 ? 29.564 -9.672 -8.788 1.00 48.59 337 GLN A N 1
ATOM 2624 C CA . GLN A 1 337 ? 28.288 -9.541 -9.502 1.00 48.59 337 GLN A CA 1
ATOM 2625 C C . GLN A 1 337 ? 28.413 -8.650 -10.750 1.00 48.59 337 GLN A C 1
ATOM 2627 O O . GLN A 1 337 ? 27.953 -9.044 -11.817 1.00 48.59 337 GLN A O 1
ATOM 2632 N N . GLU A 1 338 ? 29.090 -7.497 -10.661 1.00 49.81 338 GLU A N 1
ATOM 2633 C CA . GLU A 1 338 ? 29.364 -6.613 -11.808 1.00 49.81 338 GLU A CA 1
ATOM 2634 C C . GLU A 1 338 ? 30.212 -7.318 -12.880 1.00 49.81 338 GLU A C 1
ATOM 2636 O O . GLU A 1 338 ? 29.918 -7.173 -14.067 1.00 49.81 338 GLU A O 1
ATOM 2641 N N . LYS A 1 339 ? 31.210 -8.129 -12.490 1.00 50.94 339 LYS A N 1
ATOM 2642 C CA . LYS A 1 339 ? 31.976 -8.971 -13.428 1.00 50.94 339 LYS A CA 1
ATOM 2643 C C . LYS A 1 339 ? 31.093 -10.037 -14.069 1.00 50.94 339 LYS A C 1
ATOM 2645 O O . LYS A 1 339 ? 31.144 -10.180 -15.281 1.00 50.94 339 LYS A O 1
ATOM 2650 N N . SER A 1 340 ? 30.246 -10.721 -13.295 1.00 54.78 340 SER A N 1
ATOM 2651 C CA . SER A 1 340 ? 29.303 -11.721 -13.818 1.00 54.78 340 SER A CA 1
ATOM 2652 C C . SER A 1 340 ? 28.342 -11.126 -14.860 1.00 54.78 340 SER A C 1
ATOM 2654 O O . SER A 1 340 ? 28.229 -11.653 -15.965 1.00 54.78 340 SER A O 1
ATOM 2656 N N . TYR A 1 341 ? 27.721 -9.975 -14.562 1.00 60.38 341 TYR A N 1
ATOM 2657 C CA . TYR A 1 341 ? 26.816 -9.292 -15.494 1.00 60.38 341 TYR A CA 1
ATOM 2658 C C . TYR A 1 341 ? 27.537 -8.741 -16.730 1.00 60.38 341 TYR A C 1
ATOM 2660 O O . TYR A 1 341 ? 27.024 -8.875 -17.838 1.00 60.38 341 TYR A O 1
ATOM 2668 N N . SER A 1 342 ? 28.734 -8.166 -16.567 1.00 59.66 342 SER A N 1
ATOM 2669 C CA . SER A 1 342 ? 29.539 -7.686 -17.702 1.00 59.66 342 SER A CA 1
ATOM 2670 C C . SER A 1 342 ? 29.935 -8.846 -18.619 1.00 59.66 342 SER A C 1
ATOM 2672 O O . SER A 1 342 ? 29.762 -8.749 -19.828 1.00 59.66 342 SER A O 1
ATOM 2674 N N . THR A 1 343 ? 30.334 -9.990 -18.052 1.00 59.84 343 THR A N 1
ATOM 2675 C CA . THR A 1 343 ? 30.619 -11.214 -18.813 1.00 59.84 343 THR A CA 1
ATOM 2676 C C . THR A 1 343 ? 29.380 -11.762 -19.534 1.00 59.84 343 THR A C 1
ATOM 2678 O O . THR A 1 343 ? 29.511 -12.305 -20.625 1.00 59.84 343 THR A O 1
ATOM 2681 N N . GLU A 1 344 ? 28.171 -11.645 -18.974 1.00 63.59 344 GLU A N 1
ATOM 2682 C CA . GLU A 1 344 ? 26.943 -12.056 -19.675 1.00 63.59 344 GLU A CA 1
ATOM 2683 C C . GLU A 1 344 ? 26.552 -11.131 -20.829 1.00 63.59 344 GLU A C 1
ATOM 2685 O O . GLU A 1 344 ? 26.018 -11.612 -21.829 1.00 63.59 344 GLU A O 1
ATOM 2690 N N . ILE A 1 345 ? 26.808 -9.828 -20.707 1.00 67.12 345 ILE A N 1
ATOM 2691 C CA . ILE A 1 345 ? 26.568 -8.871 -21.792 1.00 67.12 345 ILE A CA 1
ATOM 2692 C C . ILE A 1 345 ? 27.594 -9.084 -22.908 1.00 67.12 345 ILE A C 1
ATOM 2694 O O . ILE A 1 345 ? 27.202 -9.180 -24.062 1.00 67.12 345 ILE A O 1
ATOM 2698 N N . GLU A 1 346 ? 28.876 -9.261 -22.575 1.00 65.50 346 GLU A N 1
ATOM 2699 C CA . GLU A 1 346 ? 29.935 -9.563 -23.554 1.00 65.50 346 GLU A CA 1
ATOM 2700 C C . GLU A 1 346 ? 29.714 -10.902 -24.277 1.00 65.50 346 GLU A C 1
ATOM 2702 O O . GLU A 1 346 ? 30.085 -11.049 -25.437 1.00 65.50 346 GLU A O 1
ATOM 2707 N N . LYS A 1 347 ? 29.079 -11.882 -23.617 1.00 61.06 347 LYS A N 1
ATOM 2708 C CA . LYS A 1 347 ? 28.701 -13.172 -24.223 1.00 61.06 347 LYS A CA 1
ATOM 2709 C C . LYS A 1 347 ? 27.495 -13.088 -25.159 1.00 61.06 347 LYS A C 1
ATOM 2711 O O . LYS A 1 347 ? 27.257 -14.038 -25.904 1.00 61.06 347 LYS A O 1
ATOM 2716 N N . LYS A 1 348 ? 26.686 -12.028 -25.080 1.00 64.19 348 LYS A N 1
ATOM 2717 C CA . LYS A 1 348 ? 25.465 -11.879 -25.878 1.00 64.19 348 LYS A CA 1
ATOM 2718 C C . LYS A 1 348 ? 25.687 -10.863 -26.983 1.00 64.19 348 LYS A C 1
ATOM 2720 O O . LYS A 1 348 ? 25.669 -9.664 -26.746 1.00 64.19 348 LYS A O 1
ATOM 2725 N N . GLU A 1 349 ? 25.800 -11.364 -28.208 1.00 64.12 349 GLU A N 1
ATOM 2726 C CA . GLU A 1 349 ? 25.998 -10.524 -29.394 1.00 64.12 349 GLU A CA 1
ATOM 2727 C C . GLU A 1 349 ? 24.809 -9.580 -29.669 1.00 64.12 349 GLU A C 1
ATOM 2729 O O . GLU A 1 349 ? 25.007 -8.499 -30.217 1.00 64.12 349 GLU A O 1
ATOM 2734 N N . ARG A 1 350 ? 23.573 -9.947 -29.276 1.00 86.88 350 ARG A N 1
ATOM 2735 C CA . ARG A 1 350 ? 22.366 -9.125 -29.498 1.00 86.88 350 ARG A CA 1
ATOM 2736 C C . ARG A 1 350 ? 21.248 -9.405 -28.486 1.00 86.88 350 ARG A C 1
ATOM 2738 O O . ARG A 1 350 ? 20.988 -10.557 -28.132 1.00 86.88 350 ARG A O 1
ATOM 2745 N N . PHE A 1 351 ? 20.555 -8.354 -28.050 1.00 92.94 351 PHE A N 1
ATOM 2746 C CA . PHE A 1 351 ? 19.375 -8.416 -27.182 1.00 92.94 351 PHE A CA 1
ATOM 2747 C C . PHE A 1 351 ? 18.078 -8.177 -27.963 1.00 92.94 351 PHE A C 1
ATOM 2749 O O . PHE A 1 351 ? 18.032 -7.363 -28.878 1.00 92.94 351 PHE A O 1
ATOM 2756 N N . GLY A 1 352 ? 16.986 -8.827 -27.558 1.00 93.44 352 GLY A N 1
ATOM 2757 C CA . GLY A 1 352 ? 15.663 -8.530 -28.118 1.00 93.44 352 GLY A CA 1
ATOM 2758 C C . GLY A 1 352 ? 15.145 -7.157 -27.676 1.00 93.44 352 GLY A C 1
ATOM 2759 O O . GLY A 1 352 ? 14.426 -6.491 -28.414 1.00 93.44 352 GLY A O 1
ATOM 2760 N N . ALA A 1 353 ? 15.539 -6.703 -26.482 1.00 96.19 353 ALA A N 1
ATOM 2761 C CA . ALA A 1 353 ? 15.202 -5.373 -25.990 1.00 96.19 353 ALA A CA 1
ATOM 2762 C C . ALA A 1 353 ? 16.179 -4.873 -24.920 1.00 96.19 353 ALA A C 1
ATOM 2764 O O . ALA A 1 353 ? 16.641 -5.647 -24.078 1.00 96.19 353 ALA A O 1
ATOM 2765 N N . VAL A 1 354 ? 16.401 -3.561 -24.892 1.00 96.06 354 VAL A N 1
ATOM 2766 C CA . VAL A 1 354 ? 17.037 -2.834 -23.790 1.00 96.06 354 VAL A CA 1
ATOM 2767 C C . VAL A 1 354 ? 15.987 -1.981 -23.082 1.00 96.06 354 VAL A C 1
ATOM 2769 O O . VAL A 1 354 ? 15.272 -1.204 -23.710 1.00 96.06 354 VAL A O 1
ATOM 2772 N N . VAL A 1 355 ? 15.892 -2.102 -21.759 1.00 95.56 355 VAL A N 1
ATOM 2773 C CA . VAL A 1 355 ? 14.962 -1.330 -20.922 1.00 95.56 355 VAL A CA 1
ATOM 2774 C C . VAL A 1 355 ? 15.754 -0.455 -19.961 1.00 95.56 355 VAL A C 1
ATOM 2776 O O . VAL A 1 355 ? 16.524 -0.967 -19.152 1.00 95.56 355 VAL A O 1
ATOM 2779 N N . VAL A 1 356 ? 15.548 0.861 -20.015 1.00 93.88 356 VAL A N 1
ATOM 2780 C CA . VAL A 1 356 ? 16.278 1.846 -19.203 1.00 93.88 356 VAL A CA 1
ATOM 2781 C C . VAL A 1 356 ? 15.409 2.350 -18.052 1.00 93.88 356 VAL A C 1
ATOM 2783 O O . VAL A 1 356 ? 14.490 3.138 -18.258 1.00 93.88 356 VAL A O 1
ATOM 2786 N N . GLY A 1 357 ? 15.727 1.931 -16.829 1.00 89.88 357 GLY A N 1
ATOM 2787 C CA . GLY A 1 357 ? 15.073 2.294 -15.571 1.00 89.88 357 GLY A CA 1
ATOM 2788 C C . GLY A 1 357 ? 14.412 1.090 -14.894 1.00 89.88 357 GLY A C 1
ATOM 2789 O O . GLY A 1 357 ? 13.640 0.365 -15.520 1.00 89.88 357 GLY A O 1
ATOM 2790 N N . SER A 1 358 ? 14.660 0.882 -13.593 1.00 86.44 358 SER A N 1
ATOM 2791 C CA . SER A 1 358 ? 14.115 -0.259 -12.826 1.00 86.44 358 SER A CA 1
ATOM 2792 C C . SER A 1 358 ? 12.860 0.065 -12.005 1.00 86.44 358 SER A C 1
ATOM 2794 O O . SER A 1 358 ? 12.445 -0.714 -11.145 1.00 86.44 358 SER A O 1
ATOM 2796 N N . GLY A 1 359 ? 12.237 1.221 -12.256 1.00 84.69 359 GLY A N 1
ATOM 2797 C CA . GLY A 1 359 ? 10.975 1.622 -11.631 1.00 84.69 359 GLY A CA 1
ATOM 2798 C C . GLY A 1 359 ? 9.790 0.712 -11.994 1.00 84.69 359 GLY A C 1
ATOM 2799 O O . GLY A 1 359 ? 9.932 -0.210 -12.801 1.00 84.69 359 GLY A O 1
ATOM 2800 N N . PRO A 1 360 ? 8.579 1.000 -11.476 1.00 83.88 360 PRO A N 1
ATOM 2801 C CA . PRO A 1 360 ? 7.372 0.233 -11.803 1.00 83.88 360 PRO A CA 1
ATOM 2802 C C . PRO A 1 360 ? 7.114 0.117 -13.309 1.00 83.88 360 PRO A C 1
ATOM 2804 O O . PRO A 1 360 ? 6.640 -0.914 -13.774 1.00 83.88 360 PRO A O 1
ATOM 2807 N N . ALA A 1 361 ? 7.467 1.159 -14.070 1.00 88.31 361 ALA A N 1
ATOM 2808 C CA . ALA A 1 361 ? 7.316 1.157 -15.516 1.00 88.31 361 ALA A CA 1
ATOM 2809 C C . ALA A 1 361 ? 8.273 0.190 -16.215 1.00 88.31 361 ALA A C 1
ATOM 2811 O O . ALA A 1 361 ? 7.820 -0.636 -17.000 1.00 88.31 361 ALA A O 1
ATOM 2812 N N . GLY A 1 362 ? 9.562 0.229 -15.870 1.00 90.75 362 GLY A N 1
ATOM 2813 C CA . GLY A 1 362 ? 10.542 -0.707 -16.418 1.00 90.75 362 GLY A CA 1
ATOM 2814 C C . GLY A 1 362 ? 10.208 -2.152 -16.068 1.00 90.75 362 GLY A C 1
ATOM 2815 O O . GLY A 1 362 ? 10.257 -3.018 -16.932 1.00 90.75 362 GLY A O 1
ATOM 2816 N N . LEU A 1 363 ? 9.760 -2.406 -14.835 1.00 88.94 363 LEU A N 1
ATOM 2817 C CA . LEU A 1 363 ? 9.316 -3.736 -14.422 1.00 88.94 363 LEU A CA 1
ATOM 2818 C C . LEU A 1 363 ? 8.118 -4.234 -15.250 1.00 88.94 363 LEU A C 1
ATOM 2820 O O . LEU A 1 363 ? 8.102 -5.386 -15.683 1.00 88.94 363 LEU A O 1
ATOM 2824 N N . ALA A 1 364 ? 7.124 -3.375 -15.487 1.00 89.62 364 ALA A N 1
ATOM 2825 C CA . ALA A 1 364 ? 5.968 -3.719 -16.308 1.00 89.62 364 ALA A CA 1
ATOM 2826 C C . ALA A 1 364 ? 6.359 -3.967 -17.774 1.00 89.62 364 ALA A C 1
ATOM 2828 O O . ALA A 1 364 ? 5.870 -4.922 -18.376 1.00 89.62 364 ALA A O 1
ATOM 2829 N N . VAL A 1 365 ? 7.263 -3.158 -18.335 1.00 93.56 365 VAL A N 1
ATOM 2830 C CA . VAL A 1 365 ? 7.799 -3.344 -19.693 1.00 93.56 365 VAL A CA 1
ATOM 2831 C C . VAL A 1 365 ? 8.544 -4.674 -19.806 1.00 93.56 365 VAL A C 1
ATOM 2833 O O . VAL A 1 365 ? 8.233 -5.458 -20.697 1.00 93.56 365 VAL A O 1
ATOM 2836 N N . VAL A 1 366 ? 9.450 -4.986 -18.871 1.00 93.31 366 VAL A N 1
ATOM 2837 C CA . VAL A 1 366 ? 10.157 -6.279 -18.837 1.00 93.31 366 VAL A CA 1
ATOM 2838 C C . VAL A 1 366 ? 9.163 -7.439 -18.777 1.00 93.31 366 VAL A C 1
ATOM 2840 O O . VAL A 1 366 ? 9.285 -8.382 -19.553 1.00 93.31 366 VAL A O 1
ATOM 2843 N N . GLY A 1 367 ? 8.140 -7.359 -17.919 1.00 91.00 367 GLY A N 1
ATOM 2844 C CA . GLY A 1 367 ? 7.092 -8.380 -17.840 1.00 91.00 367 GLY A CA 1
ATOM 2845 C C . GLY A 1 367 ? 6.366 -8.609 -19.172 1.00 91.00 367 GLY A C 1
ATOM 2846 O O . GLY A 1 367 ? 6.227 -9.753 -19.599 1.00 91.00 367 GLY A O 1
ATOM 2847 N N . ASN A 1 368 ? 5.971 -7.531 -19.859 1.00 92.94 368 ASN A N 1
ATOM 2848 C CA . ASN A 1 368 ? 5.312 -7.609 -21.169 1.00 92.94 368 ASN A CA 1
ATOM 2849 C C . ASN A 1 368 ? 6.239 -8.186 -22.251 1.00 92.94 368 ASN A C 1
ATOM 2851 O O . ASN A 1 368 ? 5.805 -8.994 -23.067 1.00 92.94 368 ASN A O 1
ATOM 2855 N N . LEU A 1 369 ? 7.521 -7.810 -22.257 1.00 93.88 369 LEU A N 1
ATOM 2856 C CA . LEU A 1 369 ? 8.502 -8.348 -23.204 1.00 93.88 369 LEU A CA 1
ATOM 2857 C C . LEU A 1 369 ? 8.707 -9.855 -23.015 1.00 93.88 369 LEU A C 1
ATOM 2859 O O . LEU A 1 369 ? 8.787 -10.589 -23.999 1.00 93.88 369 LEU A O 1
ATOM 2863 N N . LEU A 1 370 ? 8.746 -10.326 -21.765 1.00 91.75 370 LEU A N 1
ATOM 2864 C CA . LEU A 1 370 ? 8.832 -11.753 -21.455 1.00 91.75 370 LEU A CA 1
ATOM 2865 C C . LEU A 1 370 ? 7.573 -12.514 -21.890 1.00 91.75 370 LEU A C 1
ATOM 2867 O O . LEU A 1 370 ? 7.688 -13.589 -22.475 1.00 91.75 370 LEU A O 1
ATOM 2871 N N . GLU A 1 371 ? 6.384 -11.952 -21.661 1.00 90.31 371 GLU A N 1
ATOM 2872 C CA . GLU A 1 371 ? 5.109 -12.534 -22.108 1.00 90.31 371 GLU A CA 1
ATOM 2873 C C . GLU A 1 371 ? 5.038 -12.647 -23.639 1.00 90.31 371 GLU A C 1
ATOM 2875 O O . GLU A 1 371 ? 4.634 -13.678 -24.177 1.00 90.31 371 GLU A O 1
ATOM 2880 N N . GLN A 1 372 ? 5.528 -11.627 -24.346 1.00 90.88 372 GLN A N 1
ATOM 2881 C CA . GLN A 1 372 ? 5.620 -11.602 -25.808 1.00 90.88 372 GLN A CA 1
ATOM 2882 C C . GLN A 1 372 ? 6.826 -12.373 -26.366 1.00 90.88 372 GLN A C 1
ATOM 2884 O O . GLN A 1 372 ? 7.025 -12.396 -27.579 1.00 90.88 372 GLN A O 1
ATOM 2889 N N . LYS A 1 373 ? 7.636 -13.005 -25.505 1.00 91.56 373 LYS A N 1
ATOM 2890 C CA . LYS A 1 373 ? 8.850 -13.756 -25.869 1.00 91.56 373 LYS A CA 1
ATOM 2891 C C . LYS A 1 373 ? 9.891 -12.934 -26.649 1.00 91.56 373 LYS A C 1
ATOM 2893 O O . LYS A 1 373 ? 10.636 -13.486 -27.451 1.00 91.56 373 LYS A O 1
ATOM 2898 N N . LYS A 1 374 ? 9.998 -11.632 -26.373 1.00 89.19 374 LYS A N 1
ATOM 2899 C CA . LYS A 1 374 ? 10.968 -10.696 -26.983 1.00 89.19 374 LYS A CA 1
ATOM 2900 C C . LYS A 1 374 ? 12.303 -10.640 -26.227 1.00 89.19 374 LYS A C 1
ATOM 2902 O O . LYS A 1 374 ? 12.886 -9.577 -26.034 1.00 89.19 374 LYS A O 1
ATOM 2907 N N . GLY A 1 375 ? 12.755 -11.791 -25.732 1.00 86.88 375 GLY A N 1
ATOM 2908 C CA . GLY A 1 375 ? 14.022 -11.925 -25.012 1.00 86.88 375 GLY A CA 1
ATOM 2909 C C . GLY A 1 375 ? 15.206 -12.233 -25.942 1.00 86.88 375 GLY A C 1
ATOM 2910 O O . GLY A 1 375 ? 14.992 -12.632 -27.083 1.00 86.88 375 GLY A O 1
ATOM 2911 N N . PRO A 1 376 ? 16.453 -12.115 -25.453 1.00 92.62 376 PRO A N 1
ATOM 2912 C CA . PRO A 1 376 ? 16.813 -11.733 -24.088 1.00 92.62 376 PRO A CA 1
ATOM 2913 C C . PRO A 1 376 ? 16.674 -10.223 -23.850 1.00 92.62 376 PRO A C 1
ATOM 2915 O O . PRO A 1 376 ? 16.894 -9.428 -24.758 1.00 92.62 376 PRO A O 1
ATOM 2918 N N . VAL A 1 377 ? 16.325 -9.835 -22.621 1.00 94.56 377 VAL A N 1
ATOM 2919 C CA . VAL A 1 377 ? 16.136 -8.432 -22.222 1.00 94.56 377 VAL A CA 1
ATOM 2920 C C . VAL A 1 377 ? 17.339 -7.955 -21.417 1.00 94.56 377 VAL A C 1
ATOM 2922 O O . VAL A 1 377 ? 17.701 -8.592 -20.428 1.00 94.56 377 VAL A O 1
ATOM 2925 N N . LEU A 1 378 ? 17.930 -6.827 -21.807 1.00 93.44 378 LEU A N 1
ATOM 2926 C CA . LEU A 1 378 ? 18.911 -6.108 -21.001 1.00 93.44 378 LEU A CA 1
ATOM 2927 C C . LEU A 1 378 ? 18.203 -5.009 -20.209 1.00 93.44 378 LEU A C 1
ATOM 2929 O O . LEU A 1 378 ? 17.696 -4.043 -20.773 1.00 93.44 378 LEU A O 1
ATOM 2933 N N . TRP A 1 379 ? 18.156 -5.151 -18.892 1.00 92.06 379 TRP A N 1
ATOM 2934 C CA . TRP A 1 379 ? 17.509 -4.200 -18.001 1.00 92.06 379 TRP A CA 1
ATOM 2935 C C . TRP A 1 379 ? 18.567 -3.362 -17.286 1.00 92.06 379 TRP A C 1
ATOM 2937 O O . TRP A 1 379 ? 19.369 -3.891 -16.519 1.00 92.06 379 TRP A O 1
ATOM 2947 N N . VAL A 1 380 ? 18.580 -2.058 -17.551 1.00 89.31 380 VAL A N 1
ATOM 2948 C CA . VAL A 1 380 ? 19.618 -1.121 -17.105 1.00 89.31 380 VAL A CA 1
ATOM 2949 C C . VAL A 1 380 ? 19.040 -0.129 -16.106 1.00 89.31 380 VAL A C 1
ATOM 2951 O O . VAL A 1 380 ? 17.966 0.415 -16.349 1.00 89.31 380 VAL A O 1
ATOM 2954 N N . ASP A 1 381 ? 19.740 0.168 -15.012 1.00 85.69 381 ASP A N 1
ATOM 2955 C CA . ASP A 1 381 ? 19.370 1.288 -14.141 1.00 85.69 381 ASP A CA 1
ATOM 2956 C C . ASP A 1 381 ? 20.576 1.938 -13.459 1.00 85.69 381 ASP A C 1
ATOM 2958 O O . ASP A 1 381 ? 21.552 1.277 -13.112 1.00 85.69 381 ASP A O 1
ATOM 2962 N N . ILE A 1 382 ? 20.464 3.244 -13.216 1.00 71.38 382 ILE A N 1
ATOM 2963 C CA . ILE A 1 382 ? 21.484 4.101 -12.594 1.00 71.38 382 ILE A CA 1
ATOM 2964 C C . ILE A 1 382 ? 21.428 4.089 -11.063 1.00 71.38 382 ILE A C 1
ATOM 2966 O O . ILE A 1 382 ? 22.098 4.901 -10.425 1.00 71.38 382 ILE A O 1
ATOM 2970 N N . ALA A 1 383 ? 20.569 3.257 -10.469 1.00 56.53 383 ALA A N 1
ATOM 2971 C CA . ALA A 1 383 ? 20.231 3.357 -9.057 1.00 56.53 383 ALA A CA 1
ATOM 2972 C C . ALA A 1 383 ? 21.498 3.296 -8.173 1.00 56.53 383 ALA A C 1
ATOM 2974 O O . ALA A 1 383 ? 22.298 2.375 -8.314 1.00 56.53 383 ALA A O 1
ATOM 2975 N N . PRO A 1 384 ? 21.676 4.214 -7.207 1.00 48.72 384 PRO A N 1
ATOM 2976 C CA . PRO A 1 384 ? 22.828 4.216 -6.296 1.00 48.72 384 PRO A CA 1
ATOM 2977 C C . PRO A 1 384 ? 22.825 3.047 -5.289 1.00 48.72 384 PRO A C 1
ATOM 2979 O O . PRO A 1 384 ? 23.530 3.086 -4.286 1.00 48.72 384 PRO A O 1
ATOM 2982 N N . LEU A 1 385 ? 21.979 2.030 -5.480 1.00 49.09 385 LEU A N 1
ATOM 2983 C CA . LEU A 1 385 ? 21.592 1.082 -4.443 1.00 49.09 385 LEU A CA 1
ATOM 2984 C C . LEU A 1 385 ? 21.559 -0.341 -4.998 1.00 49.09 385 LEU A C 1
ATOM 2986 O O . LEU A 1 385 ? 20.935 -0.601 -6.020 1.00 49.09 385 LEU A O 1
ATOM 2990 N N . LYS A 1 386 ? 22.209 -1.232 -4.244 1.00 50.00 386 LYS A N 1
ATOM 2991 C CA . LYS A 1 386 ? 22.559 -2.650 -4.445 1.00 50.00 386 LYS A CA 1
ATOM 2992 C C . LYS A 1 386 ? 21.584 -3.586 -5.217 1.00 50.00 386 LYS A C 1
ATOM 2994 O O . LYS A 1 386 ? 21.976 -4.719 -5.459 1.00 50.00 386 LYS A O 1
ATOM 2999 N N . TYR A 1 387 ? 20.356 -3.199 -5.611 1.00 59.62 387 TYR A N 1
ATOM 3000 C CA . TYR A 1 387 ? 19.358 -4.102 -6.227 1.00 59.62 387 TYR A CA 1
ATOM 3001 C C . TYR A 1 387 ? 18.353 -3.420 -7.182 1.00 59.62 387 TYR A C 1
ATOM 3003 O O . TYR A 1 387 ? 17.832 -2.345 -6.887 1.00 59.62 387 TYR A O 1
ATOM 3011 N N . PHE A 1 388 ? 17.954 -4.131 -8.248 1.00 67.19 388 PHE A N 1
ATOM 3012 C CA . PHE A 1 388 ? 16.776 -3.832 -9.082 1.00 67.19 388 PHE A CA 1
ATOM 3013 C C . PHE A 1 388 ? 15.496 -4.051 -8.262 1.00 67.19 388 PHE A C 1
ATOM 3015 O O . PHE A 1 388 ? 14.958 -5.153 -8.214 1.00 67.19 388 PHE A O 1
ATOM 3022 N N . GLY A 1 389 ? 15.056 -3.024 -7.532 1.00 61.03 389 GLY A N 1
ATOM 3023 C CA . GLY A 1 389 ? 14.031 -3.151 -6.490 1.00 61.03 389 GLY A CA 1
ATOM 3024 C C . GLY A 1 389 ? 12.688 -2.485 -6.783 1.00 61.03 389 GLY A C 1
ATOM 3025 O O . GLY A 1 389 ? 11.880 -2.407 -5.866 1.00 61.03 389 GLY A O 1
ATOM 3026 N N . GLY A 1 390 ? 12.441 -1.973 -7.994 1.00 65.69 390 GLY A N 1
ATOM 3027 C CA . GLY A 1 390 ? 11.265 -1.140 -8.292 1.00 65.69 390 GLY A CA 1
ATOM 3028 C C . GLY A 1 390 ? 11.546 0.370 -8.250 1.00 65.69 390 GLY A C 1
ATOM 3029 O O . GLY A 1 390 ? 10.624 1.168 -8.055 1.00 65.69 390 GLY A O 1
ATOM 3030 N N . GLY A 1 391 ? 12.811 0.776 -8.413 1.00 73.38 391 GLY A N 1
ATOM 3031 C CA . GLY A 1 391 ? 13.258 2.170 -8.453 1.00 73.38 391 GLY A CA 1
ATOM 3032 C C . GLY A 1 391 ? 12.873 2.995 -7.217 1.00 73.38 391 GLY A C 1
ATOM 3033 O O . GLY A 1 391 ? 12.763 2.493 -6.099 1.00 73.38 391 GLY A O 1
ATOM 3034 N N . ARG A 1 392 ? 12.620 4.295 -7.412 1.00 69.75 392 ARG A N 1
ATOM 3035 C CA . ARG A 1 392 ? 12.313 5.256 -6.331 1.00 69.75 392 ARG A CA 1
ATOM 3036 C C . ARG A 1 392 ? 11.108 4.874 -5.454 1.00 69.75 392 ARG A C 1
ATOM 3038 O O . ARG A 1 392 ? 11.074 5.253 -4.283 1.00 69.75 392 ARG A O 1
ATOM 3045 N N . LEU A 1 393 ? 10.153 4.099 -5.984 1.00 68.19 393 LEU A N 1
ATOM 3046 C CA . LEU A 1 393 ? 8.986 3.617 -5.235 1.00 68.19 393 LEU A CA 1
ATOM 3047 C C . LEU A 1 393 ? 9.403 2.747 -4.038 1.00 68.19 393 LEU A C 1
ATOM 3049 O O . LEU A 1 393 ? 8.900 2.913 -2.929 1.00 68.19 393 LEU A O 1
ATOM 3053 N N . HIS A 1 394 ? 10.363 1.857 -4.264 1.00 68.88 394 HIS A N 1
ATOM 3054 C CA . HIS A 1 394 ? 10.942 0.991 -3.244 1.00 68.88 394 HIS A CA 1
ATOM 3055 C C . HIS A 1 394 ? 11.708 1.776 -2.181 1.00 68.88 394 HIS A C 1
ATOM 3057 O O . HIS A 1 394 ? 11.472 1.617 -0.988 1.00 68.88 394 HIS A O 1
ATOM 3063 N N . HIS A 1 395 ? 12.567 2.698 -2.602 1.00 65.25 395 HIS A N 1
ATOM 3064 C CA . HIS A 1 395 ? 13.477 3.388 -1.685 1.00 65.25 395 HIS A CA 1
ATOM 3065 C C . HIS A 1 395 ? 12.786 4.320 -0.684 1.00 65.25 395 HIS A C 1
ATOM 3067 O O . HIS A 1 395 ? 13.274 4.511 0.428 1.00 65.25 395 HIS A O 1
ATOM 3073 N N . LEU A 1 396 ? 11.664 4.930 -1.068 1.00 63.53 396 LEU A N 1
ATOM 3074 C CA . LEU A 1 396 ? 11.049 6.000 -0.276 1.00 63.53 396 LEU A CA 1
ATOM 3075 C C . LEU A 1 396 ? 9.758 5.587 0.430 1.00 63.53 396 LEU A C 1
ATOM 3077 O O . LEU A 1 396 ? 9.392 6.196 1.442 1.00 63.53 396 LEU A O 1
ATOM 3081 N N . TYR A 1 397 ? 9.091 4.551 -0.082 1.00 59.91 397 TYR A N 1
ATOM 3082 C CA . TYR A 1 397 ? 7.741 4.182 0.333 1.00 59.91 397 TYR A CA 1
ATOM 3083 C C . TYR A 1 397 ? 7.632 2.755 0.880 1.00 59.91 397 TYR A C 1
ATOM 3085 O O . TYR A 1 397 ? 6.523 2.307 1.169 1.00 59.91 397 TYR A O 1
ATOM 3093 N N . GLN A 1 398 ? 8.750 2.047 1.088 1.00 56.06 398 GLN A N 1
ATOM 3094 C CA . GLN A 1 398 ? 8.736 0.774 1.807 1.00 56.06 398 GLN A CA 1
ATOM 3095 C C . GLN A 1 398 ? 8.290 0.968 3.262 1.00 56.06 398 GLN A C 1
ATOM 3097 O O . GLN A 1 398 ? 8.924 1.665 4.051 1.00 56.06 398 GLN A O 1
ATOM 3102 N N . ALA A 1 399 ? 7.177 0.327 3.612 1.00 46.00 399 ALA A N 1
ATOM 3103 C CA . ALA A 1 399 ? 6.657 0.284 4.979 1.00 46.00 399 ALA A CA 1
ATOM 3104 C C . ALA A 1 399 ? 6.132 -1.103 5.374 1.00 46.00 399 ALA A C 1
ATOM 3106 O O . ALA A 1 399 ? 5.615 -1.255 6.479 1.00 46.00 399 ALA A O 1
ATOM 3107 N N . VAL A 1 400 ? 6.221 -2.099 4.483 1.00 45.31 400 VAL A N 1
ATOM 3108 C CA . VAL A 1 400 ? 5.744 -3.456 4.765 1.00 45.31 400 VAL A CA 1
ATOM 3109 C C . VAL A 1 400 ? 6.947 -4.379 4.964 1.00 45.31 400 VAL A C 1
ATOM 3111 O O . VAL A 1 400 ? 7.833 -4.384 4.105 1.00 45.31 400 VAL A O 1
ATOM 3114 N N . PRO A 1 401 ? 7.015 -5.127 6.081 1.00 39.75 401 PRO A N 1
ATOM 3115 C CA . PRO A 1 401 ? 8.100 -6.068 6.325 1.00 39.75 401 PRO A CA 1
ATOM 3116 C C . PRO A 1 401 ? 8.217 -7.124 5.213 1.00 39.75 401 PRO A C 1
ATOM 3118 O O . PRO A 1 401 ? 7.253 -7.437 4.503 1.00 39.75 401 PRO A O 1
ATOM 3121 N N . SER A 1 402 ? 9.423 -7.680 5.066 1.00 42.03 402 SER A N 1
ATOM 3122 C CA . SER A 1 402 ? 9.794 -8.680 4.049 1.00 42.03 402 SER A CA 1
ATOM 3123 C C . SER A 1 402 ? 8.970 -9.976 4.102 1.00 42.03 402 SER A C 1
ATOM 3125 O O . SER A 1 402 ? 9.027 -10.775 3.176 1.00 42.03 402 SER A O 1
ATOM 3127 N N . ASN A 1 403 ? 8.137 -10.154 5.132 1.00 41.91 403 ASN A N 1
ATOM 3128 C CA . ASN A 1 403 ? 7.217 -11.277 5.315 1.00 41.91 403 ASN A CA 1
ATOM 3129 C C . ASN A 1 403 ? 5.854 -11.108 4.609 1.00 41.91 403 ASN A C 1
ATOM 3131 O O . ASN A 1 403 ? 4.934 -11.894 4.860 1.00 41.91 403 ASN A O 1
ATOM 3135 N N . THR A 1 404 ? 5.688 -10.097 3.747 1.00 47.06 404 THR A N 1
ATOM 3136 C CA . THR A 1 404 ? 4.470 -9.957 2.932 1.00 47.06 404 THR A CA 1
ATOM 3137 C C . THR A 1 404 ? 4.349 -11.170 2.014 1.00 47.06 404 THR A C 1
ATOM 3139 O O . THR A 1 404 ? 5.050 -11.276 1.011 1.00 47.06 404 THR A O 1
ATOM 3142 N N . LYS A 1 405 ? 3.466 -12.110 2.365 1.00 47.78 405 LYS A N 1
ATOM 3143 C CA . LYS A 1 405 ? 3.274 -13.342 1.593 1.00 47.78 405 LYS A CA 1
ATOM 3144 C C . LYS A 1 405 ? 2.819 -12.988 0.177 1.00 47.78 405 LYS A C 1
ATOM 3146 O O . LYS A 1 405 ? 1.869 -12.230 0.011 1.00 47.78 405 LYS A O 1
ATOM 3151 N N . VAL A 1 406 ? 3.436 -13.594 -0.838 1.00 53.19 406 VAL A N 1
ATOM 3152 C CA . VAL A 1 406 ? 3.091 -13.418 -2.265 1.00 53.19 406 VAL A CA 1
ATOM 3153 C C . VAL A 1 406 ? 1.584 -13.573 -2.526 1.00 53.19 406 VAL A C 1
ATOM 3155 O O . VAL A 1 406 ? 1.020 -12.876 -3.365 1.00 53.19 406 VAL A O 1
ATOM 3158 N N . ASN A 1 407 ? 0.907 -14.435 -1.760 1.00 55.47 407 ASN A N 1
ATOM 3159 C CA . ASN A 1 407 ? -0.542 -14.636 -1.843 1.00 55.47 407 ASN A CA 1
ATOM 3160 C C . ASN A 1 407 ? -1.346 -13.378 -1.481 1.00 55.47 407 ASN A C 1
ATOM 3162 O O . ASN A 1 407 ? -2.298 -13.066 -2.181 1.00 55.47 407 ASN A O 1
ATOM 3166 N N . TYR A 1 408 ? -0.909 -12.592 -0.490 1.00 60.00 408 TYR A N 1
ATOM 3167 C CA . TYR A 1 408 ? -1.556 -11.321 -0.149 1.00 60.00 408 TYR A CA 1
ATOM 3168 C C . TYR A 1 408 ? -1.538 -10.343 -1.330 1.00 60.00 408 TYR A C 1
ATOM 3170 O O . TYR A 1 408 ? -2.520 -9.652 -1.568 1.00 60.00 408 TYR A O 1
ATOM 3178 N N . LEU A 1 409 ? -0.444 -10.315 -2.102 1.00 58.34 409 LEU A N 1
ATOM 3179 C CA . LEU A 1 409 ? -0.332 -9.473 -3.297 1.00 58.34 409 LEU A CA 1
ATOM 3180 C C . LEU A 1 409 ? -1.241 -9.964 -4.433 1.00 58.34 409 LEU A C 1
ATOM 3182 O O . LEU A 1 409 ? -1.815 -9.144 -5.143 1.00 58.34 409 LEU A O 1
ATOM 3186 N N . LYS A 1 410 ? -1.401 -11.286 -4.588 1.00 56.66 410 LYS A N 1
ATOM 3187 C CA . LYS A 1 410 ? -2.310 -11.897 -5.578 1.00 56.66 410 LYS A CA 1
ATOM 3188 C C . LYS A 1 410 ? -3.790 -11.701 -5.236 1.00 56.66 410 LYS A C 1
ATOM 3190 O O . LYS A 1 410 ? -4.619 -11.687 -6.137 1.00 56.66 410 LYS A O 1
ATOM 3195 N N . GLU A 1 411 ? -4.109 -11.566 -3.954 1.00 64.56 411 GLU A N 1
ATOM 3196 C CA . GLU A 1 411 ? -5.466 -11.354 -3.439 1.00 64.56 411 GLU A CA 1
ATOM 3197 C C . GLU A 1 411 ? -5.902 -9.879 -3.468 1.00 64.56 411 GLU A C 1
ATOM 3199 O O . GLU A 1 411 ? -7.061 -9.579 -3.166 1.00 64.56 411 GLU A O 1
ATOM 3204 N N . LEU A 1 412 ? -5.003 -8.950 -3.826 1.00 59.81 412 LEU A N 1
ATOM 3205 C CA . LEU A 1 412 ? -5.358 -7.542 -3.986 1.00 59.81 412 LEU A CA 1
ATOM 3206 C C . LEU A 1 412 ? -6.373 -7.381 -5.118 1.00 59.81 412 LEU A C 1
ATOM 3208 O O . LEU A 1 412 ? -6.159 -7.806 -6.253 1.00 59.81 412 LEU A O 1
ATOM 3212 N N . ASP A 1 413 ? -7.474 -6.718 -4.788 1.00 60.72 413 ASP A N 1
ATOM 3213 C CA . ASP A 1 413 ? -8.499 -6.323 -5.743 1.00 60.72 413 ASP A CA 1
ATOM 3214 C C . ASP A 1 413 ? -7.922 -5.274 -6.705 1.00 60.72 413 ASP A C 1
ATOM 3216 O O . ASP A 1 413 ? -7.508 -4.195 -6.275 1.00 60.72 413 ASP A O 1
ATOM 3220 N N . GLN A 1 414 ? -7.866 -5.609 -7.997 1.00 57.38 414 GLN A N 1
ATOM 3221 C CA . GLN A 1 414 ? -7.267 -4.755 -9.029 1.00 57.38 414 GLN A CA 1
ATOM 3222 C C . GLN A 1 414 ? -8.048 -3.452 -9.241 1.00 57.38 414 GLN A C 1
ATOM 3224 O O . GLN A 1 414 ? -7.457 -2.462 -9.663 1.00 57.38 414 GLN A O 1
ATOM 3229 N N . GLU A 1 415 ? -9.335 -3.427 -8.882 1.00 55.47 415 GLU A N 1
ATOM 3230 C CA . GLU A 1 415 ? -10.211 -2.262 -9.045 1.00 55.47 415 GLU A CA 1
ATOM 3231 C C . GLU A 1 415 ? -10.246 -1.365 -7.793 1.00 55.47 415 GLU A C 1
ATOM 3233 O O . GLU A 1 415 ? -10.973 -0.371 -7.749 1.00 55.47 415 GLU A O 1
ATOM 3238 N N . LYS A 1 416 ? -9.472 -1.690 -6.745 1.00 57.53 416 LYS A N 1
ATOM 3239 C CA . LYS A 1 416 ? -9.425 -0.914 -5.496 1.00 57.53 416 LYS A CA 1
ATOM 3240 C C . LYS A 1 416 ? -8.067 -0.276 -5.250 1.00 57.53 416 LYS A C 1
ATOM 3242 O O . LYS A 1 416 ? -7.012 -0.773 -5.636 1.00 57.53 416 LYS A O 1
ATOM 3247 N N . THR A 1 417 ? -8.090 0.839 -4.523 1.00 58.28 417 THR A N 1
ATOM 3248 C CA . THR A 1 417 ? -6.864 1.493 -4.065 1.00 58.28 417 THR A CA 1
ATOM 3249 C C . THR A 1 417 ? -6.128 0.610 -3.053 1.00 58.28 417 THR A C 1
ATOM 3251 O O . THR A 1 417 ? -6.733 -0.034 -2.193 1.00 58.28 417 THR A O 1
ATOM 3254 N N . CYS A 1 418 ? -4.797 0.585 -3.134 1.00 59.91 418 CYS A N 1
ATOM 3255 C CA . CYS A 1 418 ? -3.938 -0.110 -2.178 1.00 59.91 418 CYS A CA 1
ATOM 3256 C C . CYS A 1 418 ? -2.960 0.867 -1.511 1.00 59.91 418 CYS A C 1
ATOM 3258 O O . CYS A 1 418 ? -2.731 1.984 -1.982 1.00 59.91 418 CYS A O 1
ATOM 3260 N N . ARG A 1 419 ? -2.364 0.460 -0.383 1.00 62.84 419 ARG A N 1
ATOM 3261 C CA . ARG A 1 419 ? -1.279 1.238 0.232 1.00 62.84 419 ARG A CA 1
ATOM 3262 C C . ARG A 1 419 ? -0.067 1.203 -0.698 1.00 62.84 419 ARG A C 1
ATOM 3264 O O . ARG A 1 419 ? 0.399 0.122 -1.036 1.00 62.84 419 ARG A O 1
ATOM 3271 N N . ILE A 1 420 ? 0.501 2.364 -1.022 1.00 67.25 420 ILE A N 1
ATOM 3272 C CA . ILE A 1 420 ? 1.678 2.490 -1.904 1.00 67.25 420 ILE A CA 1
ATOM 3273 C C . ILE A 1 420 ? 2.869 1.611 -1.475 1.00 67.25 420 ILE A C 1
ATOM 3275 O O . ILE A 1 420 ? 3.591 1.084 -2.315 1.00 67.25 420 ILE A O 1
ATOM 3279 N N . ALA A 1 421 ? 3.018 1.368 -0.170 1.00 66.06 421 ALA A N 1
ATOM 3280 C CA . ALA A 1 421 ? 4.028 0.470 0.382 1.00 66.06 421 ALA A CA 1
ATOM 3281 C C . ALA A 1 421 ? 3.883 -0.989 -0.085 1.00 66.06 421 ALA A C 1
ATOM 3283 O O . ALA A 1 421 ? 4.878 -1.687 -0.235 1.00 66.06 421 ALA A O 1
ATOM 3284 N N . VAL A 1 422 ? 2.656 -1.444 -0.344 1.00 68.06 422 VAL A N 1
ATOM 3285 C CA . VAL A 1 422 ? 2.377 -2.791 -0.859 1.00 68.06 422 VAL A CA 1
ATOM 3286 C C . VAL A 1 422 ? 2.846 -2.910 -2.312 1.00 68.06 422 VAL A C 1
ATOM 3288 O O . VAL A 1 422 ? 3.478 -3.899 -2.677 1.00 68.06 422 VAL A O 1
ATOM 3291 N N . ALA A 1 423 ? 2.621 -1.868 -3.121 1.00 69.31 423 ALA A N 1
ATOM 3292 C CA . ALA A 1 423 ? 3.143 -1.789 -4.485 1.00 69.31 423 ALA A CA 1
ATOM 3293 C C . ALA A 1 423 ? 4.683 -1.728 -4.512 1.00 69.31 423 ALA A C 1
ATOM 3295 O O . ALA A 1 423 ? 5.308 -2.357 -5.363 1.00 69.31 423 ALA A O 1
ATOM 3296 N N . ALA A 1 424 ? 5.301 -1.031 -3.550 1.00 71.00 424 ALA A N 1
ATOM 3297 C CA . ALA A 1 424 ? 6.753 -0.998 -3.385 1.00 71.00 424 ALA A CA 1
ATOM 3298 C C . ALA A 1 424 ? 7.335 -2.399 -3.113 1.00 71.00 424 ALA A C 1
ATOM 3300 O O . ALA A 1 424 ? 8.268 -2.814 -3.796 1.00 71.00 424 ALA A O 1
ATOM 3301 N N . SER A 1 425 ? 6.748 -3.156 -2.176 1.00 71.00 425 SER A N 1
ATOM 3302 C CA . SER A 1 425 ? 7.177 -4.529 -1.864 1.00 71.00 425 SER A CA 1
ATOM 3303 C C . SER A 1 425 ? 7.029 -5.485 -3.053 1.00 71.00 425 SER A C 1
ATOM 3305 O O . SER A 1 425 ? 7.917 -6.304 -3.291 1.00 71.00 425 SER A O 1
ATOM 3307 N N . LEU A 1 426 ? 5.947 -5.361 -3.833 1.00 72.62 426 LEU A N 1
ATOM 3308 C CA . LEU A 1 426 ? 5.765 -6.127 -5.072 1.00 72.62 426 LEU A CA 1
ATOM 3309 C C . LEU A 1 426 ? 6.881 -5.829 -6.084 1.00 72.62 426 LEU A C 1
ATOM 3311 O O . LEU A 1 426 ? 7.446 -6.756 -6.665 1.00 72.62 426 LEU A O 1
ATOM 3315 N N . GLY A 1 427 ? 7.221 -4.547 -6.258 1.00 74.00 427 GLY A N 1
ATOM 3316 C CA . GLY A 1 427 ? 8.317 -4.116 -7.124 1.00 74.00 427 GLY A CA 1
ATOM 3317 C C . GLY A 1 427 ? 9.656 -4.738 -6.729 1.00 74.00 427 GLY A C 1
ATOM 3318 O O . GLY A 1 427 ? 10.391 -5.204 -7.597 1.00 74.00 427 GLY A O 1
ATOM 3319 N N . THR A 1 428 ? 9.936 -4.833 -5.426 1.00 75.00 428 THR A N 1
ATOM 3320 C CA . THR A 1 428 ? 11.150 -5.483 -4.912 1.00 75.00 428 THR A CA 1
ATOM 3321 C C . THR A 1 428 ? 11.176 -6.971 -5.219 1.00 75.00 428 THR A C 1
ATOM 3323 O O . THR A 1 428 ? 12.166 -7.468 -5.743 1.00 75.00 428 THR A O 1
ATOM 3326 N N . MET A 1 429 ? 10.090 -7.680 -4.906 1.00 75.94 429 MET A N 1
ATOM 3327 C CA . MET A 1 429 ? 10.002 -9.128 -5.083 1.00 75.94 429 MET A CA 1
ATOM 3328 C C . MET A 1 429 ? 10.185 -9.521 -6.552 1.00 75.94 429 MET A C 1
ATOM 3330 O O . MET A 1 429 ? 10.969 -10.414 -6.863 1.00 75.94 429 MET A O 1
ATOM 3334 N N . LEU A 1 430 ? 9.482 -8.839 -7.459 1.00 76.12 430 LEU A N 1
ATOM 3335 C CA . LEU A 1 430 ? 9.586 -9.109 -8.891 1.00 76.12 430 LEU A CA 1
ATOM 3336 C C . LEU A 1 430 ? 10.947 -8.680 -9.444 1.00 76.12 430 LEU A C 1
ATOM 3338 O O . LEU A 1 430 ? 11.570 -9.428 -10.191 1.00 76.12 430 LEU A O 1
ATOM 3342 N N . GLY A 1 431 ? 11.441 -7.508 -9.041 1.00 77.00 431 GLY A N 1
ATOM 3343 C CA . GLY A 1 431 ? 12.750 -7.021 -9.458 1.00 77.00 431 GLY A CA 1
ATOM 3344 C C . GLY A 1 431 ? 13.896 -7.934 -9.013 1.00 77.00 431 GLY A C 1
ATOM 3345 O O . GLY A 1 431 ? 14.846 -8.121 -9.767 1.00 77.00 431 GLY A O 1
ATOM 3346 N N . GLN A 1 432 ? 13.797 -8.571 -7.843 1.00 76.69 432 GLN A N 1
ATOM 3347 C CA . GLN A 1 432 ? 14.761 -9.571 -7.374 1.00 76.69 432 GLN A CA 1
ATOM 3348 C C . GLN A 1 432 ? 14.595 -10.924 -8.074 1.00 76.69 432 GLN A C 1
ATOM 3350 O O . GLN A 1 432 ? 15.597 -11.510 -8.467 1.00 76.69 432 GLN A O 1
ATOM 3355 N N . GLY A 1 433 ? 13.357 -11.392 -8.261 1.00 76.62 433 GLY A N 1
ATOM 3356 C CA . GLY A 1 433 ? 13.057 -12.717 -8.815 1.00 76.62 433 GLY A CA 1
ATOM 3357 C C . GLY A 1 433 ? 13.214 -12.861 -10.333 1.00 76.62 433 GLY A C 1
ATOM 3358 O O . GLY A 1 433 ? 13.113 -13.974 -10.841 1.00 76.62 433 GLY A O 1
ATOM 3359 N N . LEU A 1 434 ? 13.421 -11.767 -11.069 1.00 82.44 434 LEU A N 1
ATOM 3360 C CA . LEU A 1 434 ? 13.792 -11.807 -12.486 1.00 82.44 434 LEU A CA 1
ATOM 3361 C C . LEU A 1 434 ? 15.309 -11.951 -12.618 1.00 82.44 434 LEU A C 1
ATOM 3363 O O . LEU A 1 434 ? 16.035 -11.197 -11.985 1.00 82.44 434 LEU A O 1
ATOM 3367 N N . GLY A 1 435 ? 15.800 -12.849 -13.461 1.00 82.88 435 GLY A N 1
ATOM 3368 C CA . GLY A 1 435 ? 17.236 -13.041 -13.666 1.00 82.88 435 GLY A CA 1
ATOM 3369 C C . GLY A 1 435 ? 17.568 -13.669 -15.020 1.00 82.88 435 GLY A C 1
ATOM 3370 O O . GLY A 1 435 ? 16.666 -13.850 -15.855 1.00 82.88 435 GLY A O 1
ATOM 3371 N N . PRO A 1 436 ? 18.851 -13.993 -15.266 1.00 81.12 436 PRO A N 1
ATOM 3372 C CA . PRO A 1 436 ? 19.304 -14.589 -16.521 1.00 81.12 436 PRO A CA 1
ATOM 3373 C C . PRO A 1 436 ? 18.559 -15.881 -16.878 1.00 81.12 436 PRO A C 1
ATOM 3375 O O . PRO A 1 436 ? 18.243 -16.110 -18.045 1.00 81.12 436 PRO A O 1
ATOM 3378 N N . GLU A 1 437 ? 18.162 -16.671 -15.877 1.00 82.25 437 GLU A N 1
ATOM 3379 C CA . GLU A 1 437 ? 17.349 -17.886 -16.010 1.00 82.25 437 GLU A CA 1
ATOM 3380 C C . GLU A 1 437 ? 15.928 -17.629 -16.541 1.00 82.25 437 GLU A C 1
ATOM 3382 O O . GLU A 1 437 ? 15.257 -18.546 -17.018 1.00 82.25 437 GLU A O 1
ATOM 3387 N N . LYS A 1 438 ? 15.459 -16.379 -16.470 1.00 85.94 438 LYS A N 1
ATOM 3388 C CA . LYS A 1 438 ? 14.203 -15.899 -17.065 1.00 85.94 438 LYS A CA 1
ATOM 3389 C C . LYS A 1 438 ? 14.431 -15.075 -18.333 1.00 85.94 438 LYS A C 1
ATOM 3391 O O . LYS A 1 438 ? 13.484 -14.488 -18.843 1.00 85.94 438 LYS A O 1
ATOM 3396 N N . GLY A 1 439 ? 15.661 -15.019 -18.844 1.00 88.69 439 GLY A N 1
ATOM 3397 C CA . GLY A 1 439 ? 16.021 -14.241 -20.027 1.00 88.69 439 GLY A CA 1
ATOM 3398 C C . GLY A 1 439 ? 16.251 -12.751 -19.761 1.00 88.69 439 GLY A C 1
ATOM 3399 O O . GLY A 1 439 ? 16.270 -11.982 -20.721 1.00 88.69 439 GLY A O 1
ATOM 3400 N N . VAL A 1 440 ? 16.435 -12.339 -18.501 1.00 90.69 440 VAL A N 1
ATOM 3401 C CA . VAL A 1 440 ? 16.666 -10.937 -18.112 1.00 90.69 440 VAL A CA 1
ATOM 3402 C C . VAL A 1 440 ? 18.086 -10.760 -17.583 1.00 90.69 440 VAL A C 1
ATOM 3404 O O . VAL A 1 440 ? 18.425 -11.269 -16.520 1.00 90.69 440 VAL A O 1
ATOM 3407 N N . VAL A 1 441 ? 18.904 -9.991 -18.294 1.00 89.38 441 VAL A N 1
ATOM 3408 C CA . VAL A 1 441 ? 20.239 -9.580 -17.842 1.00 89.38 441 VAL A CA 1
ATOM 3409 C C . VAL A 1 441 ? 20.115 -8.210 -17.190 1.00 89.38 441 VAL A C 1
ATOM 3411 O O . VAL A 1 441 ? 19.534 -7.300 -17.775 1.00 89.38 441 VAL A O 1
ATOM 3414 N N . LYS A 1 442 ? 20.632 -8.053 -15.972 1.00 86.88 442 LYS A N 1
ATOM 3415 C CA . LYS A 1 442 ? 20.582 -6.787 -15.233 1.00 86.88 442 LYS A CA 1
ATOM 3416 C C . LYS A 1 442 ? 21.922 -6.079 -15.321 1.00 86.88 442 LYS A C 1
ATOM 3418 O O . LYS A 1 442 ? 22.954 -6.706 -15.117 1.00 86.88 442 LYS A O 1
ATOM 3423 N N . PHE A 1 443 ? 21.903 -4.773 -15.549 1.00 84.88 443 PHE A N 1
ATOM 3424 C CA . PHE A 1 443 ? 23.106 -3.951 -15.543 1.00 84.88 443 PHE A CA 1
ATOM 3425 C C . PHE A 1 443 ? 22.909 -2.710 -14.677 1.00 84.88 443 PHE A C 1
ATOM 3427 O O . PHE A 1 443 ? 22.056 -1.865 -14.953 1.00 84.88 443 PHE A O 1
ATOM 3434 N N . LEU A 1 444 ? 23.709 -2.601 -13.619 1.00 80.19 444 LEU A N 1
ATOM 3435 C CA . LEU A 1 444 ? 23.758 -1.395 -12.805 1.00 80.19 444 LEU A CA 1
ATOM 3436 C C . LEU A 1 444 ? 24.705 -0.408 -13.483 1.00 80.19 444 LEU A C 1
ATOM 3438 O O . LEU A 1 444 ? 25.907 -0.647 -13.531 1.00 80.19 444 LEU A O 1
ATOM 3442 N N . GLY A 1 445 ? 24.176 0.680 -14.027 1.00 80.56 445 GLY A N 1
ATOM 3443 C CA . GLY A 1 445 ? 24.964 1.655 -14.765 1.00 80.56 445 GLY A CA 1
ATOM 3444 C C . GLY A 1 445 ? 24.109 2.631 -15.555 1.00 80.56 445 GLY A C 1
ATOM 3445 O O . GLY A 1 445 ? 22.878 2.573 -15.554 1.00 80.56 445 GLY A O 1
ATOM 3446 N N . ARG A 1 446 ? 24.773 3.572 -16.224 1.00 84.12 446 ARG A N 1
ATOM 3447 C CA . ARG A 1 446 ? 24.105 4.611 -17.010 1.00 84.12 446 ARG A CA 1
ATOM 3448 C C . ARG A 1 446 ? 24.174 4.288 -18.492 1.00 84.12 446 ARG A C 1
ATOM 3450 O O . ARG A 1 446 ? 25.250 4.011 -19.019 1.00 84.12 446 ARG A O 1
ATOM 3457 N N . VAL A 1 447 ? 23.031 4.404 -19.162 1.00 89.31 447 VAL A N 1
ATOM 3458 C CA . VAL A 1 447 ? 22.989 4.551 -20.618 1.00 89.31 447 VAL A CA 1
ATOM 3459 C C . VAL A 1 447 ? 23.333 6.000 -20.938 1.00 89.31 447 VAL A C 1
ATOM 3461 O O . VAL A 1 447 ? 22.606 6.902 -20.525 1.00 89.31 447 VAL A O 1
ATOM 3464 N N . GLN A 1 448 ? 24.462 6.233 -21.604 1.00 86.88 448 GLN A N 1
ATOM 3465 C CA . GLN A 1 448 ? 24.862 7.590 -22.002 1.00 86.88 448 GLN A CA 1
ATOM 3466 C C . GLN A 1 448 ? 24.248 7.969 -23.343 1.00 86.88 448 GLN A C 1
ATOM 3468 O O . GLN A 1 448 ? 23.649 9.035 -23.469 1.00 86.88 448 GLN A O 1
ATOM 3473 N N . ARG A 1 449 ? 24.378 7.063 -24.315 1.00 90.38 449 ARG A N 1
ATOM 3474 C CA . ARG A 1 449 ? 23.832 7.208 -25.659 1.00 90.38 449 ARG A CA 1
ATOM 3475 C C . ARG A 1 449 ? 23.223 5.904 -26.150 1.00 90.38 449 ARG A C 1
ATOM 3477 O O . ARG A 1 449 ? 23.659 4.826 -25.736 1.00 90.38 449 ARG A O 1
ATOM 3484 N N . ALA A 1 450 ? 22.266 6.018 -27.054 1.00 93.56 450 ALA A N 1
ATOM 3485 C CA . ALA A 1 450 ? 21.777 4.919 -27.863 1.00 93.56 450 ALA A CA 1
ATOM 3486 C C . ALA A 1 450 ? 21.627 5.394 -29.311 1.00 93.56 450 ALA A C 1
ATOM 3488 O O . ALA A 1 450 ? 20.900 6.352 -29.566 1.00 93.56 450 ALA A O 1
ATOM 3489 N N . SER A 1 451 ? 22.332 4.744 -30.232 1.00 94.00 451 SER A N 1
ATOM 3490 C CA . SER A 1 451 ? 22.338 5.101 -31.650 1.00 94.00 451 SER A CA 1
ATOM 3491 C C . SER A 1 451 ? 21.546 4.084 -32.447 1.00 94.00 451 SER A C 1
ATOM 3493 O O . SER A 1 451 ? 21.786 2.884 -32.317 1.00 94.00 451 SER A O 1
ATOM 3495 N N . TRP A 1 452 ? 20.599 4.562 -33.246 1.00 93.50 452 TRP A N 1
ATOM 3496 C CA . TRP A 1 452 ? 19.834 3.735 -34.161 1.00 93.50 452 TRP A CA 1
ATOM 3497 C C . TRP A 1 452 ? 20.454 3.739 -35.566 1.00 93.50 452 TRP A C 1
ATOM 3499 O O . TRP A 1 452 ? 20.841 4.799 -36.054 1.00 93.50 452 TRP A O 1
ATOM 3509 N N . SER A 1 453 ? 20.511 2.586 -36.232 1.00 88.62 453 SER A N 1
ATOM 3510 C CA . SER A 1 453 ? 20.871 2.463 -37.653 1.00 88.62 453 SER A CA 1
ATOM 3511 C C . SER A 1 453 ? 20.072 1.349 -38.334 1.00 88.62 453 SER A C 1
ATOM 3513 O O . SER A 1 453 ? 19.595 0.427 -37.665 1.00 88.62 453 SER A O 1
ATOM 3515 N N . ASP A 1 454 ? 19.966 1.399 -39.665 1.00 82.19 454 ASP A N 1
ATOM 3516 C CA . ASP A 1 454 ? 19.303 0.349 -40.455 1.00 82.19 454 ASP A CA 1
ATOM 3517 C C . ASP A 1 454 ? 20.017 -1.017 -40.349 1.00 82.19 454 ASP A C 1
ATOM 3519 O O . ASP A 1 454 ? 19.367 -2.062 -40.423 1.00 82.19 454 ASP A O 1
ATOM 3523 N N . ASP A 1 455 ? 21.335 -1.021 -40.118 1.00 73.94 455 ASP A N 1
ATOM 3524 C CA . ASP A 1 455 ? 22.156 -2.239 -40.077 1.00 73.94 455 ASP A CA 1
ATOM 3525 C C . ASP A 1 455 ? 22.139 -2.932 -38.702 1.00 73.94 455 ASP A C 1
ATOM 3527 O O . ASP A 1 455 ? 22.178 -4.164 -38.607 1.00 73.94 455 ASP A O 1
ATOM 3531 N N . SER A 1 456 ? 22.089 -2.163 -37.607 1.00 69.81 456 SER A N 1
ATOM 3532 C CA . SER A 1 456 ? 22.249 -2.690 -36.242 1.00 69.81 456 SER A CA 1
ATOM 3533 C C . SER A 1 456 ? 21.030 -2.518 -35.334 1.00 69.81 456 SER A C 1
ATOM 3535 O O . SER A 1 456 ? 21.061 -3.009 -34.203 1.00 69.81 456 SER A O 1
ATOM 3537 N N . ASN A 1 457 ? 19.939 -1.912 -35.821 1.00 88.00 457 ASN A N 1
ATOM 3538 C CA . ASN A 1 457 ? 18.863 -1.371 -34.987 1.00 88.00 457 ASN A CA 1
ATOM 3539 C C . ASN A 1 457 ? 19.476 -0.465 -33.913 1.00 88.00 457 ASN A C 1
ATOM 3541 O O . ASN A 1 457 ? 19.953 0.601 -34.266 1.00 88.00 457 ASN A O 1
ATOM 3545 N N . TRP A 1 458 ? 19.527 -0.863 -32.641 1.00 94.44 458 TRP A N 1
ATOM 3546 C CA . TRP A 1 458 ? 20.055 -0.033 -31.554 1.00 94.44 458 TRP A CA 1
ATOM 3547 C C . TRP A 1 458 ? 21.441 -0.470 -31.081 1.00 94.44 458 TRP A C 1
ATOM 3549 O O . TRP A 1 458 ? 21.583 -1.581 -30.582 1.00 94.44 458 TRP A O 1
ATOM 3559 N N . ASP A 1 459 ? 22.422 0.434 -31.104 1.00 92.69 459 ASP A N 1
ATOM 3560 C CA . ASP A 1 459 ? 23.687 0.348 -30.359 1.00 92.69 459 ASP A CA 1
ATOM 3561 C C . ASP A 1 459 ? 23.593 1.168 -29.066 1.00 92.69 459 ASP A C 1
ATOM 3563 O O . ASP A 1 459 ? 23.507 2.398 -29.098 1.00 92.69 459 ASP A O 1
ATOM 3567 N N . VAL A 1 460 ? 23.599 0.500 -27.911 1.00 92.50 460 VAL A N 1
ATOM 3568 C CA . VAL A 1 460 ? 23.419 1.144 -26.605 1.00 92.50 460 VAL A CA 1
ATOM 3569 C C . VAL A 1 460 ? 24.735 1.184 -25.841 1.00 92.50 460 VAL A C 1
ATOM 3571 O O . VAL A 1 460 ? 25.252 0.144 -25.431 1.00 92.50 460 VAL A O 1
ATOM 3574 N N . LYS A 1 461 ? 25.243 2.393 -25.573 1.00 90.69 461 LYS A N 1
ATOM 3575 C CA . LYS A 1 461 ? 26.488 2.594 -24.823 1.00 90.69 461 LYS A CA 1
ATOM 3576 C C . LYS A 1 461 ? 26.226 2.714 -23.327 1.00 90.69 461 LYS A C 1
ATOM 3578 O O . LYS A 1 461 ? 25.532 3.622 -22.854 1.00 90.69 461 LYS A O 1
ATOM 3583 N N . LEU A 1 462 ? 26.858 1.820 -22.582 1.00 87.12 462 LEU A N 1
ATOM 3584 C CA . LEU A 1 462 ? 26.723 1.656 -21.146 1.00 87.12 462 LEU A CA 1
ATOM 3585 C C . LEU A 1 462 ? 27.995 2.113 -20.434 1.00 87.12 462 LEU A C 1
ATOM 3587 O O . LEU A 1 462 ? 29.118 1.870 -20.877 1.00 87.12 462 LEU A O 1
ATOM 3591 N N . THR A 1 463 ? 27.812 2.752 -19.284 1.00 80.31 463 THR A N 1
ATOM 3592 C CA . THR A 1 463 ? 28.911 3.125 -18.389 1.00 80.31 463 THR A CA 1
ATOM 3593 C C . THR A 1 463 ? 28.686 2.583 -16.993 1.00 80.31 463 THR A C 1
ATOM 3595 O O . THR A 1 463 ? 27.576 2.636 -16.456 1.00 80.31 463 THR A O 1
ATOM 3598 N N . SER A 1 464 ? 29.770 2.055 -16.423 1.00 67.88 464 SER A N 1
ATOM 3599 C CA . SER A 1 464 ? 29.800 1.543 -15.057 1.00 67.88 464 SER A CA 1
ATOM 3600 C C . SER A 1 464 ? 29.551 2.670 -14.040 1.00 67.88 464 SER A C 1
ATOM 3602 O O . SER A 1 464 ? 29.985 3.803 -14.272 1.00 67.88 464 SER A O 1
ATOM 3604 N N . PRO A 1 465 ? 28.912 2.385 -12.888 1.00 58.00 465 PRO A N 1
ATOM 3605 C CA . PRO A 1 465 ? 28.658 3.365 -11.832 1.00 58.00 465 PRO A CA 1
ATOM 3606 C C . PRO A 1 465 ? 29.927 3.960 -11.204 1.00 58.00 465 PRO A C 1
ATOM 3608 O O . PRO A 1 465 ? 29.841 4.982 -10.531 1.00 58.00 465 PRO A O 1
ATOM 3611 N N . ARG A 1 466 ? 31.098 3.325 -11.380 1.00 56.12 466 ARG A N 1
ATOM 3612 C CA . ARG A 1 466 ? 32.343 3.672 -10.666 1.00 56.12 466 ARG A CA 1
ATOM 3613 C C . ARG A 1 466 ? 33.170 4.808 -11.288 1.00 56.12 466 ARG A C 1
ATOM 3615 O O . ARG A 1 466 ? 34.207 5.146 -10.728 1.00 56.12 466 ARG A O 1
ATOM 3622 N N . GLY A 1 467 ? 32.711 5.428 -12.375 1.00 48.00 467 GLY A N 1
ATOM 3623 C CA . GLY A 1 467 ? 33.430 6.537 -13.012 1.00 48.00 467 GLY A CA 1
ATOM 3624 C C . GLY A 1 467 ? 34.682 6.106 -13.790 1.00 48.00 467 GLY A C 1
ATOM 3625 O O . GLY A 1 467 ? 35.076 4.944 -13.782 1.00 48.00 467 GLY A O 1
ATOM 3626 N N . GLU A 1 468 ? 35.233 7.059 -14.537 1.00 43.81 468 GLU A N 1
ATOM 3627 C CA . GLU A 1 468 ? 36.156 6.927 -15.673 1.00 43.81 468 GLU A CA 1
ATOM 3628 C C . GLU A 1 468 ? 37.376 6.006 -15.452 1.00 43.81 468 GLU A C 1
ATOM 3630 O O . GLU A 1 468 ? 38.120 6.149 -14.484 1.00 43.81 468 GLU A O 1
ATOM 3635 N N . GLY A 1 469 ? 37.598 5.070 -16.389 1.00 44.53 469 GLY A N 1
ATOM 3636 C CA . GLY A 1 469 ? 38.784 4.196 -16.434 1.00 44.53 469 GLY A CA 1
ATOM 3637 C C . GLY A 1 469 ? 38.514 2.734 -16.822 1.00 44.53 469 GLY A C 1
ATOM 3638 O O . GLY A 1 469 ? 39.442 2.019 -17.189 1.00 44.53 469 GLY A O 1
ATOM 3639 N N . LEU A 1 470 ? 37.255 2.284 -16.778 1.00 48.84 470 LEU A N 1
ATOM 3640 C CA . LEU A 1 470 ? 36.826 0.967 -17.273 1.00 48.84 470 LEU A CA 1
ATOM 3641 C C . LEU A 1 470 ? 36.288 1.077 -18.713 1.00 48.84 470 LEU A C 1
ATOM 3643 O O . LEU A 1 470 ? 35.686 2.103 -19.045 1.00 48.84 470 LEU A O 1
ATOM 3647 N N . PRO A 1 471 ? 36.482 0.055 -19.572 1.00 54.03 471 PRO A N 1
ATOM 3648 C CA . PRO A 1 471 ? 36.008 0.092 -20.952 1.00 54.03 471 PRO A CA 1
ATOM 3649 C C . PRO A 1 471 ? 34.492 0.316 -20.996 1.00 54.03 471 PRO A C 1
ATOM 3651 O O . PRO A 1 471 ? 33.731 -0.320 -20.265 1.00 54.03 471 PRO A O 1
ATOM 3654 N N . SER A 1 472 ? 34.049 1.250 -21.842 1.00 65.62 472 SER A N 1
ATOM 3655 C CA . SER A 1 472 ? 32.625 1.446 -22.106 1.00 65.62 472 SER A CA 1
ATOM 3656 C C . SER A 1 472 ? 32.070 0.207 -22.794 1.00 65.62 472 SER A C 1
ATOM 3658 O O . SER A 1 472 ? 32.565 -0.173 -23.856 1.00 65.62 472 SER A O 1
ATOM 3660 N N . LEU A 1 473 ? 31.046 -0.393 -22.201 1.00 79.88 473 LEU A N 1
ATOM 3661 C CA . LEU A 1 473 ? 30.378 -1.565 -22.747 1.00 79.88 473 LEU A CA 1
ATOM 3662 C C . LEU A 1 473 ? 29.323 -1.108 -23.761 1.00 79.88 473 LEU A C 1
ATOM 3664 O O . LEU A 1 473 ? 28.679 -0.079 -23.551 1.00 79.88 473 LEU A O 1
ATOM 3668 N N . SER A 1 474 ? 29.137 -1.861 -24.840 1.00 84.69 474 SER A N 1
ATOM 3669 C CA . SER A 1 474 ? 28.064 -1.608 -25.808 1.00 84.69 474 SER A CA 1
ATOM 3670 C C . SER A 1 474 ? 27.199 -2.853 -25.942 1.00 84.69 474 SER A C 1
ATOM 3672 O O . SER A 1 474 ? 27.705 -3.969 -25.831 1.00 84.69 474 SER A O 1
ATOM 3674 N N . ALA A 1 475 ? 25.899 -2.660 -26.134 1.00 88.81 475 ALA A N 1
ATOM 3675 C CA . ALA A 1 475 ? 24.947 -3.741 -26.337 1.00 88.81 475 ALA A CA 1
ATOM 3676 C C . ALA A 1 475 ? 24.055 -3.422 -27.536 1.00 88.81 475 ALA A C 1
ATOM 3678 O O . ALA A 1 475 ? 23.421 -2.365 -27.570 1.00 88.81 475 ALA A O 1
ATOM 3679 N N . SER A 1 476 ? 23.984 -4.348 -28.492 1.00 91.56 476 SER A N 1
ATOM 3680 C CA . SER A 1 476 ? 23.067 -4.236 -29.624 1.00 91.56 476 SER A CA 1
ATOM 3681 C C . SER A 1 476 ? 21.676 -4.739 -29.252 1.00 91.56 476 SER A C 1
ATOM 3683 O O . SER A 1 476 ? 21.546 -5.733 -28.529 1.00 91.56 476 SER A O 1
ATOM 3685 N N . SER A 1 477 ? 20.626 -4.089 -29.754 1.00 94.50 477 SER A N 1
ATOM 3686 C CA . SER A 1 477 ? 19.254 -4.534 -29.512 1.00 94.50 477 SER A CA 1
ATOM 3687 C C . SER A 1 477 ? 18.258 -4.184 -30.606 1.00 94.50 477 SER A C 1
ATOM 3689 O O . SER A 1 477 ? 18.451 -3.238 -31.362 1.00 94.50 477 SER A O 1
ATOM 3691 N N . ASP A 1 478 ? 17.167 -4.944 -30.667 1.00 94.25 478 ASP A N 1
ATOM 3692 C CA . ASP A 1 478 ? 16.071 -4.676 -31.602 1.00 94.25 478 ASP A CA 1
ATOM 3693 C C . ASP A 1 478 ? 15.121 -3.579 -31.108 1.00 94.25 478 ASP A C 1
ATOM 3695 O O . ASP A 1 478 ? 14.573 -2.821 -31.902 1.00 94.25 478 ASP A O 1
ATOM 3699 N N . LEU A 1 479 ? 14.952 -3.466 -29.791 1.00 96.19 479 LEU A N 1
ATOM 3700 C CA . LEU A 1 479 ? 14.034 -2.528 -29.150 1.00 96.19 479 LEU A CA 1
ATOM 3701 C C . LEU A 1 479 ? 14.729 -1.753 -28.030 1.00 96.19 479 LEU A C 1
ATOM 3703 O O . LEU A 1 479 ? 15.476 -2.336 -27.244 1.00 96.19 479 LEU A O 1
ATOM 3707 N N . LEU A 1 480 ? 14.388 -0.475 -27.877 1.00 96.94 480 LEU A N 1
ATOM 3708 C CA . LEU A 1 480 ? 14.832 0.377 -26.780 1.00 96.94 480 LEU A CA 1
ATOM 3709 C C . LEU A 1 480 ? 13.636 0.999 -26.050 1.00 96.94 480 LEU A C 1
ATOM 3711 O O . LEU A 1 480 ? 12.791 1.663 -26.647 1.00 96.94 480 LEU A O 1
ATOM 3715 N N . PHE A 1 481 ? 13.597 0.831 -24.728 1.00 97.19 481 PHE A N 1
ATOM 3716 C CA . PHE A 1 481 ? 12.552 1.376 -23.866 1.00 97.19 481 PHE A CA 1
ATOM 3717 C C . PHE A 1 481 ? 13.102 2.396 -22.873 1.00 97.19 481 PHE A C 1
ATOM 3719 O O . PHE A 1 481 ? 13.944 2.075 -22.031 1.00 97.19 481 PHE A O 1
ATOM 3726 N N . LEU A 1 482 ? 12.551 3.609 -22.892 1.00 95.75 482 LEU A N 1
ATOM 3727 C CA . LEU A 1 482 ? 12.852 4.662 -21.927 1.00 95.75 482 LEU A CA 1
ATOM 3728 C C . LEU A 1 482 ? 11.835 4.627 -20.774 1.00 95.75 482 LEU A C 1
ATOM 3730 O O . LEU A 1 482 ? 10.664 4.962 -20.941 1.00 95.75 482 LEU A O 1
ATOM 3734 N N . CYS A 1 483 ? 12.294 4.230 -19.585 1.00 93.06 483 CYS A N 1
ATOM 3735 C CA . CYS A 1 483 ? 11.501 4.087 -18.354 1.00 93.06 483 CYS A CA 1
ATOM 3736 C C . CYS A 1 483 ? 12.131 4.843 -17.162 1.00 93.06 483 CYS A C 1
ATOM 3738 O O . CYS A 1 483 ? 11.978 4.443 -16.004 1.00 93.06 483 CYS A O 1
ATOM 3740 N N . THR A 1 484 ? 12.851 5.938 -17.431 1.00 86.81 484 THR A N 1
ATOM 3741 C CA . THR A 1 484 ? 13.761 6.627 -16.491 1.00 86.81 484 THR A CA 1
ATOM 3742 C C . THR A 1 484 ? 13.084 7.273 -15.274 1.00 86.81 484 THR A C 1
ATOM 3744 O O . THR A 1 484 ? 13.760 7.600 -14.301 1.00 86.81 484 THR A O 1
ATOM 3747 N N . GLY A 1 485 ? 11.755 7.418 -15.268 1.00 86.62 485 GLY A N 1
ATOM 3748 C CA . GLY A 1 485 ? 10.992 7.975 -14.146 1.00 86.62 485 GLY A CA 1
ATOM 3749 C C . GLY A 1 485 ? 11.156 9.492 -13.964 1.00 86.62 485 GLY A C 1
ATOM 3750 O O . GLY A 1 485 ? 11.576 10.206 -14.872 1.00 86.62 485 GLY A O 1
ATOM 3751 N N . SER A 1 486 ? 10.784 9.999 -12.788 1.00 84.94 486 SER A N 1
ATOM 3752 C CA . SER A 1 486 ? 10.816 11.432 -12.461 1.00 84.94 486 SER A CA 1
ATOM 3753 C C . SER A 1 486 ? 11.212 11.695 -11.001 1.00 84.94 486 SER A C 1
ATOM 3755 O O . SER A 1 486 ? 11.157 10.797 -10.148 1.00 84.94 486 SER A O 1
ATOM 3757 N N . HIS A 1 487 ? 11.597 12.937 -10.706 1.00 83.56 487 HIS A N 1
ATOM 3758 C CA . HIS A 1 487 ? 11.902 13.470 -9.371 1.00 83.56 487 HIS A CA 1
ATOM 3759 C C . HIS A 1 487 ? 10.983 14.661 -9.042 1.00 83.56 487 HIS A C 1
ATOM 3761 O O . HIS A 1 487 ? 10.406 15.228 -9.967 1.00 83.56 487 HIS A O 1
ATOM 3767 N N . PRO A 1 488 ? 10.746 15.020 -7.762 1.00 85.62 488 PRO A N 1
ATOM 3768 C CA . PRO A 1 488 ? 9.968 16.209 -7.434 1.00 85.62 488 PRO A CA 1
ATOM 3769 C C . PRO A 1 488 ? 10.662 17.423 -8.029 1.00 85.62 488 PRO A C 1
ATOM 3771 O O . PRO A 1 488 ? 11.885 17.521 -7.947 1.00 85.62 488 PRO A O 1
ATOM 3774 N N . THR A 1 489 ? 9.892 18.329 -8.614 1.00 85.94 489 THR A N 1
ATOM 3775 C CA . THR A 1 489 ? 10.456 19.544 -9.199 1.00 85.94 489 THR A CA 1
ATOM 3776 C C . THR A 1 489 ? 11.101 20.394 -8.108 1.00 85.94 489 THR A C 1
ATOM 3778 O O . THR A 1 489 ? 10.435 20.766 -7.141 1.00 85.94 489 THR A O 1
ATOM 3781 N N . SER A 1 490 ? 12.393 20.677 -8.271 1.00 81.25 490 SER A N 1
ATOM 3782 C CA . SER A 1 490 ? 13.173 21.565 -7.402 1.00 81.25 490 SER A CA 1
ATOM 3783 C C . SER A 1 490 ? 13.643 22.842 -8.099 1.00 81.25 490 SER A C 1
ATOM 3785 O O . SER A 1 490 ? 14.020 23.799 -7.428 1.00 81.25 490 SER A O 1
ATOM 3787 N N . ASP A 1 491 ? 13.627 22.862 -9.431 1.00 76.56 491 ASP A N 1
ATOM 3788 C CA . ASP A 1 491 ? 14.168 23.964 -10.222 1.00 76.56 491 ASP A CA 1
ATOM 3789 C C . ASP A 1 491 ? 13.314 25.226 -10.082 1.00 76.56 491 ASP A C 1
ATOM 3791 O O . ASP A 1 491 ? 12.083 25.167 -10.074 1.00 76.56 491 ASP A O 1
ATOM 3795 N N . GLY A 1 492 ? 13.979 26.378 -9.969 1.00 72.06 492 GLY A N 1
ATOM 3796 C CA . GLY A 1 492 ? 13.317 27.677 -9.833 1.00 72.06 492 GLY A CA 1
ATOM 3797 C C . GLY A 1 492 ? 12.670 27.932 -8.468 1.00 72.06 492 GLY A C 1
ATOM 3798 O O . GLY A 1 492 ? 12.050 28.977 -8.292 1.00 72.06 492 GLY A O 1
ATOM 3799 N N . ILE A 1 493 ? 12.817 27.024 -7.494 1.00 78.31 493 ILE A N 1
ATOM 3800 C CA . ILE A 1 493 ? 12.354 27.247 -6.121 1.00 78.31 493 ILE A CA 1
ATOM 3801 C C . ILE A 1 493 ? 13.354 28.160 -5.392 1.00 78.31 493 ILE A C 1
ATOM 3803 O O . ILE A 1 493 ? 14.521 27.784 -5.263 1.00 78.31 493 ILE A O 1
ATOM 3807 N N . PRO A 1 494 ? 12.928 29.326 -4.874 1.00 75.88 494 PRO A N 1
ATOM 3808 C CA . PRO A 1 494 ? 13.825 30.222 -4.151 1.00 75.88 494 PRO A CA 1
ATOM 3809 C C . PRO A 1 494 ? 14.303 29.601 -2.833 1.00 75.88 494 PRO A C 1
ATOM 3811 O O . PRO A 1 494 ? 13.489 29.079 -2.066 1.00 75.88 494 PRO A O 1
ATOM 3814 N N . ASP A 1 495 ? 15.598 29.717 -2.526 1.00 79.69 495 ASP A N 1
ATOM 3815 C CA . ASP A 1 495 ? 16.101 29.391 -1.190 1.00 79.69 495 ASP A CA 1
ATOM 3816 C C . ASP A 1 495 ? 15.669 30.474 -0.189 1.00 79.69 495 ASP A C 1
ATOM 3818 O O . ASP A 1 495 ? 15.900 31.668 -0.387 1.00 79.69 495 ASP A O 1
ATOM 3822 N N . ARG A 1 496 ? 15.010 30.046 0.888 1.00 81.06 496 ARG A N 1
ATOM 3823 C CA . ARG A 1 496 ? 14.474 30.909 1.952 1.00 81.06 496 ARG A CA 1
ATOM 3824 C C . ARG A 1 496 ? 15.162 30.664 3.295 1.00 81.06 496 ARG A C 1
ATOM 3826 O O . ARG A 1 496 ? 14.704 31.180 4.314 1.00 81.06 496 ARG A O 1
ATOM 3833 N N . SER A 1 497 ? 16.280 29.937 3.297 1.00 79.44 497 SER A N 1
ATOM 3834 C CA . SER A 1 497 ? 17.095 29.666 4.485 1.00 79.44 497 SER A CA 1
ATOM 3835 C C . SER A 1 497 ? 17.477 30.947 5.241 1.00 79.44 497 SER A C 1
ATOM 3837 O O . SER A 1 497 ? 17.354 31.003 6.463 1.00 79.44 497 SER A O 1
ATOM 3839 N N . ALA A 1 498 ? 17.818 32.022 4.520 1.00 76.25 498 ALA A N 1
ATOM 3840 C CA . ALA A 1 498 ? 18.139 33.337 5.084 1.00 76.25 498 ALA A CA 1
ATOM 3841 C C . ALA A 1 498 ? 16.963 34.025 5.813 1.00 76.25 498 ALA A C 1
ATOM 3843 O O . ALA A 1 498 ? 17.184 34.905 6.639 1.00 76.25 498 ALA A O 1
ATOM 3844 N N . GLN A 1 499 ? 15.719 33.627 5.530 1.00 78.25 499 GLN A N 1
ATOM 3845 C CA . GLN A 1 499 ? 14.511 34.100 6.222 1.00 78.25 499 GLN A CA 1
ATOM 3846 C C . GLN A 1 499 ? 14.133 33.194 7.409 1.00 78.25 499 GLN A C 1
ATOM 3848 O O . GLN A 1 499 ? 13.075 33.372 8.008 1.00 78.25 499 GLN A O 1
ATOM 3853 N N . GLY A 1 500 ? 14.974 32.204 7.737 1.00 80.44 500 GLY A N 1
ATOM 3854 C CA . GLY A 1 500 ? 14.717 31.219 8.787 1.00 80.44 500 GLY A CA 1
ATOM 3855 C C . GLY A 1 500 ? 13.712 30.132 8.394 1.00 80.44 500 GLY A C 1
ATOM 3856 O O . GLY A 1 500 ? 13.230 29.415 9.268 1.00 80.44 500 GLY A O 1
ATOM 3857 N N . ILE A 1 501 ? 13.383 30.002 7.102 1.00 85.19 501 ILE A N 1
ATOM 3858 C CA . ILE A 1 501 ? 12.416 29.018 6.602 1.00 85.19 501 ILE A CA 1
ATOM 3859 C C . ILE A 1 501 ? 13.170 27.824 6.021 1.00 85.19 501 ILE A C 1
ATOM 3861 O O . ILE A 1 501 ? 13.910 27.959 5.046 1.00 85.19 501 ILE A O 1
ATOM 3865 N N . VAL A 1 502 ? 12.947 26.633 6.579 1.00 88.44 502 VAL A N 1
ATOM 3866 C CA . VAL A 1 502 ? 13.579 25.403 6.081 1.00 88.44 502 VAL A CA 1
ATOM 3867 C C . VAL A 1 502 ? 12.688 24.738 5.031 1.00 88.44 502 VAL A C 1
ATOM 3869 O O . VAL A 1 502 ? 11.511 24.451 5.270 1.00 88.44 502 VAL A O 1
ATOM 3872 N N . SER A 1 503 ? 13.254 24.470 3.853 1.00 89.62 503 SER A N 1
ATOM 3873 C CA . SER A 1 503 ? 12.563 23.756 2.778 1.00 89.62 503 SER A CA 1
ATOM 3874 C C . SER A 1 503 ? 12.601 22.247 3.022 1.00 89.62 503 SER A C 1
ATOM 3876 O O . SER A 1 503 ? 13.668 21.643 3.132 1.00 89.62 503 SER A O 1
ATOM 3878 N N . LEU A 1 504 ? 11.429 21.622 3.100 1.00 90.00 504 LEU A N 1
ATOM 3879 C CA . LEU A 1 504 ? 11.287 20.174 3.159 1.00 90.00 504 LEU A CA 1
ATOM 3880 C C . LEU A 1 504 ? 11.100 19.605 1.754 1.00 90.00 504 LEU A C 1
ATOM 3882 O O . LEU A 1 504 ? 10.251 20.061 0.983 1.00 90.00 504 LEU A O 1
ATOM 3886 N N . SER A 1 505 ? 11.831 18.532 1.447 1.00 88.56 505 SER A N 1
ATOM 3887 C CA . SER A 1 505 ? 11.611 17.797 0.203 1.00 88.56 505 SER A CA 1
ATOM 3888 C C . SER A 1 505 ? 10.216 17.165 0.182 1.00 88.56 505 SER A C 1
ATOM 3890 O O . SER A 1 505 ? 9.719 16.651 1.192 1.00 88.56 505 SER A O 1
ATOM 3892 N N . LEU A 1 506 ? 9.587 17.154 -0.997 1.00 87.25 506 LEU A N 1
ATOM 3893 C CA . LEU A 1 506 ? 8.264 16.554 -1.178 1.00 87.25 506 LEU A CA 1
ATOM 3894 C C . LEU A 1 506 ? 8.235 15.083 -0.726 1.00 87.25 506 LEU A C 1
ATOM 3896 O O . LEU A 1 506 ? 7.266 14.641 -0.114 1.00 87.25 506 LEU A O 1
ATOM 3900 N N . ASP A 1 507 ? 9.317 14.337 -0.961 1.00 83.31 507 ASP A N 1
ATOM 3901 C CA . ASP A 1 507 ? 9.444 12.940 -0.534 1.00 83.31 507 ASP A CA 1
ATOM 3902 C C . ASP A 1 507 ? 9.430 12.759 0.985 1.00 83.31 507 ASP A C 1
ATOM 3904 O O . ASP A 1 507 ? 8.771 11.846 1.492 1.00 83.31 507 ASP A O 1
ATOM 3908 N N . SER A 1 508 ? 10.126 13.629 1.722 1.00 84.25 508 SER A N 1
ATOM 3909 C CA . SER A 1 508 ? 10.100 13.614 3.186 1.00 84.25 508 SER A CA 1
ATOM 3910 C C . SER A 1 508 ? 8.692 13.888 3.709 1.00 84.25 508 SER A C 1
ATOM 3912 O O . SER A 1 508 ? 8.254 13.228 4.647 1.00 84.25 508 SER A O 1
ATOM 3914 N N . CYS A 1 509 ? 7.951 14.786 3.057 1.00 87.69 509 CYS A N 1
ATOM 3915 C CA . CYS A 1 509 ? 6.587 15.144 3.441 1.00 87.69 509 CYS A CA 1
ATOM 3916 C C . CYS A 1 509 ? 5.537 14.073 3.098 1.00 87.69 509 CYS A C 1
ATOM 3918 O O . CYS A 1 509 ? 4.532 13.931 3.802 1.00 87.69 509 CYS A O 1
ATOM 3920 N N . LEU A 1 510 ? 5.748 13.295 2.033 1.00 81.62 510 LEU A N 1
ATOM 3921 C CA . LEU A 1 510 ? 4.854 12.196 1.651 1.00 81.62 510 LEU A CA 1
ATOM 3922 C C . LEU A 1 510 ? 4.998 10.972 2.570 1.00 81.62 510 LEU A C 1
ATOM 3924 O O . LEU A 1 510 ? 4.038 10.213 2.738 1.00 81.62 510 LEU A O 1
ATOM 3928 N N . ASN A 1 511 ? 6.156 10.793 3.209 1.00 79.94 511 ASN A N 1
ATOM 3929 C CA . ASN A 1 511 ? 6.377 9.753 4.207 1.00 79.94 511 ASN A CA 1
ATOM 3930 C C . ASN A 1 511 ? 6.097 10.283 5.624 1.00 79.94 511 ASN A C 1
ATOM 3932 O O . ASN A 1 511 ? 6.877 11.053 6.176 1.00 79.94 511 ASN A O 1
ATOM 3936 N N . TYR A 1 512 ? 5.015 9.808 6.250 1.00 80.62 512 TYR A N 1
ATOM 3937 C CA . TYR A 1 512 ? 4.577 10.279 7.571 1.00 80.62 512 TYR A CA 1
ATOM 3938 C C . TYR A 1 512 ? 5.679 10.248 8.646 1.00 80.62 512 TYR A C 1
ATOM 3940 O O . TYR A 1 512 ? 5.791 11.186 9.427 1.00 80.62 512 TYR A O 1
ATOM 3948 N N . ARG A 1 513 ? 6.518 9.200 8.685 1.00 78.62 513 ARG A N 1
ATOM 3949 C CA . ARG A 1 513 ? 7.586 9.082 9.695 1.00 78.62 513 ARG A CA 1
ATOM 3950 C C . ARG A 1 513 ? 8.718 10.077 9.449 1.00 78.62 513 ARG A C 1
ATOM 3952 O O . ARG A 1 513 ? 9.187 10.693 10.400 1.00 78.62 513 ARG A O 1
ATOM 3959 N N . LYS A 1 514 ? 9.138 10.242 8.189 1.00 82.69 514 LYS A N 1
ATOM 3960 C CA . LYS A 1 514 ? 10.180 11.215 7.821 1.00 82.69 514 LYS A CA 1
ATOM 3961 C C . LYS A 1 514 ? 9.710 12.643 8.084 1.00 82.69 514 LYS A C 1
ATOM 3963 O O . LYS A 1 514 ? 10.463 13.422 8.657 1.00 82.69 514 LYS A O 1
ATOM 3968 N N . LEU A 1 515 ? 8.455 12.947 7.752 1.00 87.06 515 LEU A N 1
ATOM 3969 C CA . LEU A 1 515 ? 7.829 14.222 8.080 1.00 87.06 515 LEU A CA 1
ATOM 3970 C C . LEU A 1 515 ? 7.809 14.458 9.596 1.00 87.06 515 LEU A C 1
ATOM 3972 O O . LEU A 1 515 ? 8.271 15.500 10.042 1.00 87.06 515 LEU A O 1
ATOM 3976 N N . ALA A 1 516 ? 7.330 13.491 10.387 1.00 87.81 516 ALA A N 1
ATOM 3977 C CA . ALA A 1 516 ? 7.287 13.607 11.846 1.00 87.81 516 ALA A CA 1
ATOM 3978 C C . ALA A 1 516 ? 8.675 13.883 12.443 1.00 87.81 516 ALA A C 1
ATOM 3980 O O . ALA A 1 516 ? 8.817 14.736 13.313 1.00 87.81 516 ALA A O 1
ATOM 3981 N N . PHE A 1 517 ? 9.700 13.178 11.954 1.00 85.81 517 PHE A N 1
ATOM 3982 C CA . PHE A 1 517 ? 11.082 13.370 12.382 1.00 85.81 517 PHE A CA 1
ATOM 3983 C C . PHE A 1 517 ? 11.614 14.763 12.021 1.00 85.81 517 PHE A C 1
ATOM 3985 O O . PHE A 1 517 ? 12.162 15.442 12.886 1.00 85.81 517 PHE A O 1
ATOM 3992 N N . ALA A 1 518 ? 11.415 15.209 10.777 1.00 87.25 518 ALA A N 1
ATOM 3993 C CA . ALA A 1 518 ? 11.856 16.527 10.327 1.00 87.25 518 ALA A CA 1
ATOM 3994 C C . ALA A 1 518 ? 11.173 17.656 11.115 1.00 87.25 518 ALA A C 1
ATOM 3996 O O . ALA A 1 518 ? 11.843 18.563 11.596 1.00 87.25 518 ALA A O 1
ATOM 3997 N N . VAL A 1 519 ? 9.854 17.559 11.320 1.00 90.75 519 VAL A N 1
ATOM 3998 C CA . VAL A 1 519 ? 9.085 18.535 12.107 1.00 90.75 519 VAL A CA 1
ATOM 3999 C C . VAL A 1 519 ? 9.544 18.549 13.565 1.00 90.75 519 VAL A C 1
ATOM 4001 O O . VAL A 1 519 ? 9.780 19.623 14.107 1.00 90.75 519 VAL A O 1
ATOM 4004 N N . ARG A 1 520 ? 9.730 17.378 14.192 1.00 90.00 520 ARG A N 1
ATOM 4005 C CA . ARG A 1 520 ? 10.228 17.265 15.573 1.00 90.00 520 ARG A CA 1
ATOM 4006 C C . ARG A 1 520 ? 11.585 17.942 15.739 1.00 90.00 520 ARG A C 1
ATOM 4008 O O . ARG A 1 520 ? 11.739 18.747 16.650 1.00 90.00 520 ARG A O 1
ATOM 4015 N N . ARG A 1 521 ? 12.541 17.638 14.856 1.00 88.00 521 ARG A N 1
ATOM 4016 C CA . ARG A 1 521 ? 13.886 18.228 14.892 1.00 88.00 521 ARG A CA 1
ATOM 4017 C C . ARG A 1 521 ? 13.815 19.755 14.822 1.00 88.00 521 ARG A C 1
ATOM 4019 O O . ARG A 1 521 ? 14.357 20.426 15.689 1.00 88.00 521 ARG A O 1
ATOM 4026 N N . SER A 1 522 ? 13.065 20.295 13.862 1.00 87.69 522 SER A N 1
ATOM 4027 C CA . SER A 1 522 ? 12.910 21.747 13.720 1.00 87.69 522 SER A CA 1
ATOM 4028 C C . SER A 1 522 ? 12.143 22.404 14.874 1.00 87.69 522 SER A C 1
ATOM 4030 O O . SER A 1 522 ? 12.348 23.582 15.142 1.00 87.69 522 SER A O 1
ATOM 4032 N N . MET A 1 523 ? 11.259 21.681 15.571 1.00 86.62 523 MET A N 1
ATOM 4033 C CA . MET A 1 523 ? 10.604 22.187 16.784 1.00 86.62 523 MET A CA 1
ATOM 4034 C C . MET A 1 523 ? 11.542 22.188 18.001 1.00 86.62 523 MET A C 1
ATOM 4036 O O . MET A 1 523 ? 11.454 23.102 18.813 1.00 86.62 523 MET A O 1
ATOM 4040 N N . GLN A 1 524 ? 12.437 21.202 18.126 1.00 83.81 524 GLN A N 1
ATOM 4041 C CA . GLN A 1 524 ? 13.409 21.098 19.229 1.00 83.81 524 GLN A CA 1
ATOM 4042 C C . GLN A 1 524 ? 14.494 22.179 19.184 1.00 83.81 524 GLN A C 1
ATOM 4044 O O . GLN A 1 524 ? 15.034 22.550 20.219 1.00 83.81 524 GLN A O 1
ATOM 4049 N N . GLU A 1 525 ? 14.793 22.704 17.998 1.00 80.50 525 GLU A N 1
ATOM 4050 C CA . GLU A 1 525 ? 15.743 23.805 17.801 1.00 80.50 525 GLU A CA 1
ATOM 4051 C C . GLU A 1 525 ? 15.173 25.174 18.242 1.00 80.50 525 GLU A C 1
ATOM 4053 O O . GLU A 1 525 ? 15.872 26.185 18.178 1.00 80.50 525 GLU A O 1
ATOM 4058 N N . ARG A 1 526 ? 13.912 25.236 18.704 1.00 77.25 526 ARG A N 1
ATOM 4059 C CA . ARG A 1 526 ? 13.249 26.482 19.122 1.00 77.25 526 ARG A CA 1
ATOM 4060 C C . ARG A 1 526 ? 13.357 26.745 20.619 1.00 77.25 526 ARG A C 1
ATOM 4062 O O . ARG A 1 526 ? 13.272 25.840 21.442 1.00 77.25 526 ARG A O 1
ATOM 4069 N N . SER A 1 527 ? 13.419 28.031 20.955 1.00 73.69 527 SER A N 1
ATOM 4070 C CA . SER A 1 527 ? 13.493 28.524 22.332 1.00 73.69 527 SER A CA 1
ATOM 4071 C C . SER A 1 527 ? 12.191 28.356 23.129 1.00 73.69 527 SER A C 1
ATOM 4073 O O . SER A 1 527 ? 12.253 28.167 24.339 1.00 73.69 527 SER A O 1
ATOM 4075 N N . ASP A 1 528 ? 11.022 28.424 22.475 1.00 79.81 528 ASP A N 1
ATOM 4076 C CA . ASP A 1 528 ? 9.705 28.243 23.106 1.00 79.81 528 ASP A CA 1
ATOM 4077 C C . ASP A 1 528 ? 8.922 27.094 22.428 1.00 79.81 528 ASP A C 1
ATOM 4079 O O . ASP A 1 528 ? 8.480 27.234 21.282 1.00 79.81 528 ASP A O 1
ATOM 4083 N N . PRO A 1 529 ? 8.714 25.955 23.116 1.00 71.38 529 PRO A N 1
ATOM 4084 C CA . PRO A 1 529 ? 7.982 24.808 22.577 1.00 71.38 529 PRO A CA 1
ATOM 4085 C C . PRO A 1 529 ? 6.461 25.035 22.485 1.00 71.38 529 PRO A C 1
ATOM 4087 O O . PRO A 1 529 ? 5.754 24.245 21.850 1.00 71.38 529 PRO A O 1
ATOM 4090 N N . THR A 1 530 ? 5.933 26.090 23.114 1.00 76.81 530 THR A N 1
ATOM 4091 C CA . THR A 1 530 ? 4.499 26.425 23.120 1.00 76.81 530 THR A CA 1
ATOM 4092 C C . THR A 1 530 ? 4.083 27.325 21.957 1.00 76.81 530 THR A C 1
ATOM 4094 O O . THR A 1 530 ? 2.892 27.445 21.654 1.00 76.81 530 THR A O 1
ATOM 4097 N N . GLU A 1 531 ? 5.054 27.914 21.258 1.00 85.56 531 GLU A N 1
ATOM 4098 C CA . GLU A 1 531 ? 4.799 28.813 20.143 1.00 85.56 531 GLU A CA 1
ATOM 4099 C C . GLU A 1 531 ? 4.206 28.064 18.937 1.00 85.56 531 GLU A C 1
ATOM 4101 O O . GLU A 1 531 ? 4.538 26.910 18.645 1.00 85.56 531 GLU A O 1
ATOM 4106 N N . LYS A 1 532 ? 3.330 28.741 18.184 1.00 88.94 532 LYS A N 1
ATOM 4107 C CA . LYS A 1 532 ? 2.765 28.194 16.943 1.00 88.94 532 LYS A CA 1
ATOM 4108 C C . LYS A 1 532 ? 3.892 27.802 15.983 1.00 88.94 532 LYS A C 1
ATOM 4110 O O . LYS A 1 532 ? 4.841 28.560 15.787 1.00 88.94 532 LYS A O 1
ATOM 4115 N N . PHE A 1 533 ? 3.766 26.631 15.366 1.00 92.06 533 PHE A N 1
ATOM 4116 C CA . PHE A 1 533 ? 4.712 26.112 14.381 1.00 92.06 533 PHE A CA 1
ATOM 4117 C C . PHE A 1 533 ? 4.014 25.974 13.027 1.00 92.06 533 PHE A C 1
ATOM 4119 O O . PHE A 1 533 ? 3.197 25.077 12.831 1.00 92.06 533 PHE A O 1
ATOM 4126 N N . THR A 1 534 ? 4.274 26.885 12.096 1.00 93.38 534 THR A N 1
ATOM 4127 C CA . THR A 1 534 ? 3.531 26.958 10.832 1.00 93.38 534 THR A CA 1
ATOM 4128 C C . THR A 1 534 ? 4.302 26.287 9.703 1.00 93.38 534 THR A C 1
ATOM 4130 O O . THR A 1 534 ? 5.439 26.654 9.410 1.00 93.38 534 THR A O 1
ATOM 4133 N N . ILE A 1 535 ? 3.663 25.326 9.037 1.00 95.06 535 ILE A N 1
ATOM 4134 C CA . ILE A 1 535 ? 4.189 24.645 7.853 1.00 95.06 535 ILE A CA 1
ATOM 4135 C C . ILE A 1 535 ? 3.417 25.137 6.631 1.00 95.06 535 ILE A C 1
ATOM 4137 O O . ILE A 1 535 ? 2.197 24.962 6.541 1.00 95.06 535 ILE A O 1
ATOM 4141 N N . ALA A 1 536 ? 4.130 25.751 5.692 1.00 94.06 536 ALA A N 1
ATOM 4142 C CA . ALA A 1 536 ? 3.581 26.199 4.426 1.00 94.06 536 ALA A CA 1
ATOM 4143 C C . ALA A 1 536 ? 3.601 25.070 3.389 1.00 94.06 536 ALA A C 1
ATOM 4145 O O . ALA A 1 536 ? 4.630 24.437 3.166 1.00 94.06 536 ALA A O 1
ATOM 4146 N N . VAL A 1 537 ? 2.472 24.834 2.726 1.00 92.94 537 VAL A N 1
ATOM 4147 C CA . VAL A 1 537 ? 2.362 23.913 1.589 1.00 92.94 537 VAL A CA 1
ATOM 4148 C C . VAL A 1 537 ? 2.011 24.726 0.355 1.00 92.94 537 VAL A C 1
ATOM 4150 O O . VAL A 1 537 ? 0.975 25.390 0.337 1.00 92.94 537 VAL A O 1
ATOM 4153 N N . ILE A 1 538 ? 2.852 24.665 -0.674 1.00 90.12 538 ILE A N 1
ATOM 4154 C CA . ILE A 1 538 ? 2.638 25.357 -1.948 1.00 90.12 538 ILE A CA 1
ATOM 4155 C C . ILE A 1 538 ? 2.222 24.339 -3.010 1.00 90.12 538 ILE A C 1
ATOM 4157 O O . ILE A 1 538 ? 2.888 23.320 -3.207 1.00 90.12 538 ILE A O 1
ATOM 4161 N N . GLY A 1 539 ? 1.126 24.630 -3.710 1.00 86.56 539 GLY A N 1
ATOM 4162 C CA . GLY A 1 539 ? 0.594 23.806 -4.796 1.00 86.56 539 GLY A CA 1
ATOM 4163 C C . GLY A 1 539 ? -0.684 23.054 -4.421 1.00 86.56 539 GLY A C 1
ATOM 4164 O O . GLY A 1 539 ? -1.052 22.939 -3.257 1.00 86.56 539 GLY A O 1
ATOM 4165 N N . ALA A 1 540 ? -1.395 22.544 -5.428 1.00 78.19 540 ALA A N 1
ATOM 4166 C CA . ALA A 1 540 ? -2.706 21.894 -5.269 1.00 78.19 540 ALA A CA 1
ATOM 4167 C C . ALA A 1 540 ? -2.767 20.486 -5.880 1.00 78.19 540 ALA A C 1
ATOM 4169 O O . ALA A 1 540 ? -3.847 19.958 -6.138 1.00 78.19 540 ALA A O 1
ATOM 4170 N N . SER A 1 541 ? -1.605 19.906 -6.176 1.00 74.88 541 SER A N 1
ATOM 4171 C CA . SER A 1 541 ? -1.502 18.571 -6.761 1.00 74.88 541 SER A CA 1
ATOM 4172 C C . SER A 1 541 ? -2.005 17.494 -5.792 1.00 74.88 541 SER A C 1
ATOM 4174 O O . SER A 1 541 ? -2.114 17.724 -4.587 1.00 74.88 541 SER A O 1
ATOM 4176 N N . HIS A 1 542 ? -2.235 16.275 -6.289 1.00 71.75 542 HIS A N 1
ATOM 4177 C CA . HIS A 1 542 ? -2.542 15.125 -5.430 1.00 71.75 542 HIS A CA 1
ATOM 4178 C C . HIS A 1 542 ? -1.495 14.942 -4.316 1.00 71.75 542 HIS A C 1
ATOM 4180 O O . HIS A 1 542 ? -1.829 14.689 -3.160 1.00 71.75 542 HIS A O 1
ATOM 4186 N N . SER A 1 543 ? -0.214 15.143 -4.640 1.00 78.50 543 SER A N 1
ATOM 4187 C CA . SER A 1 543 ? 0.872 15.112 -3.662 1.00 78.50 543 SER A CA 1
ATOM 4188 C C . SER A 1 543 ? 0.726 16.210 -2.606 1.00 78.50 543 SER A C 1
ATOM 4190 O O . SER A 1 543 ? 0.931 15.925 -1.430 1.00 78.50 543 SER A O 1
ATOM 4192 N N . ALA A 1 544 ? 0.301 17.422 -2.982 1.00 83.75 544 ALA A N 1
ATOM 4193 C CA . ALA A 1 544 ? 0.014 18.495 -2.027 1.00 83.75 544 ALA A CA 1
ATOM 4194 C C . ALA A 1 544 ? -1.088 18.080 -1.043 1.00 83.75 544 ALA A C 1
ATOM 4196 O O . ALA A 1 544 ? -0.927 18.229 0.164 1.00 83.75 544 ALA A O 1
ATOM 4197 N N . ILE A 1 545 ? -2.165 17.466 -1.539 1.00 78.19 545 ILE A N 1
ATOM 4198 C CA . ILE A 1 545 ? -3.259 16.941 -0.711 1.00 78.19 545 ILE A CA 1
ATOM 4199 C C . ILE A 1 545 ? -2.765 15.871 0.276 1.00 78.19 545 ILE A C 1
ATOM 4201 O O . ILE A 1 545 ? -3.119 15.898 1.458 1.00 78.19 545 ILE A O 1
ATOM 4205 N N . LEU A 1 546 ? -1.920 14.941 -0.173 1.00 80.44 546 LEU A N 1
ATOM 4206 C CA . LEU A 1 546 ? -1.342 13.909 0.693 1.00 80.44 546 LEU A CA 1
ATOM 4207 C C . LEU A 1 546 ? -0.428 14.501 1.772 1.00 80.44 546 LEU A C 1
ATOM 4209 O O . LEU A 1 546 ? -0.478 14.056 2.919 1.00 80.44 546 LEU A O 1
ATOM 4213 N N . VAL A 1 547 ? 0.364 15.515 1.422 1.00 86.88 547 VAL A N 1
ATOM 4214 C CA . VAL A 1 547 ? 1.201 16.257 2.370 1.00 86.88 547 VAL A CA 1
ATOM 4215 C C . VAL A 1 547 ? 0.341 16.990 3.397 1.00 86.88 547 VAL A C 1
ATOM 4217 O O . VAL A 1 547 ? 0.565 16.822 4.593 1.00 86.88 547 VAL A O 1
ATOM 4220 N N . LEU A 1 548 ? -0.695 17.715 2.962 1.00 86.31 548 LEU A N 1
ATOM 4221 C CA . LEU A 1 548 ? -1.655 18.377 3.852 1.00 86.31 548 LEU A CA 1
ATOM 4222 C C . LEU A 1 548 ? -2.292 17.381 4.823 1.00 86.31 548 LEU A C 1
ATOM 4224 O O . LEU A 1 548 ? -2.360 17.650 6.018 1.00 86.31 548 LEU A O 1
ATOM 4228 N N . ARG A 1 549 ? -2.704 16.205 4.333 1.00 82.69 549 ARG A N 1
ATOM 4229 C CA . ARG A 1 549 ? -3.241 15.126 5.172 1.00 82.69 549 ARG A CA 1
ATOM 4230 C C . ARG A 1 549 ? -2.213 14.627 6.186 1.00 82.69 549 ARG A C 1
ATOM 4232 O O . ARG A 1 549 ? -2.566 14.413 7.340 1.00 82.69 549 ARG A O 1
ATOM 4239 N N . ASN A 1 550 ? -0.963 14.418 5.777 1.00 86.88 550 ASN A N 1
ATOM 4240 C CA . ASN A 1 550 ? 0.087 13.944 6.679 1.00 86.88 550 ASN A CA 1
ATOM 4241 C C . ASN A 1 550 ? 0.389 14.973 7.777 1.00 86.88 550 ASN A C 1
ATOM 4243 O O . ASN A 1 550 ? 0.452 14.596 8.945 1.00 86.88 550 ASN A O 1
ATOM 4247 N N . ILE A 1 551 ? 0.508 16.257 7.424 1.00 90.06 551 ILE A N 1
ATOM 4248 C CA . ILE A 1 551 ? 0.724 17.335 8.398 1.00 90.06 551 ILE A CA 1
ATOM 4249 C C . ILE A 1 551 ? -0.496 17.486 9.313 1.00 90.06 551 ILE A C 1
ATOM 4251 O O . ILE A 1 551 ? -0.339 17.624 10.521 1.00 90.06 551 ILE A O 1
ATOM 4255 N N . TYR A 1 552 ? -1.712 17.404 8.768 1.00 85.38 552 TYR A N 1
ATOM 4256 C CA . TYR A 1 552 ? -2.938 17.436 9.564 1.00 85.38 552 TYR A CA 1
ATOM 4257 C C . TYR A 1 552 ? -2.965 16.296 10.578 1.00 85.38 552 TYR A C 1
ATOM 4259 O O . TYR A 1 552 ? -3.184 16.538 11.758 1.00 85.38 552 TYR A O 1
ATOM 4267 N N . ASN A 1 553 ? -2.659 15.073 10.140 1.00 83.75 553 ASN A N 1
ATOM 4268 C CA . ASN A 1 553 ? -2.597 13.912 11.019 1.00 83.75 553 ASN A CA 1
ATOM 4269 C C . ASN A 1 553 ? -1.549 14.077 12.128 1.00 83.75 553 ASN A C 1
ATOM 4271 O O . ASN A 1 553 ? -1.801 13.616 13.237 1.00 83.75 553 ASN A O 1
ATOM 4275 N N . LEU A 1 554 ? -0.414 14.741 11.856 1.00 85.31 554 LEU A N 1
ATOM 4276 C CA . LEU A 1 554 ? 0.542 15.124 12.900 1.00 85.31 554 LEU A CA 1
ATOM 4277 C C . LEU A 1 554 ? -0.091 16.125 13.867 1.00 85.31 554 LEU A C 1
ATOM 4279 O O . LEU A 1 554 ? -0.149 15.851 15.060 1.00 85.31 554 LEU A O 1
ATOM 4283 N N . ALA A 1 555 ? -0.640 17.232 13.366 1.00 85.06 555 ALA A N 1
ATOM 4284 C CA . ALA A 1 555 ? -1.239 18.286 14.187 1.00 85.06 555 ALA A CA 1
ATOM 4285 C C . ALA A 1 555 ? -2.425 17.803 15.048 1.00 85.06 555 ALA A C 1
ATOM 4287 O O . ALA A 1 555 ? -2.678 18.347 16.122 1.00 85.06 555 ALA A O 1
ATOM 4288 N N . THR A 1 556 ? -3.150 16.776 14.594 1.00 79.00 556 THR A N 1
ATOM 4289 C CA . THR A 1 556 ? -4.263 16.144 15.321 1.00 79.00 556 THR A CA 1
ATOM 4290 C C . THR A 1 556 ? -3.879 14.850 16.031 1.00 79.00 556 THR A C 1
ATOM 4292 O O . THR A 1 556 ? -4.757 14.134 16.518 1.00 79.00 556 THR A O 1
ATOM 4295 N N . SER A 1 557 ? -2.597 14.487 16.033 1.00 79.44 557 SER A N 1
ATOM 4296 C CA . SER A 1 557 ? -2.145 13.255 16.671 1.00 79.44 557 SER A CA 1
ATOM 4297 C C . SER A 1 557 ? -2.380 13.309 18.183 1.00 79.44 557 SER A C 1
ATOM 4299 O O . SER A 1 557 ? -2.347 14.363 18.819 1.00 79.44 557 SER A O 1
ATOM 4301 N N . ARG A 1 558 ? -2.660 12.142 18.775 1.00 62.84 558 ARG A N 1
ATOM 4302 C CA . ARG A 1 558 ? -3.015 12.027 20.199 1.00 62.84 558 ARG A CA 1
ATOM 4303 C C . ARG A 1 558 ? -1.860 12.375 21.140 1.00 62.84 558 ARG A C 1
ATOM 4305 O O . ARG A 1 558 ? -2.115 12.667 22.301 1.00 62.84 558 ARG A O 1
ATOM 4312 N N . ASN A 1 559 ? -0.617 12.346 20.657 1.00 64.25 559 ASN A N 1
ATOM 4313 C CA . ASN A 1 559 ? 0.571 12.509 21.490 1.00 64.25 559 ASN A CA 1
ATOM 4314 C C . ASN A 1 559 ? 0.850 13.966 21.908 1.00 64.25 559 ASN A C 1
ATOM 4316 O O . ASN A 1 559 ? 1.860 14.189 22.561 1.00 64.25 559 ASN A O 1
ATOM 4320 N N . GLN A 1 560 ? -0.013 14.935 21.556 1.00 71.38 560 GLN A N 1
ATOM 4321 C CA . GLN A 1 560 ? 0.085 16.389 21.827 1.00 71.38 560 GLN A CA 1
ATOM 4322 C C . GLN A 1 560 ? 1.402 17.076 21.415 1.00 71.38 560 GLN A C 1
ATOM 4324 O O . GLN A 1 560 ? 1.463 18.299 21.363 1.00 71.38 560 GLN A O 1
ATOM 4329 N N . GLU A 1 561 ? 2.419 16.318 21.023 1.00 83.50 561 GLU A N 1
ATOM 4330 C CA . GLU A 1 561 ? 3.740 16.759 20.597 1.00 83.50 561 GLU A CA 1
ATOM 4331 C C . GLU A 1 561 ? 3.660 17.795 19.474 1.00 83.50 561 GLU A C 1
ATOM 4333 O O . GLU A 1 561 ? 4.354 18.807 19.486 1.00 83.50 561 GLU A O 1
ATOM 4338 N N . PHE A 1 562 ? 2.751 17.574 18.526 1.00 87.94 562 PHE A N 1
ATOM 4339 C CA . PHE A 1 562 ? 2.561 18.435 17.363 1.00 87.94 562 PHE A CA 1
ATOM 4340 C C . PHE A 1 562 ? 1.336 19.355 17.493 1.00 87.94 562 PHE A C 1
ATOM 4342 O O . PHE A 1 562 ? 0.881 19.914 16.496 1.00 87.94 562 PHE A O 1
ATOM 4349 N N . GLN A 1 563 ? 0.779 19.553 18.696 1.00 83.44 563 GLN A N 1
ATOM 4350 C CA . GLN A 1 563 ? -0.459 20.330 18.889 1.00 83.44 563 GLN A CA 1
ATOM 4351 C C . GLN A 1 563 ? -0.347 21.802 18.454 1.00 83.44 563 GLN A C 1
ATOM 4353 O O . GLN A 1 563 ? -1.350 22.446 18.122 1.00 83.44 563 GLN A O 1
ATOM 4358 N N . ASN A 1 564 ? 0.878 22.333 18.424 1.00 87.50 564 ASN A N 1
ATOM 4359 C CA . ASN A 1 564 ? 1.182 23.702 18.011 1.00 87.50 564 ASN A CA 1
ATOM 4360 C C . ASN A 1 564 ? 1.409 23.831 16.499 1.00 87.50 564 ASN A C 1
ATOM 4362 O O . ASN A 1 564 ? 1.518 24.950 15.996 1.00 87.50 564 ASN A O 1
ATOM 4366 N N . VAL A 1 565 ? 1.404 22.714 15.760 1.00 91.75 565 VAL A N 1
ATOM 4367 C CA . VAL A 1 565 ? 1.541 22.715 14.303 1.00 91.75 565 VAL A CA 1
ATOM 4368 C C . VAL A 1 565 ? 0.303 23.341 13.656 1.00 91.75 565 VAL A C 1
ATOM 4370 O O . VAL A 1 565 ? -0.844 23.020 13.984 1.00 91.75 565 VAL A O 1
ATOM 4373 N N . ARG A 1 566 ? 0.528 24.271 12.732 1.00 91.38 566 ARG A N 1
ATOM 4374 C CA . ARG A 1 566 ? -0.483 24.928 11.899 1.00 91.38 566 ARG A CA 1
ATOM 4375 C C . ARG A 1 566 ? -0.085 24.798 10.440 1.00 91.38 566 ARG A C 1
ATOM 4377 O O . ARG A 1 566 ? 1.097 24.730 10.117 1.00 91.38 566 ARG A O 1
ATOM 4384 N N . ILE A 1 567 ? -1.077 24.748 9.562 1.00 92.19 567 ILE A N 1
ATOM 4385 C CA . ILE A 1 567 ? -0.860 24.555 8.132 1.00 92.19 567 ILE A CA 1
ATOM 4386 C C . ILE A 1 567 ? -1.292 25.816 7.407 1.00 92.19 567 ILE A C 1
ATOM 4388 O O . ILE A 1 567 ? -2.428 26.255 7.578 1.00 92.19 567 ILE A O 1
ATOM 4392 N N . LYS A 1 568 ? -0.412 26.353 6.565 1.00 91.81 568 LYS A N 1
ATOM 4393 C CA . LYS A 1 568 ? -0.742 27.430 5.634 1.00 91.81 568 LYS A CA 1
ATOM 4394 C C . LYS A 1 568 ? -0.650 26.889 4.212 1.00 91.81 568 LYS A C 1
ATOM 4396 O O . LYS A 1 568 ? 0.419 26.490 3.765 1.00 91.81 568 LYS A O 1
ATOM 4401 N N . TRP A 1 569 ? -1.772 26.806 3.510 1.00 91.00 569 TRP A N 1
ATOM 4402 C CA . TRP A 1 569 ? -1.841 26.224 2.172 1.00 91.00 569 TRP A CA 1
ATOM 4403 C C . TRP A 1 569 ? -2.008 27.305 1.114 1.00 91.00 569 TRP A C 1
ATOM 4405 O O . TRP A 1 569 ? -3.070 27.918 1.026 1.00 91.00 569 TRP A O 1
ATOM 4415 N N . LEU A 1 570 ? -0.968 27.509 0.307 1.00 89.19 570 LEU A N 1
ATOM 4416 C CA . LEU A 1 570 ? -0.933 28.478 -0.782 1.00 89.19 570 LEU A CA 1
ATOM 4417 C C . LEU A 1 570 ? -1.295 27.766 -2.089 1.00 89.19 570 LEU A C 1
ATOM 4419 O O . LEU A 1 570 ? -0.623 26.819 -2.511 1.00 89.19 570 LEU A O 1
ATOM 4423 N N . THR A 1 571 ? -2.386 28.194 -2.722 1.00 84.38 571 THR A N 1
ATOM 4424 C CA . THR A 1 571 ? -2.900 27.540 -3.930 1.00 84.38 571 THR A CA 1
ATOM 4425 C C . THR A 1 571 ? -3.601 28.500 -4.884 1.00 84.38 571 THR A C 1
ATOM 4427 O O . THR A 1 571 ? -4.412 29.332 -4.477 1.00 84.38 571 THR A O 1
ATOM 4430 N N . ARG A 1 572 ? -3.356 28.285 -6.183 1.00 74.44 572 ARG A N 1
ATOM 4431 C CA . ARG A 1 572 ? -4.006 28.991 -7.298 1.00 74.44 572 ARG A CA 1
ATOM 4432 C C . ARG A 1 572 ? -5.462 28.584 -7.518 1.00 74.44 572 ARG A C 1
ATOM 4434 O O . ARG A 1 572 ? -6.213 29.260 -8.215 1.00 74.44 572 ARG A O 1
ATOM 4441 N N . HIS A 1 573 ? -5.873 27.443 -6.966 1.00 64.50 573 HIS A N 1
ATOM 4442 C CA . HIS A 1 573 ? -7.163 26.837 -7.272 1.00 64.50 573 HIS A CA 1
ATOM 4443 C C . HIS A 1 573 ? -8.171 27.011 -6.133 1.00 64.50 573 HIS A C 1
ATOM 4445 O O . HIS A 1 573 ? -7.859 26.912 -4.940 1.00 64.50 573 HIS A O 1
ATOM 4451 N N . GLU A 1 574 ? -9.436 27.217 -6.502 1.00 54.06 574 GLU A N 1
ATOM 4452 C CA . GLU A 1 574 ? -10.548 27.137 -5.553 1.00 54.06 574 GLU A CA 1
ATOM 4453 C C . GLU A 1 574 ? -10.628 25.739 -4.922 1.00 54.06 574 GLU A C 1
ATOM 4455 O O . GLU A 1 574 ? -10.042 24.785 -5.432 1.00 54.06 574 GLU A O 1
ATOM 4460 N N . LEU A 1 575 ? -11.270 25.617 -3.754 1.00 50.94 575 LEU A N 1
ATOM 4461 C CA . LEU A 1 575 ? -11.435 24.321 -3.087 1.00 50.94 575 LEU A CA 1
ATOM 4462 C C . LEU A 1 575 ? -12.350 23.482 -3.976 1.00 50.94 575 LEU A C 1
ATOM 4464 O O . LEU A 1 575 ? -13.559 23.680 -4.003 1.00 50.94 575 LEU A O 1
ATOM 4468 N N . ARG A 1 576 ? -11.750 22.601 -4.766 1.00 51.25 576 ARG A N 1
ATOM 4469 C CA . ARG A 1 576 ? -12.464 21.693 -5.650 1.00 51.25 576 ARG A CA 1
ATOM 4470 C C . ARG A 1 576 ? -12.588 20.358 -4.924 1.00 51.25 576 ARG A C 1
ATOM 4472 O O . ARG A 1 576 ? -11.612 19.920 -4.332 1.00 51.25 576 ARG A O 1
ATOM 4479 N N . TYR A 1 577 ? -13.765 19.742 -4.927 1.00 50.91 577 TYR A N 1
ATOM 4480 C CA . TYR A 1 577 ? -13.990 18.417 -4.340 1.00 50.91 577 TYR A CA 1
ATOM 4481 C C . TYR A 1 577 ? -13.959 17.352 -5.442 1.00 50.91 577 TYR A C 1
ATOM 4483 O O . TYR A 1 577 ? -14.234 17.667 -6.600 1.00 50.91 577 TYR A O 1
ATOM 4491 N N . ALA A 1 578 ? -13.616 16.113 -5.079 1.00 47.16 578 ALA A N 1
ATOM 4492 C CA . ALA A 1 578 ? -13.858 14.966 -5.945 1.00 47.16 578 ALA A CA 1
ATOM 4493 C C . ALA A 1 578 ? -15.377 14.744 -5.991 1.00 47.16 578 ALA A C 1
ATOM 4495 O O . ALA A 1 578 ? -16.003 14.510 -4.955 1.00 47.16 578 ALA A O 1
ATOM 4496 N N . GLU A 1 579 ? -15.964 14.907 -7.169 1.00 48.56 579 GLU A N 1
ATOM 4497 C CA . GLU A 1 579 ? -17.401 14.814 -7.407 1.00 48.56 579 GLU A CA 1
ATOM 4498 C C . GLU A 1 579 ? -17.690 13.510 -8.149 1.00 48.56 579 GLU A C 1
ATOM 4500 O O . GLU A 1 579 ? -17.267 13.328 -9.289 1.00 48.56 579 GLU A O 1
ATOM 4505 N N . GLU A 1 580 ? -18.409 12.596 -7.507 1.00 44.81 580 GLU A N 1
ATOM 4506 C CA . GLU A 1 580 ? -18.866 11.363 -8.144 1.00 44.81 580 GLU A CA 1
ATOM 4507 C C . GLU A 1 580 ? -19.958 11.698 -9.177 1.00 44.81 580 GLU A C 1
ATOM 4509 O O . GLU A 1 580 ? -20.923 12.409 -8.884 1.00 44.81 580 GLU A O 1
ATOM 4514 N N . ARG A 1 581 ? -19.764 11.246 -10.416 1.00 66.81 581 ARG A N 1
ATOM 4515 C CA . ARG A 1 581 ? -20.689 11.361 -11.553 1.00 66.81 581 ARG A CA 1
ATOM 4516 C C . ARG A 1 581 ? -21.015 9.954 -12.058 1.00 66.81 581 ARG A C 1
ATOM 4518 O O . ARG A 1 581 ? -20.391 8.989 -11.621 1.00 66.81 581 ARG A O 1
ATOM 4525 N N . ASP A 1 582 ? -21.966 9.833 -12.985 1.00 52.22 582 ASP A N 1
ATOM 4526 C CA . ASP A 1 582 ? -22.377 8.550 -13.574 1.00 52.22 582 ASP A CA 1
ATOM 4527 C C . ASP A 1 582 ? -21.181 7.785 -14.178 1.00 52.22 582 ASP A C 1
ATOM 4529 O O . ASP A 1 582 ? -20.775 8.010 -15.317 1.00 52.22 582 ASP A O 1
ATOM 4533 N N . GLY A 1 583 ? -20.587 6.889 -13.384 1.00 51.06 583 GLY A N 1
ATOM 4534 C CA . GLY A 1 583 ? -19.470 6.027 -13.774 1.00 51.06 583 GLY A CA 1
ATOM 4535 C C . GLY A 1 583 ? -18.068 6.657 -13.769 1.00 51.06 583 GLY A C 1
ATOM 4536 O O . GLY A 1 583 ? -17.122 5.974 -14.162 1.00 51.06 583 GLY A O 1
ATOM 4537 N N . TRP A 1 584 ? -17.884 7.911 -13.332 1.00 54.03 584 TRP A N 1
ATOM 4538 C CA . TRP A 1 584 ? -16.556 8.545 -13.221 1.00 54.03 584 TRP A CA 1
ATOM 4539 C C . TRP A 1 584 ? -16.498 9.617 -12.123 1.00 54.03 584 TRP A C 1
ATOM 4541 O O . TRP A 1 584 ? -17.522 10.142 -11.699 1.00 54.03 584 TRP A O 1
ATOM 4551 N N . ILE A 1 585 ? -15.295 9.962 -11.653 1.00 48.16 585 ILE A N 1
ATOM 4552 C CA . ILE A 1 585 ? -15.099 10.967 -10.597 1.00 48.16 585 ILE A CA 1
ATOM 4553 C C . ILE A 1 585 ? -14.492 12.235 -11.206 1.00 48.16 585 ILE A C 1
ATOM 4555 O O . ILE A 1 585 ? -13.338 12.257 -11.645 1.00 48.16 585 ILE A O 1
ATOM 4559 N N . LYS A 1 586 ? -15.258 13.324 -11.194 1.00 47.88 586 LYS A N 1
ATOM 4560 C CA . LYS A 1 586 ? -14.789 14.651 -11.584 1.00 47.88 586 LYS A CA 1
ATOM 4561 C C . LYS A 1 586 ? -13.823 15.163 -10.520 1.00 47.88 586 LYS A C 1
ATOM 4563 O O . LYS A 1 586 ? -14.178 15.271 -9.351 1.00 47.88 586 LYS A O 1
ATOM 4568 N N . ARG A 1 587 ? -12.589 15.487 -10.928 1.00 55.03 587 ARG A N 1
ATOM 4569 C CA . ARG A 1 587 ? -11.500 15.964 -10.045 1.00 55.03 587 ARG A CA 1
ATOM 4570 C C . ARG A 1 587 ? -11.056 14.950 -8.979 1.00 55.03 587 ARG A C 1
ATOM 4572 O O . ARG A 1 587 ? -10.610 15.330 -7.896 1.00 55.03 587 ARG A O 1
ATOM 4579 N N . ASP A 1 588 ? -11.107 13.666 -9.332 1.00 44.09 588 ASP A N 1
ATOM 4580 C CA . ASP A 1 588 ? -10.614 12.519 -8.550 1.00 44.09 588 ASP A CA 1
ATOM 4581 C C . ASP A 1 588 ? -9.216 12.746 -7.941 1.00 44.09 588 ASP A C 1
ATOM 4583 O O . ASP A 1 588 ? -8.934 12.405 -6.794 1.00 44.09 588 ASP A O 1
ATOM 4587 N N . ASN A 1 589 ? -8.335 13.424 -8.683 1.00 40.53 589 ASN A N 1
ATOM 4588 C CA . ASN A 1 589 ? -6.949 13.619 -8.272 1.00 40.53 589 ASN A CA 1
ATOM 4589 C C . ASN A 1 589 ? -6.738 14.746 -7.227 1.00 40.53 589 ASN A C 1
ATOM 4591 O O . ASN A 1 589 ? -5.670 14.782 -6.617 1.00 40.53 589 ASN A O 1
ATOM 4595 N N . THR A 1 590 ? -7.676 15.686 -7.022 1.00 43.41 590 THR A N 1
ATOM 4596 C CA . THR A 1 590 ? -7.384 16.990 -6.364 1.00 43.41 590 THR A CA 1
ATOM 4597 C C . THR A 1 590 ? -8.324 17.415 -5.219 1.00 43.41 590 THR A C 1
ATOM 4599 O O . THR A 1 590 ? -8.131 18.490 -4.649 1.00 43.41 590 THR A O 1
ATOM 4602 N N . GLY A 1 591 ? -9.307 16.595 -4.826 1.00 42.72 591 GLY A N 1
ATOM 4603 C CA . GLY A 1 591 ? -10.316 16.957 -3.811 1.00 42.72 591 GLY A CA 1
ATOM 4604 C C . GLY A 1 591 ? -9.887 16.893 -2.331 1.00 42.72 591 GLY A C 1
ATOM 4605 O O . GLY A 1 591 ? -9.231 15.935 -1.932 1.00 42.72 591 GLY A O 1
ATOM 4606 N N . LEU A 1 592 ? -10.309 17.852 -1.478 1.00 50.56 592 LEU A N 1
ATOM 4607 C CA . LEU A 1 592 ? -9.961 17.918 -0.031 1.00 50.56 592 LEU A CA 1
ATOM 4608 C C . LEU A 1 592 ? -11.181 18.072 0.916 1.00 50.56 592 LEU A C 1
ATOM 4610 O O . LEU A 1 592 ? -12.174 18.665 0.523 1.00 50.56 592 LEU A O 1
ATOM 4614 N N . LYS A 1 593 ? -11.081 17.630 2.190 1.00 47.22 593 LYS A N 1
ATOM 4615 C CA . LYS A 1 593 ? -12.013 17.917 3.318 1.00 47.22 593 LYS A CA 1
ATOM 4616 C C . LYS A 1 593 ? -11.255 18.258 4.626 1.00 47.22 593 LYS A C 1
ATOM 4618 O O . LYS A 1 593 ? -10.967 17.337 5.383 1.00 47.22 593 LYS A O 1
ATOM 4623 N N . VAL A 1 594 ? -10.909 19.524 4.921 1.00 48.41 594 VAL A N 1
ATOM 4624 C CA . VAL A 1 594 ? -10.274 19.927 6.211 1.00 48.41 594 VAL A CA 1
ATOM 4625 C C . VAL A 1 594 ? -10.461 21.436 6.504 1.00 48.41 594 VAL A C 1
ATOM 4627 O O . VAL A 1 594 ? -10.231 22.227 5.597 1.00 48.41 594 VAL A O 1
ATOM 4630 N N . SER A 1 595 ? -10.818 21.861 7.735 1.00 53.22 595 SER A N 1
ATOM 4631 C CA . SER A 1 595 ? -10.987 23.302 8.080 1.00 53.22 595 SE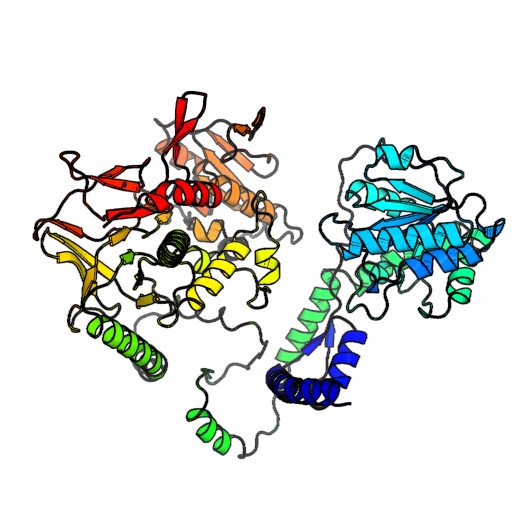R A CA 1
ATOM 4632 C C . SER A 1 595 ? -10.379 23.813 9.408 1.00 53.22 595 SER A C 1
ATOM 4634 O O . SER A 1 595 ? -10.166 25.012 9.532 1.00 53.22 595 SER A O 1
ATOM 4636 N N . LYS A 1 596 ? -10.056 22.975 10.411 1.00 63.22 596 LYS A N 1
ATOM 4637 C CA . LYS A 1 596 ? -9.686 23.473 11.766 1.00 63.22 596 LYS A CA 1
ATOM 4638 C C . LYS A 1 596 ? -8.208 23.875 11.972 1.00 63.22 596 LYS A C 1
ATOM 4640 O O . LYS A 1 596 ? -7.933 24.752 12.782 1.00 63.22 596 LYS A O 1
ATOM 4645 N N . TYR A 1 597 ? -7.260 23.237 11.280 1.00 72.44 597 TYR A N 1
ATOM 4646 C CA . TYR A 1 597 ? -5.800 23.452 11.443 1.00 72.44 597 TYR A CA 1
ATOM 4647 C C . TYR A 1 597 ? -5.138 24.042 10.189 1.00 72.44 597 TYR A C 1
ATOM 4649 O O . TYR A 1 597 ? -3.913 24.141 10.115 1.00 72.44 597 TYR A O 1
ATOM 4657 N N . LEU A 1 598 ? -5.961 24.385 9.199 1.00 81.31 598 LEU A N 1
ATOM 4658 C CA . LEU A 1 598 ? -5.568 24.720 7.842 1.00 81.31 598 LEU A CA 1
ATOM 4659 C C . LEU A 1 598 ? -6.067 26.122 7.500 1.00 81.31 598 LEU A C 1
ATOM 4661 O O . LEU A 1 598 ? -7.270 26.341 7.387 1.00 81.31 598 LEU A O 1
ATOM 4665 N N . GLU A 1 599 ? -5.137 27.044 7.298 1.00 85.38 599 GLU A N 1
ATOM 4666 C CA . GLU A 1 599 ? -5.391 28.339 6.683 1.00 85.38 599 GLU A CA 1
ATOM 4667 C C . GLU A 1 599 ? -5.164 28.209 5.176 1.00 85.38 599 GLU A C 1
ATOM 4669 O O . GLU A 1 599 ? -4.081 27.818 4.736 1.00 85.38 599 GLU A O 1
ATOM 4674 N N . LYS A 1 600 ? -6.183 28.516 4.371 1.00 82.06 600 LYS A N 1
ATOM 4675 C CA . LYS A 1 600 ? -6.060 28.528 2.913 1.00 82.06 600 LYS A CA 1
ATOM 4676 C C . LYS A 1 600 ? -5.772 29.947 2.429 1.00 82.06 600 LYS A C 1
ATOM 4678 O O . LYS A 1 600 ? -6.572 30.846 2.665 1.00 82.06 600 LYS A O 1
ATOM 4683 N N . VAL A 1 601 ? -4.693 30.104 1.673 1.00 82.56 601 VAL A N 1
ATOM 4684 C CA . VAL A 1 601 ? -4.287 31.345 1.011 1.00 82.56 601 VAL A CA 1
ATOM 4685 C C . VAL A 1 601 ? -4.453 31.159 -0.498 1.00 82.56 601 VAL A C 1
ATOM 4687 O O . VAL A 1 601 ? -3.874 30.246 -1.092 1.00 82.56 601 VAL A O 1
ATOM 4690 N N . LYS A 1 602 ? -5.294 31.990 -1.118 1.00 81.00 602 LYS A N 1
ATOM 4691 C CA . LYS A 1 602 ? -5.483 32.000 -2.575 1.00 81.00 602 LYS A CA 1
ATOM 4692 C C . LYS A 1 602 ? -4.353 32.822 -3.196 1.00 81.00 602 LYS A C 1
ATOM 4694 O O . LYS A 1 602 ? -4.142 33.945 -2.758 1.00 81.00 602 LYS A O 1
ATOM 4699 N N . THR A 1 603 ? -3.664 32.267 -4.187 1.00 77.81 603 THR A N 1
ATOM 4700 C CA . THR A 1 603 ? -2.658 32.981 -4.992 1.00 77.81 603 THR A CA 1
ATOM 4701 C C . THR A 1 603 ? -3.188 33.173 -6.414 1.00 77.81 603 THR A C 1
ATOM 4703 O O . THR A 1 603 ? -3.967 32.339 -6.889 1.00 77.81 603 THR A O 1
ATOM 4706 N N . SER A 1 604 ? -2.818 34.255 -7.100 1.00 73.75 604 SER A N 1
ATOM 4707 C CA . SER A 1 604 ? -3.075 34.399 -8.543 1.00 73.75 604 SER A CA 1
ATOM 4708 C C . SER A 1 604 ? -1.787 34.156 -9.338 1.00 73.75 604 SER A C 1
ATOM 4710 O O . SER A 1 604 ? -0.706 34.340 -8.785 1.00 73.75 604 SER A O 1
ATOM 4712 N N . PRO A 1 605 ? -1.853 33.702 -10.605 1.00 71.62 605 PRO A N 1
ATOM 4713 C CA . PRO A 1 605 ? -0.656 33.510 -11.428 1.00 71.62 605 PRO A CA 1
ATOM 4714 C C . PRO A 1 605 ? 0.192 34.780 -11.583 1.00 71.62 605 PRO A C 1
ATOM 4716 O O . PRO A 1 605 ? 1.407 34.687 -11.714 1.00 71.62 605 PRO A O 1
ATOM 4719 N N . GLU A 1 606 ? -0.440 35.955 -11.566 1.00 71.75 606 GLU A N 1
ATOM 4720 C CA . GLU A 1 606 ? 0.214 37.248 -11.784 1.00 71.75 606 GLU A CA 1
ATOM 4721 C C . GLU A 1 606 ? 0.926 37.774 -10.528 1.00 71.75 606 GLU A C 1
ATOM 4723 O O . GLU A 1 606 ? 1.938 38.456 -10.650 1.00 71.75 606 GLU A O 1
ATOM 4728 N N . THR A 1 607 ? 0.430 37.438 -9.330 1.00 74.38 607 THR A N 1
ATOM 4729 C CA . THR A 1 607 ? 0.988 37.876 -8.035 1.00 74.38 607 THR A CA 1
ATOM 4730 C C . THR A 1 607 ? 1.620 36.734 -7.240 1.00 74.38 607 THR A C 1
ATOM 4732 O O . THR A 1 607 ? 1.953 36.904 -6.072 1.00 74.38 607 THR A O 1
ATOM 4735 N N . GLU A 1 608 ? 1.813 35.559 -7.853 1.00 74.62 608 GLU A N 1
ATOM 4736 C CA . GLU A 1 608 ? 2.176 34.314 -7.161 1.00 74.62 608 GLU A CA 1
ATOM 4737 C C . GLU A 1 608 ? 3.437 34.460 -6.300 1.00 74.62 608 GLU A C 1
ATOM 4739 O O . GLU A 1 608 ? 3.461 33.993 -5.161 1.00 74.62 608 GLU A O 1
ATOM 4744 N N . GLN A 1 609 ? 4.465 35.138 -6.815 1.00 76.00 609 GLN A N 1
ATOM 4745 C CA . GLN A 1 609 ? 5.720 35.326 -6.092 1.00 76.00 609 GLN A CA 1
ATOM 4746 C C . GLN A 1 609 ? 5.583 36.316 -4.927 1.00 76.00 609 GLN A C 1
ATOM 4748 O O . GLN A 1 609 ? 6.112 36.058 -3.846 1.00 76.00 609 GLN A O 1
ATOM 4753 N N . GLU A 1 610 ? 4.842 37.409 -5.123 1.00 79.75 610 GLU A N 1
ATOM 4754 C CA . GLU A 1 610 ? 4.583 38.428 -4.098 1.00 79.75 610 GLU A CA 1
ATOM 4755 C C . GLU A 1 610 ? 3.683 37.884 -2.979 1.00 79.75 610 GLU A C 1
ATOM 4757 O O . GLU A 1 610 ? 3.954 38.092 -1.795 1.00 79.75 610 GLU A O 1
ATOM 4762 N N . ASP A 1 611 ? 2.647 37.120 -3.338 1.00 81.25 611 ASP A N 1
ATOM 4763 C CA . ASP A 1 611 ? 1.756 36.452 -2.391 1.00 81.25 611 ASP A CA 1
ATOM 4764 C C . ASP A 1 611 ? 2.509 35.399 -1.576 1.00 81.25 611 ASP A C 1
ATOM 4766 O O . ASP A 1 611 ? 2.331 35.307 -0.358 1.00 81.25 611 ASP A O 1
ATOM 4770 N N . GLN A 1 612 ? 3.377 34.612 -2.220 1.00 82.69 612 GLN A N 1
ATOM 4771 C CA . GLN A 1 612 ? 4.248 33.679 -1.510 1.00 82.69 612 GLN A CA 1
ATOM 4772 C C . GLN A 1 612 ? 5.159 34.424 -0.535 1.00 82.69 612 GLN A C 1
ATOM 4774 O O . GLN A 1 612 ? 5.177 34.079 0.643 1.00 82.69 612 GLN A O 1
ATOM 4779 N N . ASP A 1 613 ? 5.847 35.476 -0.971 1.00 82.25 613 ASP A N 1
ATOM 4780 C CA . ASP A 1 613 ? 6.762 36.240 -0.116 1.00 82.25 613 ASP A CA 1
ATOM 4781 C C . ASP A 1 613 ? 6.050 36.852 1.090 1.00 82.25 613 ASP A C 1
ATOM 4783 O O . ASP A 1 613 ? 6.540 36.766 2.216 1.00 82.25 613 ASP A O 1
ATOM 4787 N N . LYS A 1 614 ? 4.850 37.394 0.883 1.00 85.38 614 LYS A N 1
ATOM 4788 C CA . LYS A 1 614 ? 4.015 37.952 1.946 1.00 85.38 614 LYS A CA 1
ATOM 4789 C C . LYS A 1 614 ? 3.537 36.890 2.934 1.00 85.38 614 LYS A C 1
ATOM 4791 O O . LYS A 1 614 ? 3.570 37.107 4.143 1.00 85.38 614 LYS A O 1
ATOM 4796 N N . HIS A 1 615 ? 3.047 35.752 2.445 1.00 86.12 615 HIS A N 1
ATOM 4797 C CA . HIS A 1 615 ? 2.378 34.760 3.288 1.00 86.12 615 HIS A CA 1
ATOM 4798 C C . HIS A 1 615 ? 3.324 33.718 3.892 1.00 86.12 615 HIS A C 1
ATOM 4800 O O . HIS A 1 615 ? 2.958 33.095 4.895 1.00 86.12 615 HIS A O 1
ATOM 4806 N N . LEU A 1 616 ? 4.528 33.551 3.340 1.00 88.12 616 LEU A N 1
ATOM 4807 C CA . LEU A 1 616 ? 5.583 32.718 3.915 1.00 88.12 616 LEU A CA 1
ATOM 4808 C C . LEU A 1 616 ? 6.256 33.371 5.127 1.00 88.12 616 LEU A C 1
ATOM 4810 O O . LEU A 1 616 ? 6.791 32.644 5.962 1.00 88.12 616 LEU A O 1
ATOM 4814 N N . GLN A 1 617 ? 6.163 34.696 5.295 1.00 84.75 617 GLN A N 1
ATOM 4815 C CA . GLN A 1 617 ? 6.634 35.367 6.510 1.00 84.75 617 GLN A CA 1
ATOM 4816 C C . GLN A 1 617 ? 6.017 34.732 7.769 1.00 84.75 617 GLN A C 1
ATOM 4818 O O . GLN A 1 617 ? 4.802 34.527 7.868 1.00 84.75 617 GLN A O 1
ATOM 4823 N N . GLY A 1 618 ? 6.881 34.376 8.724 1.00 81.94 618 GLY A N 1
ATOM 4824 C CA . GLY A 1 618 ? 6.499 33.698 9.967 1.00 81.94 618 GLY A CA 1
ATOM 4825 C C . GLY A 1 618 ? 6.185 32.202 9.828 1.00 81.94 618 GLY A C 1
ATOM 4826 O O . GLY A 1 618 ? 5.747 31.586 10.799 1.00 81.94 618 GLY A O 1
ATOM 4827 N N . CYS A 1 619 ? 6.381 31.597 8.651 1.00 90.75 619 CYS A N 1
ATOM 4828 C CA . CYS A 1 619 ? 6.368 30.141 8.510 1.00 90.75 619 CYS A CA 1
ATOM 4829 C C . CYS A 1 619 ? 7.716 29.555 8.937 1.00 90.75 619 CYS A C 1
ATOM 4831 O O . CYS A 1 619 ? 8.758 30.157 8.718 1.00 90.75 619 CYS A O 1
ATOM 4833 N N . ASN A 1 620 ? 7.696 28.366 9.534 1.00 92.25 620 ASN A N 1
ATOM 4834 C CA . ASN A 1 620 ? 8.906 27.687 9.997 1.00 92.25 620 ASN A CA 1
ATOM 4835 C C . ASN A 1 620 ? 9.451 26.742 8.925 1.00 92.25 620 ASN A C 1
ATOM 4837 O O . ASN A 1 620 ? 10.654 26.683 8.692 1.00 92.25 620 ASN A O 1
ATOM 4841 N N . LEU A 1 621 ? 8.552 26.016 8.259 1.00 93.69 621 LEU A N 1
ATOM 4842 C CA . LEU A 1 621 ? 8.887 25.065 7.203 1.00 93.69 621 LEU A CA 1
ATOM 4843 C C . LEU A 1 621 ? 8.069 25.358 5.950 1.00 93.69 621 LEU A C 1
ATOM 4845 O O . LEU A 1 621 ? 6.926 25.810 6.046 1.00 93.69 621 LEU A O 1
ATOM 4849 N N . VAL A 1 622 ? 8.619 25.028 4.785 1.00 93.31 622 VAL A N 1
ATOM 4850 C CA . VAL A 1 622 ? 7.911 25.104 3.501 1.00 93.31 622 VAL A CA 1
ATOM 4851 C C . VAL A 1 622 ? 8.091 23.819 2.703 1.00 93.31 622 VAL A C 1
ATOM 4853 O O . VAL A 1 622 ? 9.164 23.227 2.692 1.00 93.31 622 VAL A O 1
ATOM 4856 N N . VAL A 1 623 ? 7.040 23.376 2.019 1.00 92.81 623 VAL A N 1
ATOM 4857 C CA . VAL A 1 623 ? 7.095 22.271 1.058 1.00 92.81 623 VAL A CA 1
ATOM 4858 C C . VAL A 1 623 ? 6.443 22.683 -0.253 1.00 92.81 623 VAL A C 1
ATOM 4860 O O . VAL A 1 623 ? 5.291 23.119 -0.294 1.00 92.81 623 VAL A O 1
ATOM 4863 N N . HIS A 1 624 ? 7.185 22.488 -1.339 1.00 91.00 624 HIS A N 1
ATOM 4864 C CA . HIS A 1 624 ? 6.719 22.735 -2.696 1.00 91.00 624 HIS A CA 1
ATOM 4865 C C . HIS A 1 624 ? 6.202 21.427 -3.299 1.00 91.00 624 HIS A C 1
ATOM 4867 O O . HIS A 1 624 ? 6.958 20.507 -3.604 1.00 91.00 624 HIS A O 1
ATOM 4873 N N . ALA A 1 625 ? 4.885 21.334 -3.462 1.00 88.06 625 ALA A N 1
ATOM 4874 C CA . ALA A 1 625 ? 4.192 20.195 -4.055 1.00 88.06 625 ALA A CA 1
ATOM 4875 C C . ALA A 1 625 ? 3.668 20.552 -5.458 1.00 88.06 625 ALA A C 1
ATOM 4877 O O . ALA A 1 625 ? 2.487 20.372 -5.778 1.00 88.06 625 ALA A O 1
ATOM 4878 N N . ILE A 1 626 ? 4.572 21.083 -6.285 1.00 83.56 626 ILE A N 1
ATOM 4879 C CA . ILE A 1 626 ? 4.274 21.727 -7.574 1.00 83.56 626 ILE A CA 1
ATOM 4880 C C . ILE A 1 626 ? 4.372 20.796 -8.788 1.00 83.56 626 ILE A C 1
ATOM 4882 O O . ILE A 1 626 ? 3.999 21.193 -9.886 1.00 83.56 626 ILE A O 1
ATOM 4886 N N . GLY A 1 627 ? 4.804 19.549 -8.601 1.00 80.31 627 GLY A N 1
ATOM 4887 C CA . GLY A 1 627 ? 4.874 18.565 -9.676 1.00 80.31 627 GLY A CA 1
ATOM 4888 C C . GLY A 1 627 ? 6.147 17.734 -9.637 1.00 80.31 627 GLY A C 1
ATOM 4889 O O . GLY A 1 627 ? 6.852 17.682 -8.626 1.00 80.31 627 GLY A O 1
ATOM 4890 N N . PHE A 1 628 ? 6.392 17.043 -10.746 1.00 82.69 628 PHE A N 1
ATOM 4891 C CA . PHE A 1 628 ? 7.560 16.199 -10.944 1.00 82.69 628 PHE A CA 1
ATOM 4892 C C . PHE A 1 628 ? 8.245 16.573 -12.254 1.00 82.69 628 PHE A C 1
ATOM 4894 O O . PHE A 1 628 ? 7.584 16.736 -13.279 1.00 82.69 628 PHE A O 1
ATOM 4901 N N . THR A 1 629 ? 9.571 16.625 -12.218 1.00 86.69 629 THR A N 1
ATOM 4902 C CA . THR A 1 629 ? 10.434 16.821 -13.378 1.00 86.69 629 THR A CA 1
ATOM 4903 C C . THR A 1 629 ? 10.921 15.462 -13.869 1.00 86.69 629 THR A C 1
ATOM 4905 O O . THR A 1 629 ? 11.325 14.594 -13.089 1.00 86.69 629 THR A O 1
ATOM 4908 N N . LYS A 1 630 ? 10.843 15.245 -15.181 1.00 87.69 630 LYS A N 1
ATOM 4909 C CA . LYS A 1 630 ? 11.324 14.024 -15.831 1.00 87.69 630 LYS A CA 1
ATOM 4910 C C . LYS A 1 630 ? 12.829 13.848 -15.592 1.00 87.69 630 LYS A C 1
ATOM 4912 O O . LYS A 1 630 ? 13.589 14.808 -15.663 1.00 87.69 630 LYS A O 1
ATOM 4917 N N . ASN A 1 631 ? 13.262 12.618 -15.317 1.00 86.56 631 ASN A N 1
ATOM 4918 C CA . ASN A 1 631 ? 14.687 12.311 -15.213 1.00 86.56 631 ASN A CA 1
ATOM 4919 C C . ASN A 1 631 ? 15.359 12.397 -16.587 1.00 86.56 631 ASN A C 1
ATOM 4921 O O . ASN A 1 631 ? 14.741 12.080 -17.606 1.00 86.56 631 ASN A O 1
ATOM 4925 N N . ILE A 1 632 ? 16.640 12.768 -16.596 1.00 84.88 632 ILE A N 1
ATOM 4926 C CA . ILE A 1 632 ? 17.455 12.835 -17.813 1.00 84.88 632 ILE A CA 1
ATOM 4927 C C . ILE A 1 632 ? 17.372 11.498 -18.565 1.00 84.88 632 ILE A C 1
ATOM 4929 O O . ILE A 1 632 ? 17.460 10.421 -17.968 1.00 84.88 632 ILE A O 1
ATOM 4933 N N . VAL A 1 633 ? 17.165 11.585 -19.875 1.00 89.94 633 VAL A N 1
ATOM 4934 C CA . VAL A 1 633 ? 17.152 10.448 -20.802 1.00 89.94 633 VAL A CA 1
ATOM 4935 C C . VAL A 1 633 ? 18.509 10.342 -21.501 1.00 89.94 633 VAL A C 1
ATOM 4937 O O . VAL A 1 633 ? 19.210 11.351 -21.588 1.00 89.94 633 VAL A O 1
ATOM 4940 N N . PRO A 1 634 ? 18.912 9.148 -21.971 1.00 91.50 634 PRO A N 1
ATOM 4941 C CA . PRO A 1 634 ? 20.117 9.016 -22.784 1.00 91.50 634 PRO A CA 1
ATOM 4942 C C . PRO A 1 634 ? 20.021 9.859 -24.059 1.00 91.50 634 PRO A C 1
ATOM 4944 O O . PRO A 1 634 ? 18.923 10.104 -24.561 1.00 91.50 634 PRO A O 1
ATOM 4947 N N . VAL A 1 635 ? 21.177 10.256 -24.592 1.00 94.19 635 VAL A N 1
ATOM 4948 C CA . VAL A 1 635 ? 21.256 10.874 -25.920 1.00 94.19 635 VAL A CA 1
ATOM 4949 C C . VAL A 1 635 ? 20.803 9.838 -26.948 1.00 94.19 635 VAL A C 1
ATOM 4951 O O . VAL A 1 635 ? 21.332 8.726 -26.976 1.00 94.19 635 VAL A O 1
ATOM 4954 N N . ILE A 1 636 ? 19.805 10.181 -27.758 1.00 94.81 636 ILE A N 1
ATOM 4955 C CA . ILE A 1 636 ? 19.344 9.334 -28.858 1.00 94.81 636 ILE A CA 1
ATOM 4956 C C . ILE A 1 636 ? 20.012 9.825 -30.134 1.00 94.81 636 ILE A C 1
ATOM 4958 O O . ILE A 1 636 ? 20.010 11.019 -30.414 1.00 94.81 636 ILE A O 1
ATOM 4962 N N . GLU A 1 637 ? 20.599 8.905 -30.887 1.00 94.19 637 GLU A N 1
ATOM 4963 C CA . GLU A 1 637 ? 21.298 9.187 -32.137 1.00 94.19 637 GLU A CA 1
ATOM 4964 C C . GLU A 1 637 ? 20.684 8.372 -33.284 1.00 94.19 637 GLU A C 1
ATOM 4966 O O . GLU A 1 637 ? 20.097 7.312 -33.059 1.00 94.19 637 GLU A O 1
ATOM 4971 N N . ARG A 1 638 ? 20.840 8.852 -34.518 1.00 89.44 638 ARG A N 1
ATOM 4972 C CA . ARG A 1 638 ? 20.660 8.074 -35.749 1.00 89.44 638 ARG A CA 1
ATOM 4973 C C . ARG A 1 638 ? 21.950 8.163 -36.546 1.00 89.44 638 ARG A C 1
ATOM 4975 O O . ARG A 1 638 ? 22.428 9.267 -36.804 1.00 89.44 638 ARG A O 1
ATOM 4982 N N . ASP A 1 639 ? 22.543 7.015 -36.850 1.00 85.88 639 ASP A N 1
ATOM 4983 C CA . ASP A 1 639 ? 23.825 6.910 -37.557 1.00 85.88 639 ASP A CA 1
ATOM 4984 C C . ASP A 1 639 ? 24.937 7.773 -36.918 1.00 85.88 639 ASP A C 1
ATOM 4986 O O . ASP A 1 639 ? 25.754 8.397 -37.593 1.00 85.88 639 ASP A O 1
ATOM 4990 N N . GLY A 1 640 ? 24.942 7.849 -35.579 1.00 82.19 640 GLY A N 1
ATOM 4991 C CA . GLY A 1 640 ? 25.911 8.628 -34.796 1.00 82.19 640 GLY A CA 1
ATOM 4992 C C . GLY A 1 640 ? 25.643 10.137 -34.721 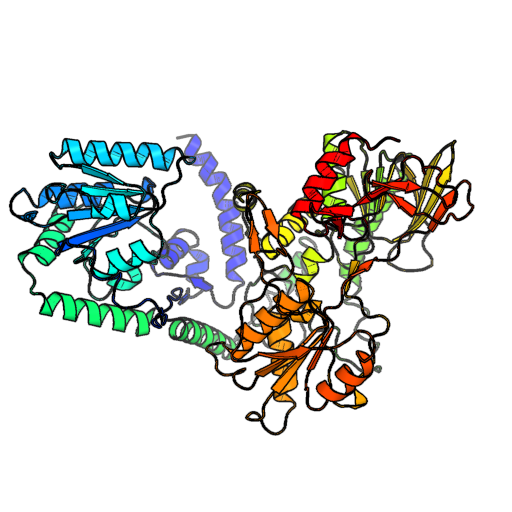1.00 82.19 640 GLY A C 1
ATOM 4993 O O . GLY A 1 640 ? 26.436 10.862 -34.124 1.00 82.19 640 GLY A O 1
ATOM 4994 N N . THR A 1 641 ? 24.536 10.624 -35.289 1.00 88.19 641 THR A N 1
ATOM 4995 C CA . THR A 1 641 ? 24.102 12.025 -35.174 1.00 88.19 641 THR A CA 1
ATOM 4996 C C . THR A 1 641 ? 23.001 12.154 -34.128 1.00 88.19 641 THR A C 1
ATOM 4998 O O . THR A 1 641 ? 22.007 11.435 -34.195 1.00 88.19 641 THR A O 1
ATOM 5001 N N . ALA A 1 642 ? 23.156 13.070 -33.169 1.00 92.25 642 ALA A N 1
ATOM 5002 C CA . ALA A 1 642 ? 22.165 13.296 -32.117 1.00 92.25 642 ALA A CA 1
ATOM 5003 C C . ALA A 1 642 ? 20.817 13.763 -32.689 1.00 92.25 642 ALA A C 1
ATOM 5005 O O . ALA A 1 642 ? 20.769 14.604 -33.587 1.00 92.25 642 ALA A O 1
ATOM 5006 N N . LEU A 1 643 ? 19.732 13.227 -32.134 1.00 90.81 643 LEU A N 1
ATOM 5007 C CA . LEU A 1 643 ? 18.360 13.548 -32.498 1.00 90.81 643 LEU A CA 1
ATOM 5008 C C . LEU A 1 643 ? 17.615 14.167 -31.320 1.00 90.81 643 LEU A C 1
ATOM 5010 O O . LEU A 1 643 ? 17.620 13.637 -30.206 1.00 90.81 643 LEU A O 1
ATOM 5014 N N . ASP A 1 644 ? 16.877 15.230 -31.614 1.00 91.00 644 ASP A N 1
ATOM 5015 C CA . ASP A 1 644 ? 15.812 15.704 -30.744 1.00 91.00 644 ASP A CA 1
ATOM 5016 C C . ASP A 1 644 ? 14.579 14.816 -30.933 1.00 91.00 644 ASP A C 1
ATOM 5018 O O . ASP A 1 644 ? 14.125 14.582 -32.055 1.00 91.00 644 ASP A O 1
ATOM 5022 N N . ILE A 1 645 ? 14.039 14.307 -29.825 1.00 93.25 645 ILE A N 1
ATOM 5023 C CA . ILE A 1 645 ? 12.948 13.329 -29.835 1.00 93.25 645 ILE A CA 1
ATOM 5024 C C . ILE A 1 645 ? 11.689 13.888 -29.175 1.00 93.25 645 ILE A C 1
ATOM 5026 O O . ILE A 1 645 ? 11.735 14.487 -28.098 1.00 93.25 645 ILE A O 1
ATOM 5030 N N . THR A 1 646 ? 10.543 13.607 -29.784 1.00 94.06 646 THR A N 1
ATOM 5031 C CA . THR A 1 646 ? 9.213 13.934 -29.264 1.00 94.06 646 THR A CA 1
ATOM 5032 C C . THR A 1 646 ? 8.446 12.652 -28.974 1.00 94.06 646 THR A C 1
ATOM 5034 O O . THR A 1 646 ? 8.437 11.732 -29.786 1.00 94.06 646 THR A O 1
ATOM 5037 N N . TYR A 1 647 ? 7.829 12.573 -27.795 1.00 94.62 647 TYR A N 1
ATOM 5038 C CA . TYR A 1 647 ? 7.061 11.406 -27.365 1.00 94.62 647 TYR A CA 1
ATOM 5039 C C . TYR A 1 647 ? 5.608 11.490 -27.841 1.00 94.62 647 TYR A C 1
ATOM 5041 O O . TYR A 1 647 ? 4.942 12.503 -27.617 1.00 94.62 647 TYR A O 1
ATOM 5049 N N . ASP A 1 648 ? 5.108 10.409 -28.431 1.00 94.25 648 ASP A N 1
ATOM 5050 C CA . ASP A 1 648 ? 3.699 10.244 -28.764 1.00 94.25 648 ASP A CA 1
ATOM 5051 C C . ASP A 1 648 ? 2.945 9.620 -27.578 1.00 94.25 648 ASP A C 1
ATOM 5053 O O . ASP A 1 648 ? 3.123 8.457 -27.201 1.00 94.25 648 ASP A O 1
ATOM 5057 N N . HIS A 1 649 ? 2.073 10.434 -26.988 1.00 93.38 649 HIS A N 1
ATOM 5058 C CA . HIS A 1 649 ? 1.289 10.096 -25.807 1.00 93.38 649 HIS A CA 1
ATOM 5059 C C . HIS A 1 649 ? 0.154 9.087 -26.056 1.00 93.38 649 HIS A C 1
ATOM 5061 O O . HIS A 1 649 ? -0.457 8.629 -25.087 1.00 93.38 649 HIS A O 1
ATOM 5067 N N . GLU A 1 650 ? -0.163 8.762 -27.310 1.00 91.06 650 GLU A N 1
ATOM 5068 C CA . GLU A 1 650 ? -1.217 7.806 -27.664 1.00 91.06 650 GLU A CA 1
ATOM 5069 C C . GLU A 1 650 ? -0.651 6.417 -27.973 1.00 91.06 650 GLU A C 1
ATOM 5071 O O . GLU A 1 650 ? -1.252 5.406 -27.583 1.00 91.06 650 GLU A O 1
ATOM 5076 N N . THR A 1 651 ? 0.509 6.375 -28.635 1.00 92.25 651 THR A N 1
ATOM 5077 C CA . THR A 1 651 ? 1.118 5.155 -29.194 1.00 92.25 651 THR A CA 1
ATOM 5078 C C . THR A 1 651 ? 2.320 4.636 -28.410 1.00 92.25 651 THR A C 1
ATOM 5080 O O . THR A 1 651 ? 2.730 3.495 -28.612 1.00 92.25 651 THR A O 1
ATOM 5083 N N . SER A 1 652 ? 2.868 5.426 -27.483 1.00 94.88 652 SER A N 1
ATOM 5084 C CA . SER A 1 652 ? 4.123 5.185 -26.754 1.00 94.88 652 SER A CA 1
ATOM 5085 C C . SER A 1 652 ? 5.406 5.270 -27.580 1.00 94.88 652 SER A C 1
ATOM 5087 O O . SER A 1 652 ? 6.477 4.952 -27.061 1.00 94.88 652 SER A O 1
ATOM 5089 N N . GLU A 1 653 ? 5.310 5.710 -28.831 1.00 95.69 653 GLU A N 1
ATOM 5090 C CA . GLU A 1 653 ? 6.430 5.842 -29.761 1.00 95.69 653 GLU A CA 1
ATOM 5091 C C . GLU A 1 653 ? 7.152 7.184 -29.607 1.00 95.69 653 GLU A C 1
ATOM 5093 O O . GLU A 1 653 ? 6.700 8.099 -28.913 1.00 95.69 653 GLU A O 1
ATOM 5098 N N . PHE A 1 654 ? 8.289 7.307 -30.287 1.00 95.38 654 PHE A N 1
ATOM 5099 C CA . PHE A 1 654 ? 8.980 8.577 -30.458 1.00 95.38 654 PHE A CA 1
ATOM 5100 C C . PHE A 1 654 ? 9.099 8.938 -31.930 1.00 95.38 654 PHE A C 1
ATOM 5102 O O . PHE A 1 654 ? 9.255 8.068 -32.787 1.00 95.38 654 PHE A O 1
ATOM 5109 N N . ALA A 1 655 ? 9.083 10.236 -32.202 1.00 93.88 655 ALA A N 1
ATOM 5110 C CA . ALA A 1 655 ? 9.386 10.809 -33.501 1.00 93.88 655 ALA A CA 1
ATOM 5111 C C . ALA A 1 655 ? 10.523 11.829 -33.381 1.00 93.88 655 ALA A C 1
ATOM 5113 O O . ALA A 1 655 ? 10.727 12.407 -32.311 1.00 93.88 655 ALA A O 1
ATOM 5114 N N . ASP A 1 656 ? 11.262 12.040 -34.466 1.00 89.94 656 ASP A N 1
ATOM 5115 C CA . ASP A 1 656 ? 12.186 13.170 -34.578 1.00 89.94 656 ASP A CA 1
ATOM 5116 C C . ASP A 1 656 ? 11.426 14.497 -34.790 1.00 89.94 656 ASP A C 1
ATOM 5118 O O . ASP A 1 656 ? 10.192 14.540 -34.834 1.00 89.94 656 ASP A O 1
ATOM 5122 N N . THR A 1 657 ? 12.155 15.609 -34.883 1.00 86.75 657 THR A N 1
ATOM 5123 C CA . THR A 1 657 ? 11.591 16.958 -35.077 1.00 86.75 657 THR A CA 1
ATOM 5124 C C . THR A 1 657 ? 10.832 17.128 -36.393 1.00 86.75 657 THR A C 1
ATOM 5126 O O . THR A 1 657 ? 10.002 18.030 -36.499 1.00 86.75 657 THR A O 1
ATOM 5129 N N . GLU A 1 658 ? 11.060 16.249 -37.371 1.00 85.81 658 GLU A N 1
ATOM 5130 C CA . GLU A 1 658 ? 10.332 16.201 -38.644 1.00 85.81 658 GLU A CA 1
ATOM 5131 C C . GLU A 1 658 ? 9.058 15.339 -38.558 1.00 85.81 658 GLU A C 1
ATOM 5133 O O . GLU A 1 658 ? 8.300 15.233 -39.522 1.00 85.81 658 GLU A O 1
ATOM 5138 N N . GLY A 1 659 ? 8.792 14.727 -37.398 1.00 85.31 659 GLY A N 1
ATOM 5139 C CA . GLY A 1 659 ? 7.641 13.856 -37.172 1.00 85.31 659 GLY A CA 1
ATOM 5140 C C . GLY A 1 659 ? 7.835 12.430 -37.692 1.00 85.31 659 GLY A C 1
ATOM 5141 O O . GLY A 1 659 ? 6.882 11.645 -37.692 1.00 85.31 659 GLY A O 1
ATOM 5142 N N . LYS A 1 660 ? 9.047 12.048 -38.117 1.00 87.94 660 LYS A N 1
ATOM 5143 C CA . LYS A 1 660 ? 9.337 10.682 -38.558 1.00 87.94 660 LYS A CA 1
ATOM 5144 C C . LYS A 1 660 ? 9.555 9.786 -37.341 1.00 87.94 660 LYS A C 1
ATOM 5146 O O . LYS A 1 660 ? 10.412 10.036 -36.494 1.00 87.94 660 LYS A O 1
ATOM 5151 N N . LYS A 1 661 ? 8.782 8.700 -37.272 1.00 91.06 661 LYS A N 1
ATOM 5152 C CA . LYS A 1 661 ? 8.869 7.712 -36.189 1.00 91.06 661 LYS A CA 1
ATOM 5153 C C . LYS A 1 661 ? 10.262 7.088 -36.111 1.00 91.06 661 LYS A C 1
ATOM 5155 O O . LYS A 1 661 ? 10.856 6.723 -37.128 1.00 91.06 661 LYS A O 1
ATOM 5160 N N . ILE A 1 662 ? 10.760 6.929 -34.891 1.00 91.88 662 ILE A N 1
ATOM 5161 C CA . ILE A 1 662 ? 12.035 6.282 -34.596 1.00 91.88 662 ILE A CA 1
ATOM 5162 C C . ILE A 1 662 ? 11.749 4.814 -34.285 1.00 91.88 662 ILE A C 1
ATOM 5164 O O . ILE A 1 662 ? 11.155 4.476 -33.261 1.00 91.88 662 ILE A O 1
ATOM 5168 N N . LYS A 1 663 ? 12.140 3.941 -35.212 1.00 92.38 663 LYS A N 1
ATOM 5169 C CA . LYS A 1 663 ? 11.818 2.515 -35.183 1.00 92.38 663 LYS A CA 1
ATOM 5170 C C . LYS A 1 663 ? 12.382 1.844 -33.922 1.00 92.38 663 LYS A C 1
ATOM 5172 O O . LYS A 1 663 ? 13.535 2.051 -33.553 1.00 92.38 663 LYS A O 1
ATOM 5177 N N . GLY A 1 664 ? 11.547 1.062 -33.242 1.00 93.75 664 GLY A N 1
ATOM 5178 C CA . GLY A 1 664 ? 11.935 0.330 -32.039 1.00 93.75 664 GLY A CA 1
ATOM 5179 C C . GLY A 1 664 ? 12.165 1.182 -30.779 1.00 93.75 664 GLY A C 1
ATOM 5180 O O . GLY A 1 664 ? 12.599 0.614 -29.779 1.00 93.75 664 GLY A O 1
ATOM 5181 N N . LEU A 1 665 ? 11.885 2.498 -30.786 1.00 96.50 665 LEU A N 1
ATOM 5182 C CA . LEU A 1 665 ? 11.999 3.367 -29.603 1.00 96.50 665 LEU A CA 1
ATOM 5183 C C . LEU A 1 665 ? 10.642 3.588 -28.930 1.00 96.50 665 LEU A C 1
ATOM 5185 O O . LEU A 1 665 ? 9.739 4.179 -29.522 1.00 96.50 665 LEU A O 1
ATOM 5189 N N . TYR A 1 666 ? 10.532 3.200 -27.659 1.00 97.25 666 TYR A N 1
ATOM 5190 C CA . TYR A 1 666 ? 9.288 3.309 -26.895 1.00 97.25 666 TYR A CA 1
ATOM 5191 C C . TYR A 1 666 ? 9.486 3.904 -25.501 1.00 97.25 666 TYR A C 1
ATOM 5193 O O . TYR A 1 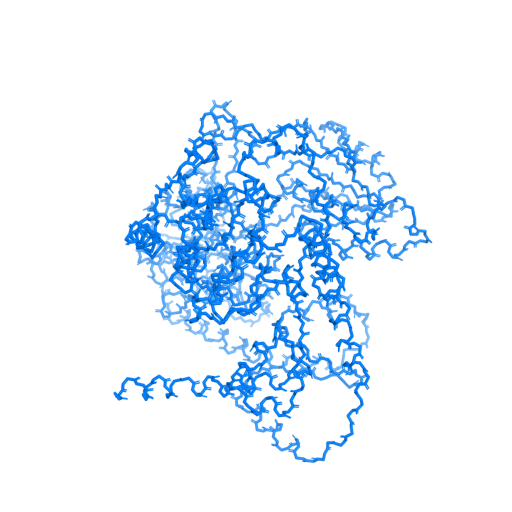666 ? 10.547 3.791 -24.886 1.00 97.25 666 TYR A O 1
ATOM 5201 N N . GLY A 1 667 ? 8.455 4.574 -24.987 1.00 95.00 667 GLY A N 1
ATOM 5202 C CA . GLY A 1 667 ? 8.491 5.290 -23.711 1.00 95.00 667 GLY A CA 1
ATOM 5203 C C . GLY A 1 667 ? 7.378 4.842 -22.777 1.00 95.00 667 GLY A C 1
ATOM 5204 O O . GLY A 1 667 ? 6.223 4.725 -23.188 1.00 95.00 667 GLY A O 1
ATOM 5205 N N . ALA A 1 668 ? 7.710 4.621 -21.504 1.00 92.25 668 ALA A N 1
ATOM 5206 C CA . ALA A 1 668 ? 6.741 4.188 -20.504 1.00 92.25 668 ALA A CA 1
ATOM 5207 C C . ALA A 1 668 ? 6.968 4.824 -19.124 1.00 92.25 668 ALA A C 1
ATOM 5209 O O . ALA A 1 668 ? 8.091 4.990 -18.645 1.00 92.25 668 ALA A O 1
ATOM 5210 N N . GLY A 1 669 ? 5.867 5.109 -18.430 1.00 88.31 669 GLY A N 1
ATOM 5211 C CA . GLY A 1 669 ? 5.853 5.507 -17.023 1.00 88.31 669 GLY A CA 1
ATOM 5212 C C . GLY A 1 669 ? 5.541 6.981 -16.820 1.00 88.31 669 GLY A C 1
ATOM 5213 O O . GLY A 1 669 ? 5.107 7.673 -17.727 1.00 88.31 669 GLY A O 1
ATOM 5214 N N . ILE A 1 670 ? 5.782 7.486 -15.610 1.00 84.19 670 ILE A N 1
ATOM 5215 C CA . ILE A 1 670 ? 5.475 8.882 -15.247 1.00 84.19 670 ILE A CA 1
ATOM 5216 C C . ILE A 1 670 ? 6.216 9.924 -16.106 1.00 84.19 670 ILE A C 1
ATOM 5218 O O . ILE A 1 670 ? 5.739 11.041 -16.259 1.00 84.19 670 ILE A O 1
ATOM 5222 N N . ALA A 1 671 ? 7.366 9.553 -16.676 1.00 89.06 671 ALA A N 1
ATOM 5223 C CA . ALA A 1 671 ? 8.126 10.372 -17.621 1.00 89.06 671 ALA A CA 1
ATOM 5224 C C . ALA A 1 671 ? 7.509 10.417 -19.031 1.00 89.06 671 ALA A C 1
ATOM 5226 O O . ALA A 1 671 ? 7.824 11.317 -19.805 1.00 89.06 671 ALA A O 1
ATOM 5227 N N . PHE A 1 672 ? 6.671 9.430 -19.351 1.00 92.69 672 PHE A N 1
ATOM 5228 C CA . PHE A 1 672 ? 6.076 9.173 -20.660 1.00 92.69 672 PHE A CA 1
ATOM 5229 C C . PHE A 1 672 ? 4.610 8.728 -20.478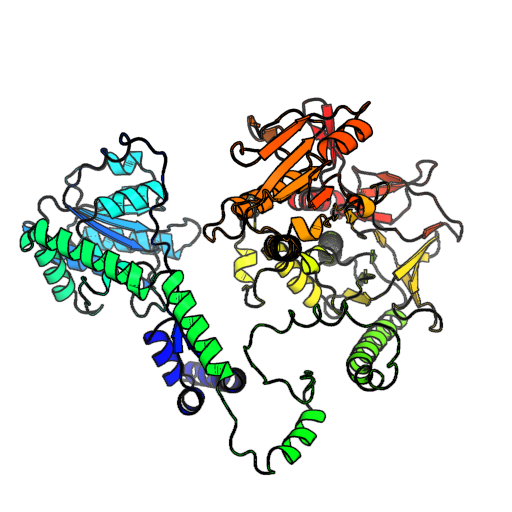 1.00 92.69 672 PHE A C 1
ATOM 5231 O O . PHE A 1 672 ? 4.275 7.565 -20.724 1.00 92.69 672 PHE A O 1
ATOM 5238 N N . PRO A 1 673 ? 3.752 9.595 -19.904 1.00 90.75 673 PRO A N 1
ATOM 5239 C CA . PRO A 1 673 ? 2.383 9.229 -19.562 1.00 90.75 673 PRO A CA 1
ATOM 5240 C C . PRO A 1 673 ? 1.464 9.299 -20.782 1.00 90.75 673 PRO A C 1
ATOM 5242 O O . PRO A 1 673 ? 1.713 10.059 -21.712 1.00 90.75 673 PRO A O 1
ATOM 5245 N N . GLU A 1 674 ? 0.340 8.592 -20.731 1.00 92.56 674 GLU A N 1
ATOM 5246 C CA . GLU A 1 674 ? -0.758 8.797 -21.678 1.00 92.56 674 GLU A CA 1
ATOM 5247 C C . GLU A 1 674 ? -1.360 10.202 -21.519 1.00 92.56 674 GLU A C 1
ATOM 5249 O O . GLU A 1 674 ? -1.524 10.689 -20.394 1.00 92.56 674 GLU A O 1
ATOM 5254 N N . LYS A 1 675 ? -1.731 10.833 -22.634 1.00 90.38 675 LYS A N 1
ATOM 5255 C CA . LYS A 1 675 ? -2.530 12.063 -22.662 1.00 90.38 675 LYS A CA 1
ATOM 5256 C C . LYS A 1 675 ? -3.998 11.677 -22.810 1.00 90.38 675 LYS A C 1
ATOM 5258 O O . LYS A 1 675 ? -4.357 10.950 -23.727 1.00 90.38 675 LYS A O 1
ATOM 5263 N N . VAL A 1 676 ? -4.844 12.160 -21.909 1.00 84.06 676 VAL A N 1
ATOM 5264 C CA . VAL A 1 676 ? -6.277 11.854 -21.883 1.00 84.06 676 VAL A CA 1
ATOM 5265 C C . VAL A 1 676 ? -7.053 13.159 -21.932 1.00 84.06 676 VAL A C 1
ATOM 5267 O O . VAL A 1 676 ? -6.686 14.129 -21.273 1.00 84.06 676 VAL A O 1
ATOM 5270 N N . VAL A 1 677 ? -8.127 13.178 -22.713 1.00 82.69 677 VAL A N 1
ATOM 5271 C CA . VAL A 1 677 ? -9.068 14.297 -22.765 1.00 82.69 677 VAL A CA 1
ATOM 5272 C C . VAL A 1 677 ? -10.345 13.853 -22.066 1.00 82.69 677 VAL A C 1
ATOM 5274 O O . VAL A 1 677 ? -10.901 12.805 -22.398 1.00 82.69 677 VAL A O 1
ATOM 5277 N N . ASP A 1 678 ? -10.773 14.601 -21.052 1.00 75.06 678 ASP A N 1
ATOM 5278 C CA . ASP A 1 678 ? -12.040 14.331 -20.378 1.00 75.06 678 ASP A CA 1
ATOM 5279 C C . ASP A 1 678 ? -13.245 14.743 -21.255 1.00 75.06 678 ASP A C 1
ATOM 5281 O O . ASP A 1 678 ? -13.078 15.463 -22.244 1.00 75.06 678 ASP A O 1
ATOM 5285 N N . PRO A 1 679 ? -14.478 14.304 -20.934 1.00 73.56 679 PRO A N 1
ATOM 5286 C CA . PRO A 1 679 ? -15.667 14.678 -21.706 1.00 73.56 679 PRO A CA 1
ATOM 5287 C C . PRO A 1 679 ? -15.955 16.189 -21.763 1.00 73.56 679 PRO A C 1
ATOM 5289 O O . PRO A 1 679 ? -16.757 16.618 -22.587 1.00 73.56 679 PRO A O 1
ATOM 5292 N N . GLU A 1 680 ? -15.326 16.993 -20.899 1.00 72.94 680 GLU A N 1
ATOM 5293 C CA . GLU A 1 680 ? -15.429 18.458 -20.885 1.00 72.94 680 GLU A CA 1
ATOM 5294 C C . GLU A 1 680 ? -14.331 19.125 -21.743 1.00 72.94 680 GLU A C 1
ATOM 5296 O O . GLU A 1 680 ? -14.263 20.351 -21.813 1.00 72.94 680 GLU A O 1
ATOM 5301 N N . GLY A 1 681 ? -13.488 18.339 -22.424 1.00 75.69 681 GLY A N 1
ATOM 5302 C CA . GLY A 1 681 ? -12.410 18.820 -23.290 1.00 75.69 681 GLY A CA 1
ATOM 5303 C C . GLY A 1 681 ? -11.117 19.175 -22.549 1.00 75.69 681 GLY A C 1
ATOM 5304 O O . GLY A 1 681 ? -10.172 19.669 -23.168 1.00 75.69 681 GLY A O 1
ATOM 5305 N N . THR A 1 682 ? -11.029 18.920 -21.240 1.00 74.25 682 THR A N 1
ATOM 5306 C CA . THR A 1 682 ? -9.813 19.180 -20.462 1.00 74.25 682 THR A CA 1
ATOM 5307 C C . THR A 1 682 ? -8.789 18.089 -20.728 1.00 74.25 682 THR A C 1
ATOM 5309 O O . THR A 1 682 ? -9.057 16.899 -20.577 1.00 74.25 682 THR A O 1
ATOM 5312 N N . THR A 1 683 ? -7.584 18.500 -21.106 1.00 76.56 683 THR A N 1
ATOM 5313 C CA . THR A 1 683 ? -6.455 17.590 -21.296 1.00 76.56 683 THR A CA 1
ATOM 5314 C C . THR A 1 683 ? -5.724 17.353 -19.975 1.00 76.56 683 THR A C 1
ATOM 5316 O O . THR A 1 683 ? -5.274 18.304 -19.337 1.00 76.56 683 THR A O 1
ATOM 5319 N N . GLU A 1 684 ? -5.518 16.089 -19.612 1.00 79.31 684 GLU A N 1
ATOM 5320 C CA . GLU A 1 684 ? -4.714 15.661 -18.466 1.00 79.31 684 GLU A CA 1
ATOM 5321 C C . GLU A 1 684 ? -3.722 14.551 -18.852 1.00 79.31 684 GLU A C 1
ATOM 5323 O O . GLU A 1 684 ? -3.926 13.811 -19.813 1.00 79.31 684 GLU A O 1
ATOM 5328 N N . TYR A 1 685 ? -2.651 14.392 -18.068 1.00 82.75 685 TYR A N 1
ATOM 5329 C CA . TYR A 1 685 ? -1.722 13.266 -18.204 1.00 82.75 685 TYR A CA 1
ATOM 5330 C C . TYR A 1 685 ? -2.026 12.169 -17.180 1.00 82.75 685 TYR A C 1
ATOM 5332 O O . TYR A 1 685 ? -2.135 12.413 -15.974 1.00 82.75 685 TYR A O 1
ATOM 5340 N N . ALA A 1 686 ? -2.122 10.928 -17.646 1.00 78.62 686 ALA A N 1
ATOM 5341 C CA . ALA A 1 686 ? -2.545 9.787 -16.850 1.00 78.62 686 ALA A CA 1
ATOM 5342 C C . ALA A 1 686 ? -1.378 9.169 -16.052 1.00 78.62 686 ALA A C 1
ATOM 5344 O O . ALA A 1 686 ? -0.869 8.095 -16.358 1.00 78.62 686 ALA A O 1
ATOM 5345 N N . VAL A 1 687 ? -0.952 9.855 -14.988 1.00 71.94 687 VAL A N 1
ATOM 5346 C CA . VAL A 1 687 ? 0.257 9.508 -14.207 1.00 71.94 687 VAL A CA 1
ATOM 5347 C C . VAL A 1 687 ? 0.041 8.493 -13.071 1.00 71.94 687 VAL A C 1
ATOM 5349 O O . VAL A 1 687 ? 0.997 8.065 -12.426 1.00 71.94 687 VAL A O 1
ATOM 5352 N N . GLY A 1 688 ? -1.206 8.102 -12.790 1.00 71.12 688 GLY A N 1
ATOM 5353 C CA . GLY A 1 688 ? -1.522 7.114 -11.750 1.00 71.12 688 GLY A CA 1
ATOM 5354 C C . GLY A 1 688 ? -1.145 5.689 -12.166 1.00 71.12 688 GLY A C 1
ATOM 5355 O O . GLY A 1 688 ? -1.328 5.327 -13.323 1.00 71.12 688 GLY A O 1
ATOM 5356 N N . LEU A 1 689 ? -0.687 4.851 -11.224 1.00 69.75 689 LEU A N 1
ATOM 5357 C CA . LEU A 1 689 ? -0.199 3.491 -11.519 1.00 69.75 689 LEU A CA 1
ATOM 5358 C C . LEU A 1 689 ? -1.225 2.631 -12.279 1.00 69.75 689 LEU A C 1
ATOM 5360 O O . LEU A 1 689 ? -0.867 1.965 -13.241 1.00 69.75 689 LEU A O 1
ATOM 5364 N N . TRP A 1 690 ? -2.501 2.673 -11.887 1.00 72.44 690 TRP A N 1
ATOM 5365 C CA . TRP A 1 690 ? -3.567 1.950 -12.591 1.00 72.44 690 TRP A CA 1
ATOM 5366 C C . TRP A 1 690 ? -3.770 2.448 -14.026 1.00 72.44 690 TRP A C 1
ATOM 5368 O O . TRP A 1 690 ? -3.815 1.651 -14.961 1.00 72.44 690 TRP A O 1
ATOM 5378 N N . LYS A 1 691 ? -3.834 3.774 -14.207 1.00 76.94 691 LYS A N 1
ATOM 5379 C CA . LYS A 1 691 ? -3.983 4.409 -15.524 1.00 76.94 691 LYS A CA 1
ATOM 5380 C C . LYS A 1 691 ? -2.800 4.052 -16.428 1.00 76.94 691 LYS A C 1
ATOM 5382 O O . LYS A 1 691 ? -2.994 3.639 -17.564 1.00 76.94 691 LYS A O 1
ATOM 5387 N N . PHE A 1 692 ? -1.596 4.080 -15.867 1.00 81.88 692 PHE A N 1
ATOM 5388 C CA . PHE A 1 692 ? -0.378 3.615 -16.515 1.00 81.88 692 PHE A CA 1
ATOM 5389 C C . PHE A 1 692 ? -0.451 2.136 -16.938 1.00 81.88 692 PHE A C 1
ATOM 5391 O O . PHE A 1 692 ? -0.127 1.813 -18.077 1.00 81.88 692 PHE A O 1
ATOM 5398 N N . MET A 1 693 ? -0.907 1.228 -16.067 1.00 82.19 693 MET A N 1
ATOM 5399 C CA . MET A 1 693 ? -1.047 -0.191 -16.427 1.00 82.19 693 MET A CA 1
ATOM 5400 C C . MET A 1 693 ? -2.095 -0.405 -17.527 1.00 82.19 693 MET A C 1
ATOM 5402 O O . MET A 1 693 ? -1.900 -1.250 -18.399 1.00 82.19 693 MET A O 1
ATOM 5406 N N . LYS A 1 694 ? -3.192 0.364 -17.517 1.00 84.38 694 LYS A N 1
ATOM 5407 C CA . LYS A 1 694 ? -4.203 0.348 -18.584 1.00 84.38 694 LYS A CA 1
ATOM 5408 C C . LYS A 1 694 ? -3.614 0.822 -19.914 1.00 84.38 694 LYS A C 1
ATOM 5410 O O . LYS A 1 694 ? -3.840 0.172 -20.932 1.00 84.38 694 LYS A O 1
ATOM 5415 N N . TYR A 1 695 ? -2.835 1.901 -19.886 1.00 89.19 695 TYR A N 1
ATOM 5416 C CA . TYR A 1 695 ? -2.125 2.410 -21.052 1.00 89.19 695 TYR A CA 1
ATOM 5417 C C . TYR A 1 695 ? -1.165 1.362 -21.625 1.00 89.19 695 TYR A C 1
ATOM 5419 O O . TYR A 1 695 ? -1.276 1.015 -22.799 1.00 89.19 695 TYR A O 1
ATOM 5427 N N . LEU A 1 696 ? -0.313 0.762 -20.784 1.00 88.56 696 LEU A N 1
ATOM 5428 C CA . LEU A 1 696 ? 0.610 -0.290 -21.214 1.00 88.56 696 LEU A CA 1
ATOM 5429 C C . LEU A 1 696 ? -0.098 -1.492 -21.832 1.00 88.56 696 LEU A C 1
ATOM 5431 O O . LEU A 1 696 ? 0.329 -1.953 -22.882 1.00 88.56 696 LEU A O 1
ATOM 5435 N N . LYS A 1 697 ? -1.192 -1.980 -21.238 1.00 88.19 697 LYS A N 1
ATOM 5436 C CA . LYS A 1 697 ? -1.965 -3.092 -21.819 1.00 88.19 697 LYS A CA 1
ATOM 5437 C C . LYS A 1 697 ? -2.454 -2.789 -23.241 1.00 88.19 697 LYS A C 1
ATOM 5439 O O . LYS A 1 697 ? -2.607 -3.717 -24.028 1.00 88.19 697 LYS A O 1
ATOM 5444 N N . ARG A 1 698 ? -2.704 -1.515 -23.566 1.00 91.88 698 ARG A N 1
ATOM 5445 C CA . ARG A 1 698 ? -3.134 -1.086 -24.902 1.00 91.88 698 ARG A CA 1
ATOM 5446 C C . ARG A 1 698 ? -1.973 -0.994 -25.889 1.00 91.88 698 ARG A C 1
ATOM 5448 O O . ARG A 1 698 ? -2.119 -1.458 -27.012 1.00 91.88 698 ARG A O 1
ATOM 5455 N N . VAL A 1 699 ? -0.854 -0.387 -25.492 1.00 93.50 699 VAL A N 1
ATOM 5456 C CA . VAL A 1 699 ? 0.265 -0.109 -26.415 1.00 93.50 699 VAL A CA 1
ATOM 5457 C C . VAL A 1 699 ? 1.267 -1.258 -26.514 1.00 93.50 699 VAL A C 1
ATOM 5459 O O . VAL A 1 699 ? 1.861 -1.448 -27.570 1.00 93.50 699 VAL A O 1
ATOM 5462 N N . ALA A 1 700 ? 1.415 -2.084 -25.475 1.00 93.25 700 ALA A N 1
ATOM 5463 C CA . ALA A 1 700 ? 2.388 -3.176 -25.452 1.00 93.25 700 ALA A CA 1
ATOM 5464 C C . ALA A 1 700 ? 2.278 -4.167 -26.625 1.00 93.25 700 ALA A C 1
ATOM 5466 O O . ALA A 1 700 ? 3.324 -4.579 -27.133 1.00 93.25 700 ALA A O 1
ATOM 5467 N N . PRO A 1 701 ? 1.074 -4.541 -27.106 1.00 93.38 701 PRO A N 1
ATOM 5468 C CA . PRO A 1 701 ? 0.934 -5.396 -28.286 1.00 93.38 701 PRO A CA 1
ATOM 5469 C C . PRO A 1 701 ? 1.459 -4.774 -29.590 1.00 93.38 701 PRO A C 1
ATOM 5471 O O . PRO A 1 701 ? 1.727 -5.508 -30.536 1.00 93.38 701 PRO A O 1
ATOM 5474 N N . THR A 1 702 ? 1.597 -3.445 -29.653 1.00 92.69 702 THR A N 1
ATOM 5475 C CA . THR A 1 702 ? 2.026 -2.713 -30.861 1.00 92.69 702 THR A CA 1
ATOM 5476 C C . THR A 1 702 ? 3.538 -2.544 -30.973 1.00 92.69 702 THR A C 1
ATOM 5478 O O . THR A 1 702 ? 4.024 -2.129 -32.017 1.00 92.69 702 THR A O 1
ATOM 5481 N N . TRP A 1 703 ? 4.299 -2.875 -29.926 1.00 93.50 703 TRP A N 1
ATOM 5482 C CA . TRP A 1 703 ? 5.748 -2.697 -29.936 1.00 93.50 703 TRP A CA 1
ATOM 5483 C C . TRP A 1 703 ? 6.400 -3.616 -30.966 1.00 93.50 703 TRP A C 1
ATOM 5485 O O . TRP A 1 703 ? 6.276 -4.833 -30.866 1.00 93.50 703 TRP A O 1
ATOM 5495 N N . THR A 1 704 ? 7.129 -3.076 -31.933 1.00 89.25 704 THR A N 1
ATOM 5496 C CA . THR A 1 704 ? 7.800 -3.858 -32.981 1.00 89.25 704 THR A CA 1
ATOM 5497 C C . THR A 1 704 ? 9.199 -3.326 -33.240 1.00 89.25 704 THR A C 1
ATOM 5499 O O . THR A 1 704 ? 9.437 -2.126 -33.105 1.00 89.25 704 THR A O 1
ATOM 5502 N N . ALA A 1 705 ? 10.110 -4.249 -33.558 1.00 81.44 705 ALA A N 1
ATOM 5503 C CA . ALA A 1 705 ? 11.502 -3.959 -33.881 1.00 81.44 705 ALA A CA 1
ATOM 5504 C C . ALA A 1 705 ? 11.639 -3.151 -35.165 1.00 81.44 705 ALA A C 1
ATOM 5506 O O . ALA A 1 705 ? 10.812 -3.354 -36.090 1.00 81.44 705 ALA A O 1
#

Organism: Monilinia fructicola (NCBI:txid38448)

Radius of gyration: 31.44 Å; chains: 1; bounding box: 83×82×78 Å

Foldseek 3Di:
DVVVVVVVVVVVVVLVVVLVVVLPAPAAEAQDVLRVVVCCVSNVVSVVNHDYHHQHAFDALDDDPDPDPPPPLPQADQQEEAEEEEALAVLQPVVLVLLLLLVCPPVLCVSYAYEYEHEADPVPVSSVVSVVVSVVSNVVSVFAEDEDADPVVQSPDDSSHRYYYYYDDDPVVVVSCVVSYLHYDGQRDSDRHPPPCLLQPPQDDDDDNPCSNVSNVRSSCSRPVDDPVSSVVSNVVSSVSSVVPRHPVNSVVSVVVVVVVLVPDDDDDDPDPVVVVVVVVVPDDDDDDDDDPDDRDNDDPDPPDPPVPPPPPDDDPDDPDPVPPVVPPVVVVVVVLQVVLLVVQVVDQAFLEEAEALAPWSLLLCVLCLVVVSFLYEYEYQDPDDFSQRPPLQVQQADDDLPPDPVVVVPDDLPDDDRSNSVSSVSRVSRVPDDVVSSYRYHHFDFAEWEAEPVQGIWTWTDHNPDPDDDTDIHTHQAYEYEQFWAQDDPPDDDCVVLLAAEDELSLLLDLVSVLVVQLVLLVPDPDNQAAAEEEEEEQWLSSQSSVVSQVCQCPPPVCSNVSYAYEYEYQDDQDAFPDDDVDTDPPGGHDDDDDRYHYDHDHPVCNVVSCVVVCNPHNYYYYRHDIDADDDHFYHYPNHTFDWDADLQQQWIDGPVRHTSANYGYAAQNRFHWDADPVRDIDGQRDPSNRSVSCVVNSVVRGD

Sequence (705 aa):
MKLGMVHLMCEKPFDSLEQWSMSFAESIAVNSGFTKGVVEQVFPDLAKEKDLQIVHPCVDVNPKKTETKDDIVSVWQDRNILLSINRFEKKKDIGLAIKAYAGLGKHGRKGVRLVLAGGYDNRVMENVVYHKELVKLASGLGLKTATTKTIVAALNVPDDVDVLFLLSVPNTLKEMLLNSARLLIYTPSNEHFGIVPLEAMKTGWLCPPDDVERWTAVMDKVLNKMTDDQVTKMGKAGVERVKNEFSDVKMAERIDGLIDGMANYTKEGCSATLCILDDYYHSSIGHCILTVPGAAVTSIIYNAKVYETYLWDHRQPTELGLLRTLGFFGFAEQTSQEKSYSTEIEKKERFGAVVVGSGPAGLAVVGNLLEQKKGPVLWVDIAPLKYFGGGRLHHLYQAVPSNTKVNYLKELDQEKTCRIAVAASLGTMLGQGLGPEKGVVKFLGRVQRASWSDDSNWDVKLTSPRGEGLPSLSASSDLLFLCTGSHPTSDGIPDRSAQGIVSLSLDSCLNYRKLAFAVRRSMQERSDPTEKFTIAVIGASHSAILVLRNIYNLATSRNQEFQNVRIKWLTRHELRYAEERDGWIKRDNTGLKVSKYLEKVKTSPETEQEDQDKHLQGCNLVVHAIGFTKNIVPVIERDGTALDITYDHETSEFADTEGKKIKGLYGAGIAFPEKVVDPEGTTEYAVGLWKFMKYLKRVAPTWTA